Protein AF-A0A0S7ZU04-F1 (afdb_monomer_lite)

pLDDT: mean 87.7, std 10.96, range [42.12, 98.69]

Structure (mmCIF, N/CA/C/O backbone):
data_AF-A0A0S7ZU04-F1
#
_entry.id   AF-A0A0S7ZU04-F1
#
loop_
_atom_site.group_PDB
_atom_site.id
_atom_site.type_symbol
_atom_site.label_atom_id
_atom_site.label_alt_id
_atom_site.label_comp_id
_atom_site.label_asym_id
_atom_site.label_entity_id
_atom_site.label_seq_id
_atom_site.pdbx_PDB_ins_code
_atom_site.Cartn_x
_atom_site.Cartn_y
_atom_site.Cartn_z
_atom_site.occupancy
_atom_site.B_iso_or_equiv
_atom_site.auth_seq_id
_atom_site.auth_comp_id
_atom_site.auth_asym_id
_atom_site.auth_atom_id
_atom_site.pdbx_PDB_model_num
ATOM 1 N N . GLY A 1 1 ? 19.350 8.481 -32.572 1.00 50.78 1 GLY A N 1
ATOM 2 C CA . GLY A 1 1 ? 20.043 9.786 -32.580 1.00 50.78 1 GLY A CA 1
ATOM 3 C C . GLY A 1 1 ? 21.133 9.760 -33.629 1.00 50.78 1 GLY A C 1
ATOM 4 O O . GLY A 1 1 ? 21.588 8.671 -33.953 1.00 50.78 1 GLY A O 1
ATOM 5 N N . SER A 1 2 ? 21.532 10.915 -34.160 1.00 53.00 2 SER A N 1
ATOM 6 C CA . SER A 1 2 ? 22.677 11.017 -35.076 1.00 53.00 2 SER A CA 1
ATOM 7 C C . SER A 1 2 ? 23.932 11.346 -34.273 1.00 53.00 2 SER A C 1
ATOM 9 O O . SER A 1 2 ? 23.904 12.263 -33.452 1.00 53.00 2 SER A O 1
ATOM 11 N N . TYR A 1 3 ? 25.013 10.601 -34.490 1.00 63.94 3 TYR A N 1
ATOM 12 C CA . TYR A 1 3 ? 26.284 10.790 -33.794 1.00 63.94 3 TYR A CA 1
ATOM 13 C C . TYR A 1 3 ? 27.396 10.951 -34.826 1.00 63.94 3 TYR A C 1
ATOM 15 O O . TYR A 1 3 ? 27.575 10.081 -35.674 1.00 63.94 3 TYR A O 1
ATOM 23 N N . GLU A 1 4 ? 28.152 12.044 -34.748 1.00 61.62 4 GLU A N 1
ATOM 24 C CA . GLU A 1 4 ? 29.363 12.208 -35.552 1.00 61.62 4 GLU A CA 1
ATOM 25 C C . GLU A 1 4 ? 30.526 11.498 -34.856 1.00 61.62 4 GLU A C 1
ATOM 27 O O . GLU A 1 4 ? 30.934 11.859 -33.749 1.00 61.62 4 GLU A O 1
ATOM 32 N N . LEU A 1 5 ? 31.065 10.468 -35.506 1.00 62.03 5 LEU A N 1
ATOM 33 C CA . LEU A 1 5 ? 32.240 9.743 -35.037 1.00 62.03 5 LEU A CA 1
ATOM 34 C C . LEU A 1 5 ? 33.428 10.135 -35.915 1.00 62.03 5 LEU A C 1
ATOM 36 O O . LEU A 1 5 ? 33.419 9.916 -37.121 1.00 62.03 5 LEU A O 1
ATOM 40 N N . SER A 1 6 ? 34.471 10.706 -35.311 1.00 59.31 6 SER A N 1
ATOM 41 C CA . SER A 1 6 ? 35.741 10.957 -35.997 1.00 59.31 6 SER A CA 1
ATOM 42 C C . SER A 1 6 ? 36.803 9.990 -35.479 1.00 59.31 6 SER A C 1
ATOM 44 O O . SER A 1 6 ? 37.082 9.917 -34.283 1.00 59.31 6 SER A O 1
ATOM 46 N N . GLY A 1 7 ? 37.395 9.211 -36.382 1.00 60.94 7 GLY A N 1
ATOM 47 C CA . GLY A 1 7 ? 38.415 8.222 -36.050 1.00 60.94 7 GLY A CA 1
ATOM 48 C C . GLY A 1 7 ? 39.259 7.854 -37.265 1.00 60.94 7 GLY A C 1
ATOM 49 O O . GLY A 1 7 ? 38.823 7.990 -38.403 1.00 60.94 7 GLY A O 1
ATOM 50 N N . ARG A 1 8 ? 40.499 7.414 -37.031 1.00 57.34 8 ARG A N 1
ATOM 51 C CA . ARG A 1 8 ? 41.367 6.813 -38.054 1.00 57.34 8 ARG A CA 1
ATOM 52 C C . ARG A 1 8 ? 41.789 5.438 -37.550 1.00 57.34 8 ARG A C 1
ATOM 54 O O . ARG A 1 8 ? 42.462 5.361 -36.525 1.00 57.34 8 ARG A O 1
ATOM 61 N N . GLY A 1 9 ? 41.405 4.372 -38.246 1.00 61.00 9 GLY A N 1
ATOM 62 C CA . GLY A 1 9 ? 41.780 3.008 -37.880 1.00 61.00 9 GLY A CA 1
ATOM 63 C C . GLY A 1 9 ? 41.024 1.946 -38.675 1.00 61.00 9 GLY A C 1
ATOM 64 O O . GLY A 1 9 ? 39.954 2.209 -39.205 1.00 61.00 9 GLY A O 1
ATOM 65 N N . ILE A 1 10 ? 41.604 0.748 -38.737 1.00 60.62 10 ILE A N 1
ATOM 66 C CA . ILE A 1 10 ? 40.933 -0.484 -39.163 1.00 60.62 10 ILE A CA 1
ATOM 67 C C . ILE A 1 10 ? 40.209 -1.058 -37.929 1.00 60.62 10 ILE A C 1
ATOM 69 O O . ILE A 1 10 ? 40.845 -1.181 -36.882 1.00 60.62 10 ILE A O 1
ATOM 73 N N . ASN A 1 11 ? 38.914 -1.388 -38.030 1.00 72.12 11 ASN A N 1
ATOM 74 C CA . ASN A 1 11 ? 38.022 -1.894 -36.958 1.00 72.12 11 ASN A CA 1
ATOM 75 C C . ASN A 1 11 ? 37.317 -0.826 -36.090 1.00 72.12 11 ASN A C 1
ATOM 77 O O . ASN A 1 11 ? 37.442 -0.825 -34.859 1.00 72.12 11 ASN A O 1
ATOM 81 N N . LEU A 1 12 ? 36.555 0.078 -36.713 1.00 79.50 12 LEU A N 1
ATOM 82 C CA . LEU A 1 12 ? 35.595 0.914 -35.986 1.00 79.50 12 LEU A CA 1
ATOM 83 C C . LEU A 1 12 ? 34.395 0.065 -35.548 1.00 79.50 12 LEU A C 1
ATOM 85 O O . LEU A 1 12 ? 33.977 -0.846 -36.252 1.00 79.50 12 LEU A O 1
ATOM 89 N N . TYR A 1 13 ? 33.840 0.351 -34.375 1.00 83.56 13 TYR A N 1
ATOM 90 C CA . TYR A 1 13 ? 32.611 -0.282 -33.906 1.00 83.56 13 TYR A CA 1
ATOM 91 C C . TYR A 1 13 ? 31.819 0.684 -33.033 1.00 83.56 13 TYR A C 1
ATOM 93 O O . TYR A 1 13 ? 32.387 1.536 -32.345 1.00 83.56 13 TYR A O 1
ATOM 101 N N . VAL A 1 14 ? 30.503 0.512 -33.022 1.00 86.06 14 VAL A N 1
ATOM 102 C CA . VAL A 1 14 ? 29.589 1.243 -32.147 1.00 86.06 14 VAL A CA 1
ATOM 103 C C . VAL A 1 14 ? 29.073 0.287 -31.079 1.00 86.06 14 VAL A C 1
ATOM 105 O O . VAL A 1 14 ? 28.771 -0.875 -31.356 1.00 86.06 14 VAL A O 1
ATOM 108 N N . ARG A 1 15 ? 29.006 0.770 -29.834 1.00 88.12 15 ARG A N 1
ATOM 109 C CA . ARG A 1 15 ? 28.371 0.056 -28.723 1.00 88.12 15 ARG A CA 1
ATOM 110 C C . ARG A 1 15 ? 27.160 0.819 -28.235 1.00 88.12 15 ARG A C 1
ATOM 112 O O . ARG A 1 15 ? 27.271 2.008 -27.945 1.00 88.12 15 ARG A O 1
ATOM 119 N N . VAL A 1 16 ? 26.061 0.102 -28.059 1.00 89.19 16 VAL A N 1
ATOM 120 C CA . VAL A 1 16 ? 24.880 0.594 -27.353 1.00 89.19 16 VAL A CA 1
ATOM 121 C C . VAL A 1 16 ? 24.898 -0.032 -25.971 1.00 89.19 16 VAL A C 1
ATOM 123 O O . VAL A 1 16 ? 24.935 -1.255 -25.848 1.00 89.19 16 VAL A O 1
ATOM 126 N N . MET A 1 17 ? 24.950 0.810 -24.944 1.00 93.38 17 MET A N 1
ATOM 127 C CA . MET A 1 17 ? 25.047 0.401 -23.544 1.00 93.38 17 MET A CA 1
ATOM 128 C C . MET A 1 17 ? 23.652 0.384 -22.912 1.00 93.38 17 MET A C 1
ATOM 130 O O . MET A 1 17 ? 22.829 1.237 -23.234 1.00 93.38 17 MET A O 1
ATOM 134 N N . SER A 1 18 ? 23.399 -0.530 -21.976 1.00 95.25 18 SER A N 1
ATOM 135 C CA . SER A 1 18 ? 22.149 -0.599 -21.209 1.00 95.25 18 SER A CA 1
ATOM 136 C C . SER A 1 18 ? 22.127 0.430 -20.063 1.00 95.25 18 SER A C 1
ATOM 138 O O . SER A 1 18 ? 22.084 0.074 -18.880 1.00 95.25 18 SER A O 1
ATOM 140 N N . MET A 1 19 ? 22.247 1.712 -20.408 1.00 95.06 19 MET A N 1
ATOM 141 C CA . MET A 1 19 ? 22.208 2.824 -19.459 1.00 95.06 19 MET A CA 1
ATOM 142 C C . MET A 1 19 ? 21.639 4.094 -20.093 1.00 95.06 19 MET A C 1
ATOM 144 O O . MET A 1 19 ? 21.811 4.325 -21.291 1.00 95.06 19 MET A O 1
ATOM 148 N N . THR A 1 20 ? 21.021 4.947 -19.281 1.00 91.44 20 THR A N 1
ATOM 149 C CA . THR A 1 20 ? 20.625 6.297 -19.696 1.00 91.44 20 THR A CA 1
ATOM 150 C C . THR A 1 20 ? 21.761 7.299 -19.476 1.00 91.44 20 THR A C 1
ATOM 152 O O . THR A 1 20 ? 22.659 7.106 -18.654 1.00 91.44 20 THR A O 1
ATOM 155 N N . ALA A 1 21 ? 21.737 8.397 -20.234 1.00 77.31 21 ALA A N 1
ATOM 156 C CA . ALA A 1 21 ? 22.613 9.537 -19.984 1.00 77.31 21 ALA A CA 1
ATOM 157 C C . ALA A 1 21 ? 21.992 10.463 -18.917 1.00 77.31 21 ALA A C 1
ATOM 159 O O . ALA A 1 21 ? 20.767 10.573 -18.872 1.00 77.31 21 ALA A O 1
ATOM 160 N N . PRO A 1 22 ? 22.793 11.229 -18.151 1.00 66.19 22 PRO A N 1
ATOM 161 C CA . PRO A 1 22 ? 22.280 12.182 -17.155 1.00 66.19 22 PRO A CA 1
ATOM 162 C C . PRO A 1 22 ? 21.255 13.187 -17.711 1.00 66.19 22 PRO A C 1
ATOM 164 O O . PRO A 1 22 ? 20.338 13.614 -17.016 1.00 66.19 22 PRO A O 1
ATOM 167 N N . ALA A 1 23 ? 21.371 13.537 -18.997 1.00 61.72 23 ALA A N 1
ATOM 168 C CA . ALA A 1 23 ? 20.453 14.444 -19.686 1.00 61.72 23 ALA A CA 1
ATOM 169 C C . ALA A 1 23 ? 19.043 13.862 -19.935 1.00 61.72 23 ALA A C 1
ATOM 171 O O . ALA A 1 23 ? 18.155 14.606 -20.336 1.00 61.72 23 ALA A O 1
ATOM 172 N N . ALA A 1 24 ? 18.824 12.562 -19.710 1.00 62.28 24 ALA A N 1
ATOM 173 C CA . ALA A 1 24 ? 17.529 11.899 -19.883 1.00 62.28 24 ALA A CA 1
ATOM 174 C C . ALA A 1 24 ? 16.564 12.102 -18.693 1.00 62.28 24 ALA A C 1
ATOM 176 O O . ALA A 1 24 ? 15.471 11.547 -18.695 1.00 62.28 24 ALA A O 1
ATOM 177 N N . GLY A 1 25 ? 16.959 12.866 -17.666 1.00 65.75 25 GLY A N 1
ATOM 178 C CA . GLY A 1 25 ? 16.133 13.144 -16.482 1.00 65.75 25 GLY A CA 1
ATOM 179 C C . GLY A 1 25 ? 16.207 12.074 -15.385 1.00 65.75 25 GLY A C 1
ATOM 180 O O . GLY A 1 25 ? 15.765 12.310 -14.265 1.00 65.75 25 GLY A O 1
ATOM 181 N N . SER A 1 26 ? 16.804 10.911 -15.656 1.00 80.31 26 SER A N 1
ATOM 182 C CA . SER A 1 26 ? 17.133 9.885 -14.656 1.00 80.31 26 SER A CA 1
ATOM 183 C C . SER A 1 26 ? 18.341 9.071 -15.112 1.00 80.31 26 SER A C 1
ATOM 185 O O . SER A 1 26 ? 18.401 8.669 -16.273 1.00 80.31 26 SER A O 1
ATOM 187 N N . GLU A 1 27 ? 19.295 8.822 -14.213 1.00 91.75 27 GLU A N 1
ATOM 188 C CA . GLU A 1 27 ? 20.459 7.958 -14.459 1.00 91.75 27 GLU A CA 1
ATOM 189 C C . GLU A 1 27 ? 20.122 6.514 -14.065 1.00 91.75 27 GLU A C 1
ATOM 191 O O . GLU A 1 27 ? 19.950 6.221 -12.885 1.00 91.75 27 GLU A O 1
ATOM 196 N N . ILE A 1 28 ? 20.020 5.615 -15.044 1.00 95.88 28 ILE A N 1
ATOM 197 C CA . ILE A 1 28 ? 19.682 4.200 -14.859 1.00 95.88 28 ILE A CA 1
ATOM 198 C C . ILE A 1 28 ? 20.787 3.357 -15.488 1.00 95.88 28 ILE A C 1
ATOM 200 O O . ILE A 1 28 ? 21.198 3.613 -16.620 1.00 95.88 28 ILE A O 1
ATOM 204 N N . GLU A 1 29 ? 21.256 2.333 -14.779 1.00 97.19 29 GLU A N 1
ATOM 205 C CA . GLU A 1 29 ? 22.267 1.400 -15.277 1.00 97.19 29 GLU A CA 1
ATOM 206 C C . GLU A 1 29 ? 21.864 -0.051 -15.015 1.00 97.19 29 GLU A C 1
ATOM 208 O O . GLU A 1 29 ? 21.738 -0.471 -13.860 1.00 97.19 29 GLU A O 1
ATOM 213 N N . ILE A 1 30 ? 21.765 -0.844 -16.084 1.00 98.06 30 ILE A N 1
ATOM 214 C CA . ILE A 1 30 ? 21.533 -2.286 -15.977 1.00 98.06 30 ILE A CA 1
ATOM 215 C C . ILE A 1 30 ? 22.879 -3.003 -15.974 1.00 98.06 30 ILE A C 1
ATOM 217 O O . ILE A 1 30 ? 23.660 -2.926 -16.929 1.00 98.06 30 ILE A O 1
ATOM 221 N N . ARG A 1 31 ? 23.181 -3.671 -14.864 1.00 97.88 31 ARG A N 1
ATOM 222 C CA . ARG A 1 31 ? 24.481 -4.265 -14.566 1.00 97.88 31 ARG A CA 1
ATOM 223 C C . ARG A 1 31 ? 24.350 -5.766 -14.360 1.00 97.88 31 ARG A C 1
ATOM 225 O O . ARG A 1 31 ? 23.451 -6.254 -13.685 1.00 97.88 31 ARG A O 1
ATOM 232 N N . SER A 1 32 ? 25.327 -6.492 -14.880 1.00 96.19 32 SER A N 1
ATOM 233 C CA . SER A 1 32 ? 25.535 -7.895 -14.538 1.00 96.19 32 SER A CA 1
ATOM 234 C C . SER A 1 32 ? 25.903 -8.061 -13.065 1.00 96.19 32 SER A C 1
ATOM 236 O O . SER A 1 32 ? 26.321 -7.126 -12.373 1.00 96.19 32 SER A O 1
ATOM 238 N N . TYR A 1 33 ? 25.891 -9.301 -12.592 1.00 93.00 33 TYR A N 1
ATOM 239 C CA . TYR A 1 33 ? 26.369 -9.639 -11.254 1.00 93.00 33 TYR A CA 1
ATOM 240 C C . TYR A 1 33 ? 27.889 -9.461 -11.059 1.00 93.00 33 TYR A C 1
ATOM 242 O O . TYR A 1 33 ? 28.387 -9.578 -9.939 1.00 93.00 33 TYR A O 1
ATOM 250 N N . SER A 1 34 ? 28.666 -9.164 -12.097 1.00 93.12 34 SER A N 1
ATOM 251 C CA . SER A 1 34 ? 30.057 -8.714 -11.919 1.00 93.12 34 SER A CA 1
ATOM 252 C C . SER A 1 34 ? 30.171 -7.192 -11.768 1.00 93.12 34 SER A C 1
ATOM 254 O O . SER A 1 34 ? 31.249 -6.683 -11.480 1.00 93.12 34 SER A O 1
ATOM 256 N N . GLY A 1 35 ? 29.063 -6.464 -11.939 1.00 93.81 35 GLY A N 1
ATOM 257 C CA . GLY A 1 35 ? 29.006 -5.006 -11.937 1.00 93.81 35 GLY A CA 1
ATOM 258 C C . GLY A 1 35 ? 29.209 -4.373 -13.315 1.00 93.81 35 GLY A C 1
ATOM 259 O O . GLY A 1 35 ? 29.109 -3.154 -13.423 1.00 93.81 35 GLY A O 1
ATOM 260 N N . ALA A 1 36 ? 29.469 -5.150 -14.373 1.00 96.00 36 ALA A N 1
ATOM 261 C CA . ALA A 1 36 ? 29.613 -4.619 -15.730 1.00 96.00 36 ALA A CA 1
ATOM 262 C C . ALA A 1 36 ? 28.253 -4.228 -16.335 1.00 96.00 36 ALA A C 1
ATOM 264 O O . ALA A 1 36 ? 27.307 -5.006 -16.226 1.00 96.00 36 ALA A O 1
ATOM 265 N N . VAL A 1 37 ? 28.179 -3.062 -16.989 1.00 96.94 37 VAL A N 1
ATOM 266 C CA . VAL A 1 37 ? 27.005 -2.613 -17.766 1.00 96.94 37 VAL A CA 1
ATOM 267 C C . VAL A 1 37 ? 26.925 -3.410 -19.069 1.00 96.94 37 VAL A C 1
ATOM 269 O O . VAL A 1 37 ? 27.957 -3.625 -19.716 1.00 96.94 37 VAL A O 1
ATOM 272 N N . TYR A 1 38 ? 25.726 -3.853 -19.450 1.00 95.88 38 TYR A N 1
ATOM 273 C CA . TYR A 1 38 ? 25.534 -4.606 -20.689 1.00 95.88 38 TYR A CA 1
ATOM 274 C C . TYR A 1 38 ? 25.717 -3.719 -21.919 1.00 95.88 38 TYR A C 1
ATOM 276 O O . TYR A 1 38 ? 25.478 -2.511 -21.894 1.00 95.88 38 TYR A O 1
ATOM 284 N N . ALA A 1 39 ? 26.174 -4.329 -23.011 1.00 93.19 39 ALA A N 1
ATOM 285 C CA . ALA A 1 39 ? 26.359 -3.638 -24.273 1.00 93.19 39 ALA A CA 1
ATOM 286 C C . ALA A 1 39 ? 26.139 -4.580 -25.454 1.00 93.19 39 ALA A C 1
ATOM 288 O O . ALA A 1 39 ? 26.602 -5.722 -25.429 1.00 93.19 39 ALA A O 1
ATOM 289 N N . VAL A 1 40 ? 25.514 -4.073 -26.512 1.00 89.88 40 VAL A N 1
ATOM 290 C CA . VAL A 1 40 ? 25.563 -4.687 -27.844 1.00 89.88 40 VAL A CA 1
ATOM 291 C C . VAL A 1 40 ? 26.539 -3.912 -28.714 1.00 89.88 40 VAL A C 1
ATOM 293 O O . VAL A 1 40 ? 26.694 -2.701 -28.563 1.00 89.88 40 VAL A O 1
ATOM 296 N N . ARG A 1 41 ? 27.237 -4.620 -29.600 1.00 88.75 41 ARG A N 1
ATOM 297 C CA . ARG A 1 41 ? 28.253 -4.062 -30.494 1.00 88.75 41 ARG A CA 1
ATOM 298 C C . ARG A 1 41 ? 27.879 -4.368 -31.936 1.00 88.75 41 ARG A C 1
ATOM 300 O O . ARG A 1 41 ? 27.492 -5.495 -32.227 1.00 88.75 41 ARG A O 1
ATOM 307 N N . GLN A 1 42 ? 28.098 -3.397 -32.812 1.00 86.31 42 GLN A N 1
ATOM 308 C CA . GLN A 1 42 ? 28.108 -3.594 -34.254 1.00 86.31 42 GLN A CA 1
ATOM 309 C C . GLN A 1 42 ? 29.380 -2.976 -34.831 1.00 86.31 42 GLN A C 1
ATOM 311 O O . GLN A 1 42 ? 29.767 -1.870 -34.444 1.00 86.31 42 GLN A O 1
ATOM 316 N N . ASP A 1 43 ? 30.047 -3.722 -35.706 1.00 86.06 43 ASP A N 1
ATOM 317 C CA . ASP A 1 43 ? 31.232 -3.250 -36.417 1.00 86.06 43 ASP A CA 1
ATOM 318 C C . ASP A 1 43 ? 30.826 -2.297 -37.548 1.00 86.06 43 ASP A C 1
ATOM 320 O O . ASP A 1 43 ? 29.736 -2.408 -38.112 1.00 86.06 43 ASP A O 1
ATOM 324 N N . VAL A 1 44 ? 31.687 -1.320 -37.823 1.00 83.31 44 VAL A N 1
ATOM 325 C CA . VAL A 1 44 ? 31.505 -0.313 -38.869 1.00 83.31 44 VAL A CA 1
ATOM 326 C C . VAL A 1 44 ? 32.577 -0.550 -39.918 1.00 83.31 44 VAL A C 1
ATOM 328 O O . VAL A 1 44 ? 33.734 -0.169 -39.733 1.00 83.31 44 VAL A O 1
ATOM 331 N N . ASP A 1 45 ? 32.165 -1.198 -41.003 1.00 75.81 45 ASP A N 1
ATOM 332 C CA . ASP A 1 45 ? 33.046 -1.626 -42.094 1.00 75.81 45 ASP A CA 1
ATOM 333 C C . ASP A 1 45 ? 32.940 -0.723 -43.340 1.00 75.81 45 ASP A C 1
ATOM 335 O O . ASP A 1 45 ? 33.566 -0.999 -44.364 1.00 75.81 45 ASP A O 1
ATOM 339 N N . GLU A 1 46 ? 32.156 0.357 -43.266 1.00 72.19 46 GLU A N 1
ATOM 340 C CA . GLU A 1 46 ? 31.871 1.262 -44.383 1.00 72.19 46 GLU A CA 1
ATOM 341 C C . GLU A 1 46 ? 32.424 2.675 -44.131 1.00 72.19 46 GLU A C 1
ATOM 343 O O . GLU A 1 46 ? 32.323 3.213 -43.026 1.00 72.19 46 GLU A O 1
ATOM 348 N N . ASP A 1 47 ? 33.000 3.282 -45.174 1.00 73.38 47 ASP A N 1
ATOM 349 C CA . ASP A 1 47 ? 33.435 4.681 -45.172 1.00 73.38 47 ASP A CA 1
ATOM 350 C C . ASP A 1 47 ? 32.250 5.614 -45.489 1.00 73.38 47 ASP A C 1
ATOM 352 O O . ASP A 1 47 ? 31.532 5.403 -46.469 1.00 73.38 47 ASP A O 1
ATOM 356 N N . GLY A 1 48 ? 32.101 6.705 -44.729 1.00 75.62 48 GLY A N 1
ATOM 357 C CA . GLY A 1 48 ? 31.111 7.761 -44.979 1.00 75.62 48 GLY A CA 1
ATOM 358 C C . GLY A 1 48 ? 29.987 7.820 -43.943 1.00 75.62 48 GLY A C 1
ATOM 359 O O . GLY A 1 48 ? 30.153 7.376 -42.807 1.00 75.62 48 GLY A O 1
ATOM 360 N N . ASP A 1 49 ? 28.853 8.409 -44.329 1.00 74.44 49 ASP A N 1
ATOM 361 C CA . ASP A 1 49 ? 27.663 8.486 -43.478 1.00 74.44 49 ASP A CA 1
ATOM 362 C C . ASP A 1 49 ? 26.958 7.125 -43.461 1.00 74.44 49 ASP A C 1
ATOM 364 O O . ASP A 1 49 ? 26.311 6.730 -44.433 1.00 74.44 49 ASP A O 1
ATOM 368 N N . VAL A 1 50 ? 27.083 6.410 -42.343 1.00 76.69 50 VAL A N 1
ATOM 369 C CA . VAL A 1 50 ? 26.504 5.074 -42.154 1.00 76.69 50 VAL A CA 1
ATOM 370 C C . VAL A 1 50 ? 25.330 5.155 -41.183 1.00 76.69 50 VAL A C 1
ATOM 372 O O . VAL A 1 50 ? 25.446 5.701 -40.085 1.00 76.69 50 VAL A O 1
ATOM 375 N N . THR A 1 51 ? 24.191 4.578 -41.569 1.00 80.94 51 THR A N 1
ATOM 376 C CA . THR A 1 51 ? 23.073 4.323 -40.648 1.00 80.94 51 THR A CA 1
ATOM 377 C C . THR A 1 51 ? 23.205 2.903 -40.109 1.00 80.94 51 THR A C 1
ATOM 379 O O . THR A 1 51 ? 23.245 1.953 -40.885 1.00 80.94 51 THR A O 1
ATOM 382 N N . LEU A 1 52 ? 23.296 2.762 -38.785 1.00 79.44 52 LEU A N 1
ATOM 383 C CA . LEU A 1 52 ? 23.379 1.467 -38.111 1.00 79.44 52 LEU A CA 1
ATOM 384 C C . LEU A 1 52 ? 22.073 1.178 -37.376 1.00 79.44 52 LEU A C 1
ATOM 386 O O . LEU A 1 52 ? 21.728 1.881 -36.423 1.00 79.44 52 LEU A O 1
ATOM 390 N N . ASP A 1 53 ? 21.399 0.107 -37.781 1.00 81.50 53 ASP A N 1
ATOM 391 C CA . ASP A 1 53 ? 20.203 -0.392 -37.112 1.00 81.50 53 ASP A CA 1
ATOM 392 C C . ASP A 1 53 ? 20.569 -1.519 -36.138 1.00 81.50 53 ASP A C 1
ATOM 394 O O . ASP A 1 53 ? 20.876 -2.648 -36.528 1.00 81.50 53 ASP A O 1
ATOM 398 N N . PHE A 1 54 ? 20.508 -1.218 -34.840 1.00 82.19 54 PHE A N 1
ATOM 399 C CA . PHE A 1 54 ? 20.759 -2.193 -33.780 1.00 82.19 54 PHE A CA 1
ATOM 400 C C . PHE A 1 54 ? 19.506 -3.025 -33.505 1.00 82.19 54 PHE A C 1
ATOM 402 O O . PHE A 1 54 ? 18.670 -2.658 -32.682 1.00 82.19 54 PHE A O 1
ATOM 409 N N . ASN A 1 55 ? 19.386 -4.177 -34.163 1.00 80.69 55 ASN A N 1
ATOM 410 C CA . ASN A 1 55 ? 18.322 -5.128 -33.855 1.00 80.69 55 ASN A CA 1
ATOM 411 C C . ASN A 1 55 ? 18.712 -6.027 -32.667 1.00 80.69 55 ASN A C 1
ATOM 413 O O . ASN A 1 55 ? 19.482 -6.980 -32.810 1.00 80.69 55 ASN A O 1
ATOM 417 N N . ILE A 1 56 ? 18.163 -5.733 -31.487 1.00 85.69 56 ILE A N 1
ATOM 418 C CA . ILE A 1 56 ? 18.361 -6.525 -30.269 1.00 85.69 56 ILE A CA 1
ATOM 419 C C . ILE A 1 56 ? 17.195 -7.509 -30.122 1.00 85.69 56 ILE A C 1
ATOM 421 O O . ILE A 1 56 ? 16.264 -7.295 -29.354 1.00 85.69 56 ILE A O 1
ATOM 425 N N . SER A 1 57 ? 17.230 -8.594 -30.898 1.00 83.94 57 SER A N 1
ATOM 426 C CA . SER A 1 57 ? 16.187 -9.629 -30.827 1.00 83.94 57 SER A CA 1
ATOM 427 C C . SER A 1 57 ? 16.252 -10.444 -29.527 1.00 83.94 57 SER A C 1
ATOM 429 O O . SER A 1 57 ? 17.322 -10.591 -28.935 1.00 83.94 57 SER A O 1
ATOM 431 N N . ASN A 1 58 ? 15.136 -11.073 -29.148 1.00 78.62 58 ASN A N 1
ATOM 432 C CA . ASN A 1 58 ? 15.037 -11.982 -27.995 1.00 78.62 58 ASN A CA 1
ATOM 433 C C . ASN A 1 58 ? 15.942 -13.232 -28.078 1.00 78.62 58 ASN A C 1
ATOM 435 O O . ASN A 1 58 ? 16.129 -13.929 -27.086 1.00 78.62 58 ASN A O 1
ATOM 439 N N . GLN A 1 59 ? 16.546 -13.517 -29.238 1.00 79.56 59 GLN A N 1
ATOM 440 C CA . GLN A 1 59 ? 17.574 -14.557 -29.368 1.00 79.56 59 GLN A CA 1
ATOM 441 C C . GLN A 1 59 ? 18.902 -14.140 -28.724 1.00 79.56 59 GLN A C 1
ATOM 443 O O . GLN A 1 59 ? 19.732 -14.985 -28.380 1.00 79.56 59 GLN A O 1
ATOM 448 N N . ASN A 1 60 ? 19.122 -12.835 -28.556 1.00 83.25 60 ASN A N 1
ATOM 449 C CA . ASN A 1 60 ? 20.247 -12.318 -27.806 1.00 83.25 60 ASN A CA 1
ATOM 450 C C . ASN A 1 60 ? 19.903 -12.360 -26.316 1.00 83.25 60 ASN A C 1
ATOM 452 O O . ASN A 1 60 ? 19.060 -11.601 -25.851 1.00 83.25 60 ASN A O 1
ATOM 456 N N . ARG A 1 61 ? 20.620 -13.182 -25.541 1.00 79.88 61 ARG A N 1
ATOM 457 C CA . ARG A 1 61 ? 20.448 -13.261 -24.078 1.00 79.88 61 ARG A CA 1
ATOM 458 C C . ARG A 1 61 ? 20.649 -11.925 -23.354 1.00 79.88 61 ARG A C 1
ATOM 460 O O . ARG A 1 61 ? 20.311 -11.831 -22.188 1.00 79.88 61 ARG A O 1
ATOM 467 N N . MET A 1 62 ? 21.228 -10.913 -24.002 1.00 87.50 62 MET A N 1
ATOM 468 C CA . MET A 1 62 ? 21.391 -9.570 -23.438 1.00 87.50 62 MET A CA 1
ATOM 469 C C . MET A 1 62 ? 20.186 -8.658 -23.701 1.00 87.50 62 MET A C 1
ATOM 471 O O . MET A 1 62 ? 20.156 -7.558 -23.161 1.00 87.50 62 MET A O 1
ATOM 475 N N . ALA A 1 63 ? 19.208 -9.085 -24.507 1.00 91.69 63 ALA A N 1
ATOM 476 C CA . ALA A 1 63 ? 18.019 -8.299 -24.835 1.00 91.69 63 ALA A CA 1
ATOM 477 C C . ALA A 1 63 ? 17.196 -7.931 -23.594 1.00 91.69 63 ALA A C 1
ATOM 479 O O . ALA A 1 63 ? 16.720 -6.802 -23.513 1.00 91.69 63 ALA A O 1
ATOM 480 N N . GLY A 1 64 ? 17.123 -8.824 -22.599 1.00 93.94 64 GLY A N 1
ATOM 481 C CA . GLY A 1 64 ? 16.463 -8.549 -21.320 1.00 93.94 64 GLY A CA 1
ATOM 482 C C . GLY A 1 64 ? 16.995 -7.285 -20.641 1.00 93.94 64 GLY A C 1
ATOM 483 O O . GLY A 1 64 ? 16.219 -6.446 -20.206 1.00 93.94 64 GLY A O 1
ATOM 484 N N . ALA A 1 65 ? 18.313 -7.048 -20.673 1.00 96.81 65 ALA A N 1
ATOM 485 C CA . ALA A 1 65 ? 18.897 -5.832 -20.101 1.00 96.81 65 ALA A CA 1
ATOM 486 C C . ALA A 1 65 ? 18.420 -4.539 -20.788 1.00 96.81 65 ALA A C 1
ATOM 488 O O . ALA A 1 65 ? 18.406 -3.486 -20.158 1.00 96.81 65 ALA A O 1
ATOM 489 N N . PHE A 1 66 ? 18.050 -4.598 -22.069 1.00 94.94 66 PHE A N 1
ATOM 490 C CA . PHE A 1 66 ? 17.509 -3.446 -22.788 1.00 94.94 66 PHE A CA 1
ATOM 491 C C . PHE A 1 66 ? 16.001 -3.291 -22.574 1.00 94.94 66 PHE A C 1
ATOM 493 O O . PHE A 1 66 ? 15.553 -2.153 -22.501 1.00 94.94 66 PHE A O 1
ATOM 500 N N . ASN A 1 67 ? 15.248 -4.386 -22.390 1.00 94.69 67 ASN A N 1
ATOM 501 C CA . ASN A 1 67 ? 13.843 -4.308 -21.967 1.00 94.69 67 ASN A CA 1
ATOM 502 C C . ASN A 1 67 ? 13.723 -3.677 -20.577 1.00 94.69 67 ASN A C 1
ATOM 504 O O . ASN A 1 67 ? 13.027 -2.684 -20.408 1.00 94.69 67 ASN A O 1
ATOM 508 N N . ILE A 1 68 ? 14.510 -4.164 -19.613 1.00 97.38 68 ILE A N 1
ATOM 509 C CA . ILE A 1 68 ? 14.562 -3.605 -18.256 1.00 97.38 68 ILE A CA 1
ATOM 510 C C . ILE A 1 68 ? 14.861 -2.095 -18.296 1.00 97.38 68 ILE A C 1
ATOM 512 O O . ILE A 1 68 ? 14.231 -1.306 -17.592 1.00 97.38 68 ILE A O 1
ATOM 516 N N . LEU A 1 69 ? 15.819 -1.670 -19.132 1.00 96.06 69 LEU A N 1
ATOM 517 C CA . LEU A 1 69 ? 16.130 -0.251 -19.304 1.00 96.06 69 LEU A CA 1
ATOM 518 C C . LEU A 1 69 ? 14.950 0.536 -19.892 1.00 96.06 69 LEU A C 1
ATOM 520 O O . LEU A 1 69 ? 14.704 1.654 -19.442 1.00 96.06 69 LEU A O 1
ATOM 524 N N . ASP A 1 70 ? 14.256 -0.011 -20.890 1.00 93.94 70 ASP A N 1
ATOM 525 C CA . ASP A 1 70 ? 13.101 0.633 -21.524 1.00 93.94 70 ASP A CA 1
ATOM 526 C C . ASP A 1 70 ? 11.960 0.843 -20.521 1.00 93.94 70 ASP A C 1
ATOM 528 O O . ASP A 1 70 ? 11.500 1.971 -20.325 1.00 93.94 70 ASP A O 1
ATOM 532 N N . VAL A 1 71 ? 11.604 -0.209 -19.780 1.00 97.00 71 VAL A N 1
ATOM 533 C CA . VAL A 1 71 ? 10.566 -0.183 -18.743 1.00 97.00 71 VAL A CA 1
ATOM 534 C C . VAL A 1 71 ? 10.881 0.872 -17.682 1.00 97.00 71 VAL A C 1
ATOM 536 O O . VAL A 1 71 ? 10.065 1.760 -17.429 1.00 97.00 71 VAL A O 1
ATOM 539 N N . TYR A 1 72 ? 12.093 0.876 -17.121 1.00 97.19 72 TYR A N 1
ATOM 540 C CA . TYR A 1 72 ? 12.476 1.885 -16.126 1.00 97.19 72 TYR A CA 1
ATOM 541 C C . TYR A 1 72 ? 12.619 3.294 -16.692 1.00 97.19 72 TYR A C 1
ATOM 543 O O . TYR A 1 72 ? 12.379 4.266 -15.975 1.00 97.19 72 TYR A O 1
ATOM 551 N N . THR A 1 73 ? 12.943 3.433 -17.977 1.00 94.19 73 THR A N 1
ATOM 552 C CA . THR A 1 73 ? 12.912 4.737 -18.646 1.00 94.19 73 THR A CA 1
ATOM 553 C C . THR A 1 73 ? 11.477 5.254 -18.740 1.00 94.19 73 THR A C 1
ATOM 555 O O . THR A 1 73 ? 11.236 6.419 -18.430 1.00 94.19 73 THR A O 1
ATOM 558 N N . ASN A 1 74 ? 10.508 4.402 -19.089 1.00 95.38 74 ASN A N 1
ATOM 559 C CA . ASN A 1 74 ? 9.090 4.768 -19.104 1.00 95.38 74 ASN A CA 1
ATOM 560 C C . ASN A 1 74 ? 8.582 5.157 -17.705 1.00 95.38 74 ASN A C 1
ATOM 562 O O . ASN A 1 74 ? 7.885 6.162 -17.575 1.00 95.38 74 ASN A O 1
ATOM 566 N N . ALA A 1 75 ? 8.994 4.435 -16.657 1.00 95.81 75 ALA A N 1
ATOM 567 C CA . ALA A 1 75 ? 8.684 4.796 -15.271 1.00 95.81 75 ALA A CA 1
ATOM 568 C C . ALA A 1 75 ? 9.254 6.173 -14.886 1.00 95.81 75 ALA A C 1
ATOM 570 O O . ALA A 1 75 ? 8.542 7.016 -14.343 1.00 95.81 75 ALA A O 1
ATOM 571 N N . SER A 1 76 ? 10.520 6.437 -15.223 1.00 93.75 76 SER A N 1
ATOM 572 C CA . SER A 1 76 ? 11.164 7.736 -14.994 1.00 93.75 76 SER A CA 1
ATOM 573 C C . SER A 1 76 ? 10.479 8.879 -15.738 1.00 93.75 76 SER A C 1
ATOM 575 O O . SER A 1 76 ? 10.306 9.957 -15.173 1.00 93.75 76 SER A O 1
ATOM 577 N N . LEU A 1 77 ? 10.076 8.666 -16.994 1.00 92.31 77 LEU A N 1
ATOM 578 C CA . LEU A 1 77 ? 9.343 9.674 -17.760 1.00 92.31 77 LEU A CA 1
ATOM 579 C C . LEU A 1 77 ? 7.984 9.974 -17.125 1.00 92.31 77 LEU A C 1
ATOM 581 O O . LEU A 1 77 ? 7.659 11.143 -16.953 1.00 92.31 77 LEU A O 1
ATOM 585 N N . PHE A 1 78 ? 7.250 8.947 -16.692 1.00 94.94 78 PHE A N 1
ATOM 586 C CA . PHE A 1 78 ? 5.999 9.130 -15.960 1.00 94.94 78 PHE A CA 1
ATOM 587 C C . PHE A 1 78 ? 6.193 9.945 -14.672 1.00 94.94 78 PHE A C 1
ATOM 589 O O . PHE A 1 78 ? 5.434 10.877 -14.410 1.00 94.94 78 PHE A O 1
ATOM 596 N N . VAL A 1 79 ? 7.231 9.653 -13.879 1.00 93.38 79 VAL A N 1
ATOM 597 C CA . VAL A 1 79 ? 7.519 10.425 -12.658 1.00 93.38 79 VAL A CA 1
ATOM 598 C C . VAL A 1 79 ? 7.861 11.884 -12.978 1.00 93.38 79 VAL A C 1
ATOM 600 O O . VAL A 1 79 ? 7.453 12.772 -12.231 1.00 93.38 79 VAL A O 1
ATOM 603 N N . ASN A 1 80 ? 8.551 12.162 -14.087 1.00 91.44 80 ASN A N 1
ATOM 604 C CA . ASN A 1 80 ? 8.883 13.532 -14.498 1.00 91.44 80 ASN A CA 1
ATOM 605 C C . ASN A 1 80 ? 7.650 14.382 -14.856 1.00 91.44 80 ASN A C 1
ATOM 607 O O . ASN A 1 80 ? 7.729 15.607 -14.792 1.00 91.44 80 ASN A O 1
ATOM 611 N N . GLU A 1 81 ? 6.512 13.763 -15.186 1.00 91.75 81 GLU A N 1
ATOM 612 C CA . GLU A 1 81 ? 5.256 14.491 -15.421 1.00 91.75 81 GLU A CA 1
ATOM 613 C C . GLU A 1 81 ? 4.657 15.057 -14.129 1.00 91.75 81 GLU A C 1
ATOM 615 O O . GLU A 1 81 ? 3.967 16.073 -14.159 1.00 91.75 81 GLU A O 1
ATOM 620 N N . VAL A 1 82 ? 4.932 14.422 -12.984 1.00 90.19 82 VAL A N 1
ATOM 621 C CA . VAL A 1 82 ? 4.394 14.837 -11.677 1.00 90.19 82 VAL A CA 1
ATOM 622 C C . VAL A 1 82 ? 5.451 15.433 -10.745 1.00 90.19 82 VAL A C 1
ATOM 624 O O . VAL A 1 82 ? 5.117 16.121 -9.778 1.00 90.19 82 VAL A O 1
ATOM 627 N N . SER A 1 83 ? 6.736 15.228 -11.050 1.00 88.38 83 SER A N 1
ATOM 628 C CA . SER A 1 83 ? 7.886 15.651 -10.252 1.00 88.38 83 SER A CA 1
ATOM 629 C C . SER A 1 83 ? 8.875 16.494 -11.047 1.00 88.38 83 SER A C 1
ATOM 631 O O . SER A 1 83 ? 9.354 16.099 -12.101 1.00 88.38 83 SER A O 1
ATOM 633 N N . THR A 1 84 ? 9.308 17.609 -10.460 1.00 82.56 84 THR A N 1
ATOM 634 C CA . THR A 1 84 ? 10.436 18.412 -10.966 1.00 82.56 84 THR A CA 1
ATOM 635 C C . THR A 1 84 ? 11.764 18.087 -10.277 1.00 82.56 84 THR A C 1
ATOM 637 O O . THR A 1 84 ? 12.803 18.652 -10.620 1.00 82.56 84 THR A O 1
ATOM 640 N N . SER A 1 85 ? 11.749 17.206 -9.270 1.00 81.19 85 SER A N 1
ATOM 641 C CA . SER A 1 85 ? 12.951 16.813 -8.532 1.00 81.19 85 SER A CA 1
ATOM 642 C C . SER A 1 85 ? 13.656 15.655 -9.236 1.00 81.19 85 SER A C 1
ATOM 644 O O . SER A 1 85 ? 13.007 14.632 -9.460 1.00 81.19 85 SER A O 1
ATOM 646 N N . PRO A 1 86 ? 14.967 15.758 -9.523 1.00 80.44 86 PRO A N 1
ATOM 647 C CA . PRO A 1 86 ? 15.705 14.639 -10.089 1.00 80.44 86 PRO A CA 1
ATOM 648 C C . PRO A 1 86 ? 15.768 13.486 -9.082 1.00 80.44 86 PRO A C 1
ATOM 650 O O . PRO A 1 86 ? 16.041 13.698 -7.896 1.00 80.44 86 PRO A O 1
ATOM 653 N N . LEU A 1 87 ? 15.537 12.263 -9.558 1.00 86.50 87 LEU A N 1
ATOM 654 C CA . LEU A 1 87 ? 15.714 11.055 -8.756 1.00 86.50 87 LEU A CA 1
ATOM 655 C C . LEU A 1 87 ? 17.202 10.674 -8.673 1.00 86.50 87 LEU A C 1
ATOM 657 O O . LEU A 1 87 ? 17.987 10.964 -9.578 1.00 86.50 87 LEU A O 1
ATOM 661 N N . GLN A 1 88 ? 17.609 10.022 -7.578 1.00 88.31 88 GLN A N 1
ATOM 662 C CA . GLN A 1 88 ? 18.987 9.525 -7.437 1.00 88.31 88 GLN A CA 1
ATOM 663 C C . GLN A 1 88 ? 19.283 8.424 -8.467 1.00 88.31 88 GLN A C 1
ATOM 665 O O . GLN A 1 88 ? 18.374 7.675 -8.795 1.00 88.31 88 GLN A O 1
ATOM 670 N N . PRO A 1 89 ? 20.534 8.225 -8.913 1.00 91.81 89 PRO A N 1
ATOM 671 C CA . PRO A 1 89 ? 20.845 7.180 -9.886 1.00 91.81 89 PRO A CA 1
ATOM 672 C C . PRO A 1 89 ? 20.378 5.779 -9.454 1.00 91.81 89 PRO A C 1
ATOM 674 O O . PRO A 1 89 ? 20.675 5.330 -8.341 1.00 91.81 89 PRO A O 1
ATOM 677 N N . LEU A 1 90 ? 19.682 5.075 -10.348 1.00 95.12 90 LEU A N 1
ATOM 678 C CA . LEU A 1 90 ? 19.192 3.715 -10.152 1.00 95.12 90 LEU A CA 1
ATOM 679 C C . LEU A 1 90 ? 20.170 2.704 -10.759 1.00 95.12 90 LEU A C 1
ATOM 681 O O . LEU A 1 90 ? 20.478 2.727 -11.950 1.00 95.12 90 LEU A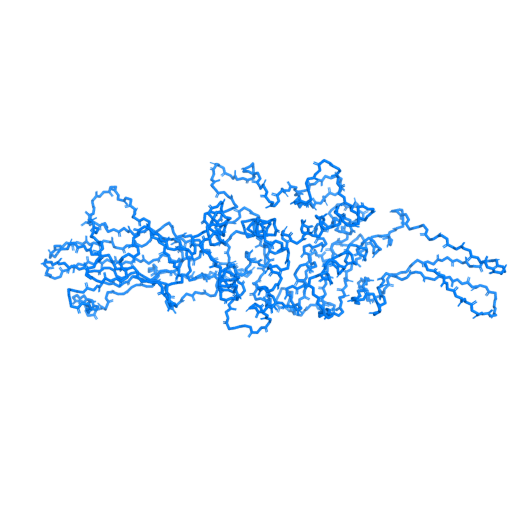 O 1
ATOM 685 N N . LYS A 1 91 ? 20.627 1.762 -9.933 1.00 96.69 91 LYS A N 1
ATOM 686 C CA . LYS A 1 91 ? 21.369 0.582 -10.385 1.00 96.69 91 LYS A CA 1
ATOM 687 C C . LYS A 1 91 ? 20.468 -0.634 -10.330 1.00 96.69 91 LYS A C 1
ATOM 689 O O . LYS A 1 91 ? 19.807 -0.863 -9.318 1.00 96.69 91 LYS A O 1
ATOM 694 N N . VAL A 1 92 ? 20.515 -1.429 -11.387 1.00 98.06 92 VAL A N 1
ATOM 695 C CA . VAL A 1 92 ? 19.768 -2.678 -11.496 1.00 98.06 92 VAL A CA 1
ATOM 696 C C . VAL A 1 92 ? 20.754 -3.813 -11.708 1.00 98.06 92 VAL A C 1
ATOM 698 O O . VAL A 1 92 ? 21.662 -3.705 -12.532 1.00 98.06 92 VAL A O 1
ATOM 701 N N . TYR A 1 93 ? 20.596 -4.896 -10.958 1.00 97.81 93 TYR A N 1
ATOM 702 C CA . TYR A 1 93 ? 21.442 -6.077 -11.015 1.00 97.81 93 TYR A CA 1
ATOM 703 C C . TYR A 1 93 ? 20.638 -7.258 -11.540 1.00 97.81 93 TYR A C 1
ATOM 705 O O . TYR A 1 93 ? 19.826 -7.837 -10.824 1.00 97.81 93 TYR A O 1
ATOM 713 N N . TRP A 1 94 ? 20.933 -7.666 -12.767 1.00 97.44 94 TRP A N 1
ATOM 714 C CA . TRP A 1 94 ? 20.304 -8.808 -13.423 1.00 97.44 94 TRP A CA 1
ATOM 715 C C . TRP A 1 94 ? 21.377 -9.692 -14.053 1.00 97.44 94 TRP A C 1
ATOM 717 O O . TRP A 1 94 ? 22.450 -9.214 -14.421 1.00 97.44 94 TRP A O 1
ATOM 727 N N . GLN A 1 95 ? 21.121 -10.993 -14.141 1.00 95.44 95 GLN A N 1
ATOM 728 C CA . GLN A 1 95 ? 21.993 -11.937 -14.827 1.00 95.44 95 GLN A CA 1
ATOM 729 C C . GLN A 1 95 ? 21.114 -12.977 -15.525 1.00 95.44 95 GLN A C 1
ATOM 731 O O . GLN A 1 95 ? 20.377 -13.672 -14.830 1.00 95.44 95 GLN A O 1
ATOM 736 N N . PRO A 1 96 ? 21.225 -13.147 -16.853 1.00 92.94 96 PRO A N 1
ATOM 737 C CA . PRO A 1 96 ? 20.426 -14.136 -17.565 1.00 92.94 96 PRO A CA 1
ATOM 738 C C . PRO A 1 96 ? 20.722 -15.551 -17.061 1.00 92.94 96 PRO A C 1
ATOM 740 O O . PRO A 1 96 ? 21.887 -15.877 -16.797 1.00 92.94 96 PRO A O 1
ATOM 743 N N . ALA A 1 97 ? 19.677 -16.381 -16.997 1.00 91.06 97 ALA A N 1
ATOM 744 C CA . ALA A 1 97 ? 19.711 -17.770 -16.540 1.00 91.06 97 ALA A CA 1
ATOM 745 C C . ALA A 1 97 ? 20.319 -17.931 -15.136 1.00 91.06 97 ALA A C 1
ATOM 747 O O . ALA A 1 97 ? 21.135 -18.822 -14.886 1.00 91.06 97 ALA A O 1
ATOM 748 N N . SER A 1 98 ? 19.960 -17.037 -14.215 1.00 92.38 98 SER A N 1
ATOM 749 C CA . SER A 1 98 ? 20.447 -17.095 -12.843 1.00 92.38 98 SER A CA 1
ATOM 750 C C . SER A 1 98 ? 19.360 -16.883 -11.791 1.00 92.38 98 SER A C 1
ATOM 752 O O . SER A 1 98 ? 18.831 -15.787 -11.630 1.00 92.38 98 SER A O 1
ATOM 754 N N . ILE A 1 99 ? 19.222 -17.892 -10.929 1.00 91.69 99 ILE A N 1
ATOM 755 C CA . ILE A 1 99 ? 18.370 -17.906 -9.729 1.00 91.69 99 ILE A CA 1
ATOM 756 C C . ILE A 1 99 ? 19.050 -17.359 -8.461 1.00 91.69 99 ILE A C 1
ATOM 758 O O . ILE A 1 99 ? 18.591 -17.585 -7.344 1.00 91.69 99 ILE A O 1
ATOM 762 N N . ARG A 1 100 ? 20.225 -16.724 -8.588 1.00 91.25 100 ARG A N 1
ATOM 763 C CA . ARG A 1 100 ? 21.030 -16.305 -7.424 1.00 91.25 100 ARG A CA 1
ATOM 764 C C . ARG A 1 100 ? 20.308 -15.289 -6.530 1.00 91.25 100 ARG A C 1
ATOM 766 O O . ARG A 1 100 ? 20.545 -15.290 -5.320 1.00 91.25 100 ARG A O 1
ATOM 773 N N . TYR A 1 101 ? 19.502 -14.419 -7.125 1.00 90.69 101 TYR A N 1
ATOM 774 C CA . TYR A 1 101 ? 18.641 -13.460 -6.438 1.00 90.69 101 TYR A CA 1
ATOM 775 C C . TYR A 1 101 ? 17.223 -13.627 -6.969 1.00 90.69 101 TYR A C 1
ATOM 777 O O . TYR A 1 101 ? 17.060 -14.018 -8.122 1.00 90.69 101 TYR A O 1
ATOM 785 N N . GLY A 1 102 ? 16.238 -13.354 -6.115 1.00 91.31 102 GLY A N 1
ATOM 786 C CA . GLY A 1 102 ? 14.882 -13.073 -6.579 1.00 91.31 102 GLY A CA 1
ATOM 787 C C . GLY A 1 102 ? 14.778 -11.635 -7.081 1.00 91.31 102 GLY A C 1
ATOM 788 O O . GLY A 1 102 ? 15.788 -10.920 -7.122 1.00 91.31 102 GLY A O 1
ATOM 789 N N . THR A 1 103 ? 13.554 -11.223 -7.375 1.00 94.75 103 THR A N 1
ATOM 790 C CA . THR A 1 103 ? 13.237 -9.838 -7.707 1.00 94.75 103 THR A CA 1
ATOM 791 C C . THR A 1 103 ? 12.854 -9.059 -6.460 1.00 94.75 103 THR A C 1
ATOM 793 O O . THR A 1 103 ? 12.066 -9.544 -5.654 1.00 94.75 103 THR A O 1
ATOM 796 N N . TYR A 1 104 ? 13.579 -7.965 -6.213 1.00 93.50 104 TYR A N 1
ATOM 797 C CA . TYR A 1 104 ? 13.374 -7.067 -5.074 1.00 93.50 104 TYR A CA 1
ATOM 798 C C . TYR A 1 104 ? 14.235 -5.800 -5.189 1.00 93.50 104 TYR A C 1
ATOM 800 O O . TYR A 1 104 ? 15.390 -5.823 -5.641 1.00 93.50 104 TYR A O 1
ATOM 808 N N . PHE A 1 105 ? 13.740 -4.699 -4.645 1.00 93.94 105 PHE A N 1
ATOM 809 C CA . PHE A 1 105 ? 14.506 -3.502 -4.354 1.00 93.94 105 PHE A CA 1
ATOM 810 C C . PHE A 1 105 ? 15.238 -3.626 -3.012 1.00 93.94 105 PHE A C 1
ATOM 812 O O . PHE A 1 105 ? 14.713 -4.105 -2.009 1.00 93.94 105 PHE A O 1
ATOM 819 N N . CYS A 1 106 ? 16.489 -3.167 -2.967 1.00 90.88 106 CYS A N 1
ATOM 820 C CA . CYS A 1 106 ? 17.290 -3.146 -1.749 1.00 90.88 106 CYS A CA 1
ATOM 821 C C . CYS A 1 106 ? 17.854 -1.749 -1.490 1.00 90.88 106 CYS A C 1
ATOM 823 O O . CYS A 1 106 ? 18.725 -1.282 -2.230 1.00 90.88 106 CYS A O 1
ATOM 825 N N . GLN A 1 107 ? 17.420 -1.105 -0.401 1.00 85.12 107 GLN A N 1
ATOM 826 C CA . GLN A 1 107 ? 17.966 0.179 0.057 1.00 85.12 107 GLN A CA 1
ATOM 827 C C . GLN A 1 107 ? 19.211 0.007 0.932 1.00 85.12 107 GLN A C 1
ATOM 829 O O . GLN A 1 107 ? 20.254 0.604 0.658 1.00 85.12 107 GLN A O 1
ATOM 834 N N . THR A 1 108 ? 19.103 -0.797 1.988 1.00 73.94 108 THR A N 1
ATOM 835 C CA . THR A 1 108 ? 20.173 -1.006 2.979 1.00 73.94 108 THR A CA 1
ATOM 836 C C . THR A 1 108 ? 20.293 -2.458 3.420 1.00 73.94 108 THR A C 1
ATOM 838 O O . THR A 1 108 ? 21.421 -2.903 3.629 1.00 73.94 108 THR A O 1
ATOM 841 N N . ASN A 1 109 ? 19.180 -3.200 3.503 1.00 59.78 109 ASN A N 1
ATOM 842 C CA . ASN A 1 109 ? 19.139 -4.535 4.093 1.00 59.78 109 ASN A CA 1
ATOM 843 C C . ASN A 1 109 ? 18.627 -5.618 3.127 1.00 59.78 109 ASN A C 1
ATOM 845 O O . ASN A 1 109 ? 17.584 -5.462 2.508 1.00 59.78 109 ASN A O 1
ATOM 849 N N . TYR A 1 110 ? 19.314 -6.761 3.076 1.00 53.75 110 TYR A N 1
ATOM 850 C CA . TYR A 1 110 ? 18.786 -8.038 2.584 1.00 53.75 110 TYR A CA 1
ATOM 851 C C . TYR A 1 110 ? 19.058 -9.115 3.641 1.00 53.75 110 TYR A C 1
ATOM 853 O O . TYR A 1 110 ? 20.212 -9.336 4.013 1.00 53.75 110 TYR A O 1
ATOM 861 N N . LYS A 1 111 ? 18.008 -9.775 4.153 1.00 55.09 111 LYS A N 1
ATOM 862 C CA . LYS A 1 111 ? 18.103 -10.834 5.186 1.00 55.09 111 LYS A CA 1
ATOM 863 C C . LYS A 1 111 ? 18.962 -10.447 6.410 1.00 55.09 111 LYS A C 1
ATOM 865 O O . LYS A 1 111 ? 19.756 -11.251 6.893 1.00 55.09 111 LYS A O 1
ATOM 870 N N . GLY A 1 112 ? 18.833 -9.208 6.891 1.00 53.88 112 GLY A N 1
ATOM 871 C CA . GLY A 1 112 ? 19.568 -8.711 8.065 1.00 53.88 112 GLY A CA 1
ATOM 872 C C . GLY A 1 112 ? 21.038 -8.326 7.824 1.00 53.88 112 GLY A C 1
ATOM 873 O O . GLY A 1 112 ? 21.766 -8.112 8.790 1.00 53.88 112 GLY A O 1
ATOM 874 N N . GLY A 1 113 ? 21.487 -8.232 6.565 1.00 62.84 113 GLY A N 1
ATOM 875 C CA . GLY A 1 113 ? 22.817 -7.737 6.175 1.00 62.84 113 GLY A CA 1
ATOM 876 C C . GLY A 1 113 ? 22.754 -6.709 5.039 1.00 62.84 113 GLY A C 1
ATOM 877 O O . GLY A 1 113 ? 21.674 -6.399 4.561 1.00 62.84 113 GLY A O 1
ATOM 878 N N . SER A 1 114 ? 23.895 -6.183 4.583 1.00 79.56 114 SER A N 1
ATOM 879 C CA . SER A 1 114 ? 23.945 -5.171 3.515 1.00 79.56 114 SER A CA 1
ATOM 880 C C . SER A 1 114 ? 23.510 -5.700 2.140 1.00 79.56 114 SER A C 1
ATOM 882 O O . SER A 1 114 ? 23.673 -6.883 1.831 1.00 79.56 114 SER A O 1
ATOM 884 N N . CYS A 1 115 ? 22.996 -4.812 1.278 1.00 88.94 115 CYS A N 1
ATOM 885 C CA . CYS A 1 115 ? 22.649 -5.162 -0.104 1.00 88.94 115 CYS A CA 1
ATOM 886 C C . CYS A 1 115 ? 23.839 -5.830 -0.831 1.00 88.94 115 CYS A C 1
ATOM 888 O O . CYS A 1 115 ? 24.923 -5.236 -0.862 1.00 88.94 115 CYS A O 1
ATOM 890 N N . PRO A 1 116 ? 23.670 -7.013 -1.465 1.00 89.75 116 PRO A N 1
ATOM 891 C CA . PRO A 1 116 ? 24.787 -7.840 -1.947 1.00 89.75 116 PRO A CA 1
ATOM 892 C C . PRO A 1 116 ? 25.783 -7.149 -2.892 1.00 89.75 116 PRO A C 1
ATOM 894 O O . PRO A 1 116 ? 26.945 -7.547 -2.971 1.00 89.75 116 PRO A O 1
ATOM 897 N N . ARG A 1 117 ? 25.325 -6.144 -3.641 1.00 91.06 117 ARG A N 1
ATOM 898 C CA . ARG A 1 117 ? 26.089 -5.325 -4.598 1.00 91.06 117 ARG A CA 1
ATOM 899 C C . ARG A 1 117 ? 25.891 -3.824 -4.382 1.00 91.06 117 ARG A C 1
ATOM 901 O O . ARG A 1 117 ? 26.203 -3.025 -5.259 1.00 91.06 117 ARG A O 1
ATOM 908 N N . GLY A 1 118 ? 25.402 -3.435 -3.207 1.00 90.94 118 GLY A N 1
ATOM 909 C CA . GLY A 1 118 ? 24.958 -2.075 -2.917 1.00 90.94 118 GLY A CA 1
ATOM 910 C C . GLY A 1 118 ? 23.491 -1.839 -3.276 1.00 90.94 118 GLY A C 1
ATOM 911 O O . GLY A 1 118 ? 22.802 -2.734 -3.769 1.00 90.94 118 GLY A O 1
ATOM 912 N N . LYS A 1 119 ? 23.019 -0.629 -2.975 1.00 91.50 119 LYS A N 1
ATOM 913 C CA . LYS A 1 119 ? 21.635 -0.200 -3.198 1.00 91.50 119 LYS A CA 1
ATOM 914 C C . LYS A 1 119 ? 21.237 -0.334 -4.672 1.00 91.50 119 LYS A C 1
ATOM 916 O O . LYS A 1 119 ? 22.038 -0.003 -5.551 1.00 91.50 119 LYS A O 1
ATOM 921 N N . GLY A 1 120 ? 20.025 -0.817 -4.923 1.00 95.00 120 GLY A N 1
ATOM 922 C CA . GLY A 1 120 ? 19.492 -1.024 -6.268 1.00 95.00 120 GLY A CA 1
ATOM 923 C C . GLY A 1 120 ? 18.421 -2.107 -6.330 1.00 95.00 120 GLY A C 1
ATOM 924 O O . GLY A 1 120 ? 18.119 -2.740 -5.318 1.00 95.00 120 GLY A O 1
ATOM 925 N N . ILE A 1 121 ? 17.885 -2.322 -7.528 1.00 97.06 121 ILE A N 1
ATOM 926 C CA . ILE A 1 121 ? 16.946 -3.411 -7.819 1.00 97.06 121 ILE A CA 1
ATOM 927 C C . ILE A 1 121 ? 17.743 -4.655 -8.213 1.00 97.06 121 ILE A C 1
ATOM 929 O O . ILE A 1 121 ? 18.707 -4.568 -8.974 1.00 97.06 121 ILE A O 1
ATOM 933 N N . TYR A 1 122 ? 17.372 -5.807 -7.675 1.00 96.44 122 TYR A N 1
ATOM 934 C CA . TYR A 1 122 ? 17.884 -7.119 -8.054 1.00 96.44 122 TYR A CA 1
ATOM 935 C C . TYR A 1 122 ? 16.764 -7.836 -8.787 1.00 96.44 122 TYR A C 1
ATOM 937 O O . TYR A 1 122 ? 15.627 -7.737 -8.350 1.00 96.44 122 TYR A O 1
ATOM 945 N N . LEU A 1 123 ? 17.087 -8.515 -9.886 1.00 96.94 123 LEU A N 1
ATOM 946 C CA . LEU A 1 123 ? 16.104 -9.218 -10.706 1.00 96.94 123 LEU A CA 1
ATOM 947 C C . LEU A 1 123 ? 16.469 -10.696 -10.850 1.00 96.94 123 LEU A C 1
ATOM 949 O O . LEU A 1 123 ? 17.653 -11.043 -11.022 1.00 96.94 123 LEU A O 1
ATOM 953 N N . LEU A 1 124 ? 15.442 -11.541 -10.816 1.00 94.88 124 LEU A N 1
ATOM 954 C CA . LEU A 1 124 ? 15.514 -12.961 -11.122 1.00 94.88 124 LEU A CA 1
ATOM 955 C C . LEU A 1 124 ? 15.652 -13.152 -12.635 1.00 94.88 124 LEU A C 1
ATOM 957 O O . LEU A 1 124 ? 14.828 -12.696 -13.418 1.00 94.88 124 LEU A O 1
ATOM 961 N N . GLY A 1 125 ? 16.714 -13.840 -13.058 1.00 93.00 125 GLY A N 1
ATOM 962 C CA . GLY A 1 125 ? 16.930 -14.182 -14.469 1.00 93.00 125 GLY A CA 1
ATOM 963 C C . GLY A 1 125 ? 16.576 -15.629 -14.802 1.00 93.00 125 GLY A C 1
ATOM 964 O O . GLY A 1 125 ? 17.117 -16.172 -15.764 1.00 93.00 125 GLY A O 1
ATOM 965 N N . GLY A 1 126 ? 15.780 -16.291 -13.958 1.00 89.12 126 GLY A N 1
ATOM 966 C CA . GLY A 1 126 ? 15.365 -17.686 -14.104 1.00 89.12 126 GLY A CA 1
ATOM 967 C C . GLY A 1 126 ? 16.502 -18.705 -14.139 1.00 89.12 126 GLY A C 1
ATOM 968 O O . GLY A 1 126 ? 17.571 -18.518 -13.557 1.00 89.12 126 GLY A O 1
ATOM 969 N N . SER A 1 127 ? 16.261 -19.837 -14.799 1.00 86.19 127 SER A N 1
ATOM 970 C CA . SER A 1 127 ? 17.234 -20.927 -14.942 1.00 86.19 127 SER A CA 1
ATOM 971 C C . SER A 1 127 ? 17.664 -21.124 -16.397 1.00 86.19 127 SER A C 1
ATOM 973 O O . SER A 1 127 ? 17.035 -20.613 -17.320 1.00 86.19 127 SER A O 1
ATOM 975 N N . ASP A 1 128 ? 18.697 -21.939 -16.631 1.00 79.31 128 ASP A N 1
ATOM 976 C CA . ASP A 1 128 ? 19.094 -22.337 -17.993 1.00 79.31 128 ASP A CA 1
ATOM 977 C C . ASP A 1 128 ? 17.976 -23.059 -18.771 1.00 79.31 128 ASP A C 1
ATOM 979 O O . ASP A 1 128 ? 18.005 -23.091 -20.001 1.00 79.31 128 ASP A O 1
ATOM 983 N N . SER A 1 129 ? 16.986 -23.625 -18.074 1.00 79.19 129 SER A N 1
ATOM 984 C CA . SER A 1 129 ? 15.794 -24.249 -18.664 1.00 79.19 129 SER A CA 1
ATOM 985 C C . SER A 1 129 ? 14.595 -23.300 -18.812 1.00 79.19 129 SER A C 1
ATOM 987 O O . SER A 1 129 ? 13.500 -23.762 -19.124 1.00 79.19 129 SER A O 1
ATOM 989 N N . GLY A 1 130 ? 14.781 -21.994 -18.593 1.00 75.38 130 GLY A N 1
ATOM 990 C CA . GLY A 1 130 ? 13.695 -21.017 -18.487 1.00 75.38 130 GLY A CA 1
ATOM 991 C C . GLY A 1 130 ? 13.076 -21.012 -17.087 1.00 75.38 130 GLY A C 1
ATOM 992 O O . GLY A 1 130 ? 13.764 -21.298 -16.101 1.00 75.38 130 GLY A O 1
ATOM 993 N N . GLY A 1 131 ? 11.785 -20.705 -17.001 1.00 83.38 131 GLY A N 1
ATOM 994 C CA . GLY A 1 131 ? 11.040 -20.611 -15.746 1.00 83.38 131 GLY A CA 1
ATOM 995 C C . GLY A 1 131 ? 10.561 -19.188 -15.498 1.00 83.38 131 GLY A C 1
ATOM 996 O O . GLY A 1 131 ? 10.188 -18.506 -16.444 1.00 83.38 131 GLY A O 1
ATOM 997 N N . ASP A 1 132 ? 10.569 -18.801 -14.232 1.00 85.25 132 ASP A N 1
ATOM 998 C CA . ASP A 1 132 ? 10.278 -17.453 -13.751 1.00 85.25 132 ASP A CA 1
ATOM 999 C C . ASP A 1 132 ? 11.452 -16.514 -14.093 1.00 85.25 132 ASP A C 1
ATOM 1001 O O . ASP A 1 132 ? 12.579 -16.734 -13.628 1.00 85.25 132 ASP A O 1
ATOM 1005 N N . THR A 1 133 ? 11.225 -15.571 -15.007 1.00 90.94 133 THR A N 1
ATOM 1006 C CA . THR A 1 133 ? 12.228 -14.622 -15.513 1.00 90.94 133 THR A CA 1
ATOM 1007 C C . THR A 1 133 ? 11.608 -13.238 -15.590 1.00 90.94 133 THR A C 1
ATOM 1009 O O . THR A 1 133 ? 10.744 -13.010 -16.434 1.00 90.94 133 THR A O 1
ATOM 1012 N N . ASP A 1 134 ? 12.121 -12.294 -14.810 1.00 94.00 134 ASP A N 1
ATOM 1013 C CA . ASP A 1 134 ? 11.455 -10.999 -14.646 1.00 94.00 134 ASP A CA 1
ATOM 1014 C C . ASP A 1 134 ? 11.907 -9.933 -15.650 1.00 94.00 134 ASP A C 1
ATOM 1016 O O . ASP A 1 134 ? 11.367 -8.831 -15.683 1.00 94.00 134 ASP A O 1
ATOM 1020 N N . GLU A 1 135 ? 12.904 -10.209 -16.502 1.00 94.00 135 GLU A N 1
ATOM 1021 C CA . GLU A 1 135 ? 13.389 -9.206 -17.463 1.00 94.00 135 GLU A CA 1
ATOM 1022 C C . GLU A 1 135 ? 12.337 -8.731 -18.481 1.00 94.00 135 GLU A C 1
ATOM 1024 O O . GLU A 1 135 ? 12.570 -7.722 -19.152 1.00 94.00 135 GLU A O 1
ATOM 1029 N N . TYR A 1 136 ? 11.224 -9.458 -18.608 1.00 92.38 136 TYR A N 1
ATOM 1030 C CA . TYR A 1 136 ? 10.094 -9.164 -19.492 1.00 92.38 136 TYR A CA 1
ATOM 1031 C C . TYR A 1 136 ? 8.758 -9.035 -18.746 1.00 92.38 136 TYR A C 1
ATOM 1033 O O . TYR A 1 136 ? 7.730 -8.822 -19.389 1.00 92.38 136 TYR A O 1
ATOM 1041 N N . ASP A 1 137 ? 8.770 -9.127 -17.417 1.00 94.25 137 ASP A N 1
ATOM 1042 C CA . ASP A 1 137 ? 7.580 -8.939 -16.596 1.00 94.25 137 ASP A CA 1
ATOM 1043 C C . ASP A 1 137 ? 7.483 -7.467 -16.198 1.00 94.25 137 ASP A C 1
ATOM 1045 O O . ASP A 1 137 ? 7.856 -7.050 -15.103 1.00 94.25 137 ASP A O 1
ATOM 1049 N N . ASP A 1 138 ? 7.012 -6.646 -17.140 1.00 95.69 138 ASP A N 1
ATOM 1050 C CA . ASP A 1 138 ? 7.009 -5.186 -17.009 1.00 95.69 138 ASP A CA 1
ATOM 1051 C C . ASP A 1 138 ? 6.294 -4.703 -15.733 1.00 95.69 138 ASP A C 1
ATOM 1053 O O . ASP A 1 138 ? 6.717 -3.715 -15.135 1.00 95.69 138 ASP A O 1
ATOM 1057 N N . ASP A 1 139 ? 5.254 -5.410 -15.275 1.00 96.75 139 ASP A N 1
ATOM 1058 C CA . ASP A 1 139 ? 4.543 -5.076 -14.036 1.00 96.75 139 ASP A CA 1
ATOM 1059 C C . ASP A 1 139 ? 5.376 -5.362 -12.782 1.00 96.75 139 ASP A C 1
ATOM 1061 O O . ASP A 1 139 ? 5.405 -4.526 -11.878 1.00 96.75 139 ASP A O 1
ATOM 1065 N N . VAL A 1 140 ? 6.119 -6.474 -12.758 1.00 97.19 140 VAL A N 1
ATOM 1066 C CA . VAL A 1 140 ? 7.084 -6.791 -11.693 1.00 97.19 140 VAL A CA 1
ATOM 1067 C C . VAL A 1 140 ? 8.221 -5.769 -11.693 1.00 97.19 140 VAL A C 1
ATOM 1069 O O . VAL A 1 140 ? 8.625 -5.260 -10.649 1.00 97.19 140 VAL A O 1
ATOM 1072 N N . LEU A 1 141 ? 8.705 -5.376 -12.871 1.00 98.44 141 LEU A N 1
ATOM 1073 C CA . LEU A 1 141 ? 9.700 -4.317 -12.980 1.00 98.44 141 LEU A CA 1
ATOM 1074 C C . LEU A 1 141 ? 9.148 -2.997 -12.416 1.00 98.44 141 LEU A C 1
ATOM 1076 O O . LEU A 1 141 ? 9.760 -2.418 -11.517 1.00 98.44 141 LEU A O 1
ATOM 1080 N N . TYR A 1 142 ? 7.990 -2.523 -12.885 1.00 98.62 142 TYR A N 1
ATOM 1081 C CA . TYR A 1 142 ? 7.368 -1.296 -12.379 1.00 98.62 142 TYR A CA 1
ATOM 1082 C C . TYR A 1 142 ? 7.108 -1.334 -10.869 1.00 98.62 142 TYR A C 1
ATOM 1084 O O . TYR A 1 142 ? 7.298 -0.311 -10.211 1.00 98.62 142 TYR A O 1
ATOM 1092 N N . HIS A 1 143 ? 6.742 -2.490 -10.318 1.00 98.12 143 HIS A N 1
ATOM 1093 C CA . HIS A 1 143 ? 6.590 -2.699 -8.880 1.00 98.12 143 HIS A CA 1
ATOM 1094 C C . HIS A 1 143 ? 7.887 -2.385 -8.126 1.00 98.12 143 HIS A C 1
ATOM 1096 O O . HIS A 1 143 ? 7.909 -1.537 -7.236 1.00 98.12 143 HIS A O 1
ATOM 1102 N N . GLU A 1 144 ? 9.012 -2.964 -8.549 1.00 97.94 144 GLU A N 1
ATOM 1103 C CA . GLU A 1 144 ? 10.305 -2.682 -7.916 1.00 97.94 144 GLU A CA 1
ATOM 1104 C C . GLU A 1 144 ? 10.784 -1.246 -8.133 1.00 97.94 144 GLU A C 1
ATOM 1106 O O . GLU A 1 144 ? 11.494 -0.670 -7.299 1.00 97.94 144 GLU A O 1
ATOM 1111 N N . TYR A 1 145 ? 10.387 -0.630 -9.249 1.00 97.88 145 TYR A N 1
ATOM 1112 C CA . TYR A 1 145 ? 10.617 0.793 -9.455 1.00 97.88 145 TYR A CA 1
ATOM 1113 C C . TYR A 1 145 ? 9.834 1.637 -8.442 1.00 97.88 145 TYR A C 1
ATOM 1115 O O . TYR A 1 145 ? 10.357 2.652 -7.986 1.00 97.88 145 TYR A O 1
ATOM 1123 N N . ALA A 1 146 ? 8.622 1.229 -8.056 1.00 96.88 146 ALA A N 1
ATOM 1124 C CA . ALA A 1 146 ? 7.829 1.911 -7.036 1.00 96.88 146 ALA A CA 1
ATOM 1125 C C . ALA A 1 146 ? 8.511 1.863 -5.660 1.00 96.88 146 ALA A C 1
ATOM 1127 O O . ALA A 1 146 ? 8.600 2.893 -4.994 1.00 96.88 146 ALA A O 1
ATOM 1128 N N . HIS A 1 147 ? 9.101 0.724 -5.287 1.00 95.50 147 HIS A N 1
ATOM 1129 C CA . HIS A 1 147 ? 9.924 0.603 -4.074 1.00 95.50 147 HIS A CA 1
ATOM 1130 C C . HIS A 1 147 ? 11.162 1.506 -4.119 1.00 95.50 147 HIS A C 1
ATOM 1132 O O . HIS A 1 147 ? 11.492 2.200 -3.154 1.00 95.50 147 HIS A O 1
ATOM 1138 N N . TYR A 1 148 ? 11.842 1.565 -5.269 1.00 94.25 148 TYR A N 1
ATOM 1139 C CA . TYR A 1 148 ? 12.921 2.531 -5.485 1.00 94.25 148 TYR A CA 1
ATOM 1140 C C . TYR A 1 148 ? 12.424 3.979 -5.362 1.00 94.25 148 TYR A C 1
ATOM 1142 O O . TYR A 1 148 ? 13.097 4.807 -4.746 1.00 94.25 148 TYR A O 1
ATOM 1150 N N . LEU A 1 149 ? 11.261 4.295 -5.928 1.00 92.38 149 LEU A N 1
ATOM 1151 C CA . LEU A 1 149 ? 10.661 5.618 -5.863 1.00 92.38 149 LEU A CA 1
ATOM 1152 C C . LEU A 1 149 ? 10.379 5.992 -4.405 1.00 92.38 149 LEU A C 1
ATOM 1154 O O . LEU A 1 149 ? 10.872 7.023 -3.948 1.00 92.38 149 LEU A O 1
ATOM 1158 N N . GLU A 1 150 ? 9.697 5.128 -3.653 1.00 91.94 150 GLU A N 1
ATOM 1159 C CA . GLU A 1 150 ? 9.431 5.297 -2.223 1.00 91.94 150 GLU A CA 1
ATOM 1160 C C . GLU A 1 150 ? 10.709 5.583 -1.437 1.00 91.94 150 GLU A C 1
ATOM 1162 O O . GLU A 1 150 ? 10.784 6.577 -0.721 1.00 91.94 150 GLU A O 1
ATOM 1167 N N . ALA A 1 151 ? 11.767 4.809 -1.657 1.00 89.19 151 ALA A N 1
ATOM 1168 C CA . ALA A 1 151 ? 13.049 5.016 -0.996 1.00 89.19 151 ALA A CA 1
ATOM 1169 C C . ALA A 1 151 ? 13.766 6.326 -1.371 1.00 89.19 151 ALA A C 1
ATOM 1171 O O . ALA A 1 151 ? 14.671 6.768 -0.653 1.00 89.19 151 ALA A O 1
ATOM 1172 N N . MET A 1 152 ? 13.463 6.914 -2.534 1.00 86.62 152 MET A N 1
ATOM 1173 C CA . MET A 1 152 ? 14.094 8.158 -2.989 1.00 86.62 152 MET A CA 1
ATOM 1174 C C . MET A 1 152 ? 13.311 9.378 -2.546 1.00 86.62 152 MET A C 1
ATOM 1176 O O . MET A 1 152 ? 13.902 10.441 -2.329 1.00 86.62 152 MET A O 1
ATOM 1180 N N . VAL A 1 153 ? 11.988 9.248 -2.493 1.00 84.69 153 VAL A N 1
ATOM 1181 C CA . VAL A 1 153 ? 11.109 10.399 -2.388 1.00 84.69 153 VAL A CA 1
ATOM 1182 C C . VAL A 1 153 ? 10.173 10.393 -1.194 1.00 84.69 153 VAL A C 1
ATOM 1184 O O . VAL A 1 153 ? 9.787 11.487 -0.780 1.00 84.69 153 VAL A O 1
ATOM 1187 N N . GLY A 1 154 ? 9.851 9.214 -0.673 1.00 82.69 154 GLY A N 1
ATOM 1188 C CA . GLY A 1 154 ? 9.030 8.982 0.505 1.00 82.69 154 GLY A CA 1
ATOM 1189 C C . GLY A 1 154 ? 9.857 8.408 1.656 1.00 82.69 154 GLY A C 1
ATOM 1190 O O . GLY A 1 154 ? 11.082 8.561 1.688 1.00 82.69 154 GLY A O 1
ATOM 1191 N N . ALA A 1 155 ? 9.195 7.758 2.608 1.00 81.12 155 ALA A N 1
ATOM 1192 C CA . ALA A 1 155 ? 9.834 7.039 3.702 1.00 81.12 155 ALA A CA 1
ATOM 1193 C C . ALA A 1 155 ? 9.683 5.521 3.502 1.00 81.12 155 ALA A C 1
ATOM 1195 O O . ALA A 1 155 ? 8.578 4.997 3.558 1.00 81.12 155 ALA A O 1
ATOM 1196 N N . GLN A 1 156 ? 10.800 4.812 3.296 1.00 81.19 156 GLN A N 1
ATOM 1197 C CA . GLN A 1 156 ? 10.820 3.345 3.283 1.00 81.19 156 GLN A CA 1
ATOM 1198 C C . GLN A 1 156 ? 11.022 2.807 4.710 1.00 81.19 156 GLN A C 1
ATOM 1200 O O . GLN A 1 156 ? 12.157 2.631 5.163 1.00 81.19 156 GLN A O 1
ATOM 1205 N N . ASP A 1 157 ? 9.929 2.550 5.423 1.00 85.88 157 ASP A N 1
ATOM 1206 C CA . ASP A 1 157 ? 9.928 1.935 6.759 1.00 85.88 157 ASP A CA 1
ATOM 1207 C C . ASP A 1 157 ? 9.172 0.596 6.821 1.00 85.88 157 ASP A C 1
ATOM 1209 O O . ASP A 1 157 ? 9.065 0.002 7.902 1.00 85.88 157 ASP A O 1
ATOM 1213 N N . SER A 1 158 ? 8.722 0.097 5.661 1.00 88.44 158 SER A N 1
ATOM 1214 C CA . SER A 1 158 ? 8.201 -1.258 5.496 1.00 88.44 158 SER A CA 1
ATOM 1215 C C . SER A 1 158 ? 9.214 -2.291 6.014 1.00 88.44 158 SER A C 1
ATOM 1217 O O . SER A 1 158 ? 10.401 -2.239 5.659 1.00 88.44 158 SER A O 1
ATOM 1219 N N . PRO A 1 159 ? 8.782 -3.259 6.843 1.00 83.19 159 PRO A N 1
ATOM 1220 C CA . PRO A 1 159 ? 9.647 -4.350 7.287 1.00 83.19 159 PRO A CA 1
ATOM 1221 C C . PRO A 1 159 ? 9.989 -5.336 6.155 1.00 83.19 159 PRO A C 1
ATOM 1223 O O . PRO A 1 159 ? 10.919 -6.137 6.309 1.00 83.19 159 PRO A O 1
ATOM 1226 N N . GLY A 1 160 ? 9.260 -5.283 5.032 1.00 83.38 160 GLY A N 1
ATOM 1227 C CA . GLY A 1 160 ? 9.331 -6.261 3.953 1.00 83.38 160 GLY A CA 1
ATOM 1228 C C . GLY A 1 160 ? 9.039 -7.688 4.429 1.00 83.38 160 GLY A C 1
ATOM 1229 O O . GLY A 1 160 ? 8.429 -7.929 5.471 1.00 83.38 160 GLY A O 1
ATOM 1230 N N . GLY A 1 161 ? 9.548 -8.663 3.677 1.00 79.88 161 GLY A N 1
ATOM 1231 C CA . GLY A 1 161 ? 9.374 -10.084 3.974 1.00 79.88 161 GLY A CA 1
ATOM 1232 C C . GLY A 1 161 ? 8.242 -10.706 3.165 1.00 79.88 161 GLY A C 1
ATOM 1233 O O . GLY A 1 161 ? 7.585 -10.043 2.378 1.00 79.88 161 GLY A O 1
ATOM 1234 N N . ARG A 1 162 ? 8.053 -12.021 3.310 1.00 82.81 162 ARG A N 1
ATOM 1235 C CA . ARG A 1 162 ? 7.026 -12.756 2.551 1.00 82.81 162 ARG A CA 1
ATOM 1236 C C . ARG A 1 162 ? 5.630 -12.200 2.867 1.00 82.81 162 ARG A C 1
ATOM 1238 O O . ARG A 1 162 ? 5.369 -11.899 4.019 1.00 82.81 162 ARG A O 1
ATOM 1245 N N . HIS A 1 163 ? 4.731 -12.141 1.913 1.00 87.44 163 HIS A N 1
ATOM 1246 C CA . HIS A 1 163 ? 3.346 -11.707 2.111 1.00 87.44 163 HIS A CA 1
ATOM 1247 C C . HIS A 1 163 ? 2.500 -12.309 0.988 1.00 87.44 163 HIS A C 1
ATOM 1249 O O . HIS A 1 163 ? 3.049 -13.001 0.118 1.00 87.44 163 HIS A O 1
ATOM 1255 N N . TYR A 1 164 ? 1.187 -12.117 1.046 1.00 88.31 164 TYR A N 1
ATOM 1256 C CA . TYR A 1 164 ? 0.277 -12.577 0.009 1.00 88.31 164 TYR A CA 1
ATOM 1257 C C . TYR A 1 164 ? -0.756 -11.504 -0.324 1.00 88.31 164 TYR A C 1
ATOM 1259 O O . TYR A 1 164 ? -1.292 -10.854 0.566 1.00 88.31 164 TYR A O 1
ATOM 1267 N N . LEU A 1 165 ? -1.133 -11.436 -1.603 1.00 90.69 165 LEU A N 1
ATOM 1268 C CA . LEU A 1 165 ? -2.153 -10.509 -2.108 1.00 90.69 165 LEU A CA 1
ATOM 1269 C C . LEU A 1 165 ? -3.479 -10.585 -1.338 1.00 90.69 165 LEU A C 1
ATOM 1271 O O . LEU A 1 165 ? -4.205 -9.601 -1.254 1.00 90.69 165 LEU A O 1
ATOM 1275 N N . THR A 1 166 ? -3.829 -11.764 -0.820 1.00 89.69 166 THR A N 1
ATOM 1276 C CA . THR A 1 166 ? -5.093 -12.013 -0.114 1.00 89.69 166 THR A CA 1
ATOM 1277 C C . THR A 1 166 ? -5.044 -11.698 1.380 1.00 89.69 166 THR A C 1
ATOM 1279 O O . THR A 1 166 ? -6.072 -11.847 2.035 1.00 89.69 166 THR A O 1
ATOM 1282 N N . ASP A 1 167 ? -3.887 -11.311 1.923 1.00 88.88 167 ASP A N 1
ATOM 1283 C CA . ASP A 1 167 ? -3.760 -10.955 3.336 1.00 88.88 167 ASP A CA 1
ATOM 1284 C C . ASP A 1 167 ? -4.494 -9.626 3.593 1.00 88.88 167 ASP A C 1
ATOM 1286 O O . ASP A 1 167 ? -4.334 -8.649 2.853 1.00 88.88 167 ASP A O 1
ATOM 1290 N N . ASN A 1 168 ? -5.311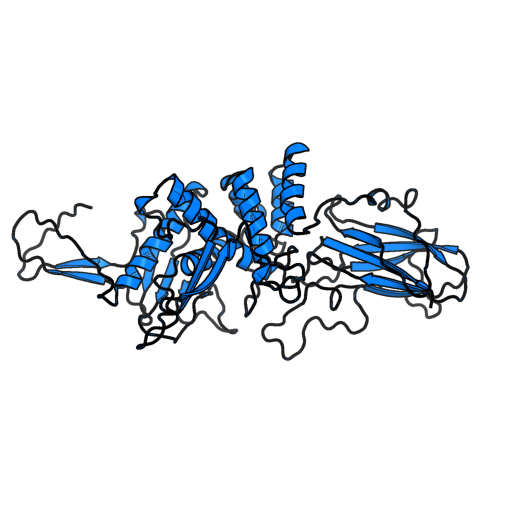 -9.594 4.648 1.00 91.31 168 ASN A N 1
ATOM 1291 C CA . ASN A 1 168 ? -6.048 -8.401 5.085 1.00 91.31 168 ASN A CA 1
ATOM 1292 C C . ASN A 1 168 ? -5.591 -7.906 6.466 1.00 91.31 168 ASN A C 1
ATOM 1294 O O . ASN A 1 168 ? -6.212 -7.021 7.044 1.00 91.31 168 ASN A O 1
ATOM 1298 N N . ASP A 1 169 ? -4.535 -8.489 7.017 1.00 89.75 169 ASP A N 1
ATOM 1299 C CA . ASP A 1 169 ? -4.042 -8.292 8.379 1.00 89.75 169 ASP A CA 1
ATOM 1300 C C . ASP A 1 169 ? -2.528 -8.008 8.392 1.00 89.75 169 ASP A C 1
ATOM 1302 O O . ASP A 1 169 ? -1.870 -8.151 9.420 1.00 89.75 169 ASP A O 1
ATOM 1306 N N . SER A 1 170 ? -1.956 -7.583 7.260 1.00 90.69 170 SER A N 1
ATOM 1307 C CA . SER A 1 170 ? -0.530 -7.246 7.170 1.00 90.69 170 SER A CA 1
ATOM 1308 C C . SER A 1 170 ? -0.188 -5.973 7.945 1.00 90.69 170 SER A C 1
ATOM 1310 O O . SER A 1 170 ? -1.041 -5.111 8.150 1.00 90.69 170 SER A O 1
ATOM 1312 N N . ASP A 1 171 ? 1.087 -5.824 8.328 1.00 91.81 171 ASP A N 1
ATOM 1313 C CA . ASP A 1 171 ? 1.665 -4.565 8.833 1.00 91.81 171 ASP A CA 1
ATOM 1314 C C . ASP A 1 171 ? 1.273 -3.402 7.908 1.00 91.81 171 ASP A C 1
ATOM 1316 O O . ASP A 1 171 ? 1.488 -3.484 6.697 1.00 91.81 171 ASP A O 1
ATOM 1320 N N . LEU A 1 172 ? 0.719 -2.314 8.453 1.00 93.75 172 LEU A N 1
ATOM 1321 C CA . LEU A 1 172 ? 0.211 -1.206 7.636 1.00 93.75 172 LEU A CA 1
ATOM 1322 C C . LEU A 1 172 ? 1.293 -0.546 6.771 1.00 93.75 172 LEU A C 1
ATOM 1324 O O . LEU A 1 172 ? 0.985 -0.003 5.708 1.00 93.75 172 LEU A O 1
ATOM 1328 N N . ARG A 1 173 ? 2.560 -0.592 7.200 1.00 92.81 173 ARG A N 1
ATOM 1329 C CA . ARG A 1 173 ? 3.694 -0.069 6.424 1.00 92.81 173 ARG A CA 1
ATOM 1330 C C . ARG A 1 173 ? 4.043 -0.986 5.263 1.00 92.81 173 ARG A C 1
ATOM 1332 O O . ARG A 1 173 ? 4.418 -0.518 4.192 1.00 92.81 173 ARG A O 1
ATOM 1339 N N . LEU A 1 174 ? 3.904 -2.297 5.474 1.00 93.12 174 LEU A N 1
ATOM 1340 C CA . LEU A 1 174 ? 4.049 -3.284 4.408 1.00 93.12 174 LEU A CA 1
ATOM 1341 C C . LEU A 1 174 ? 2.911 -3.134 3.395 1.00 93.12 174 LEU A C 1
ATOM 1343 O O . LEU A 1 174 ? 3.189 -2.962 2.216 1.00 93.12 174 LEU A O 1
ATOM 1347 N N . ALA A 1 175 ? 1.658 -3.096 3.858 1.00 96.12 175 ALA A N 1
ATOM 1348 C CA . ALA A 1 175 ? 0.488 -2.930 2.998 1.00 96.12 175 ALA A CA 1
ATOM 1349 C C . ALA A 1 175 ? 0.550 -1.635 2.170 1.00 96.12 175 ALA A C 1
ATOM 1351 O O . ALA A 1 175 ? 0.199 -1.638 0.991 1.00 96.12 175 ALA A O 1
ATOM 1352 N N . TRP A 1 176 ? 1.044 -0.539 2.754 1.00 96.50 176 TRP A N 1
ATOM 1353 C CA . TRP A 1 176 ? 1.296 0.702 2.023 1.00 96.50 176 TRP A CA 1
ATOM 1354 C C . TRP A 1 176 ? 2.352 0.539 0.921 1.00 96.50 176 TRP A C 1
ATOM 1356 O O . TRP A 1 176 ? 2.086 0.870 -0.234 1.00 96.50 176 TRP A O 1
ATOM 1366 N N . SER A 1 177 ? 3.531 0.027 1.276 1.00 95.62 177 SER A N 1
ATOM 1367 C CA . SER A 1 177 ? 4.674 -0.106 0.365 1.00 95.62 177 SER A CA 1
ATOM 1368 C C . SER A 1 177 ? 4.359 -1.059 -0.798 1.00 95.62 177 SER A C 1
ATOM 1370 O O . SER A 1 177 ? 4.524 -0.700 -1.965 1.00 95.62 177 SER A O 1
ATOM 1372 N N . GLU A 1 178 ? 3.789 -2.232 -0.508 1.00 97.25 178 GLU A N 1
ATOM 1373 C CA . GLU A 1 178 ? 3.386 -3.203 -1.534 1.00 97.25 178 GLU A CA 1
ATOM 1374 C C . GLU A 1 178 ? 2.156 -2.731 -2.322 1.00 97.25 178 GLU A C 1
ATOM 1376 O O . GLU A 1 178 ? 2.068 -2.939 -3.533 1.00 97.25 178 GLU A O 1
ATOM 1381 N N . GLY A 1 179 ? 1.230 -2.007 -1.685 1.00 98.00 179 GLY A N 1
ATOM 1382 C CA . GLY A 1 179 ? 0.086 -1.400 -2.365 1.00 98.00 179 GLY A CA 1
ATOM 1383 C C . GLY A 1 179 ? 0.491 -0.300 -3.346 1.00 98.00 179 GLY A C 1
ATOM 1384 O O . GLY A 1 179 ? -0.055 -0.217 -4.449 1.00 98.00 179 GLY A O 1
ATOM 1385 N N . LEU A 1 180 ? 1.506 0.501 -3.008 1.00 97.56 180 LEU A N 1
ATOM 1386 C CA . LEU A 1 180 ? 2.138 1.426 -3.947 1.00 97.56 180 LEU A CA 1
ATOM 1387 C C . LEU A 1 180 ? 2.771 0.659 -5.121 1.00 97.56 180 LEU A C 1
ATOM 1389 O O . LEU A 1 180 ? 2.581 1.056 -6.274 1.00 97.56 180 LEU A O 1
ATOM 1393 N N . GLY A 1 181 ? 3.454 -0.456 -4.839 1.00 97.56 181 GLY A N 1
ATOM 1394 C CA . GLY A 1 181 ? 3.997 -1.380 -5.840 1.00 97.56 181 GLY A CA 1
ATOM 1395 C C . GLY A 1 181 ? 2.937 -2.022 -6.741 1.00 97.56 181 GLY A C 1
ATOM 1396 O O . GLY A 1 181 ? 3.179 -2.210 -7.931 1.00 97.56 181 GLY A O 1
ATOM 1397 N N . GLY A 1 182 ? 1.741 -2.311 -6.224 1.00 97.88 182 GLY A N 1
ATOM 1398 C CA . GLY A 1 182 ? 0.607 -2.821 -7.001 1.00 97.88 182 GLY A CA 1
ATOM 1399 C C . GLY A 1 182 ? -0.081 -1.748 -7.851 1.00 97.88 182 GLY A C 1
ATOM 1400 O O . GLY A 1 182 ? -0.508 -2.017 -8.974 1.00 97.88 182 GLY A O 1
ATOM 1401 N N . PHE A 1 183 ? -0.149 -0.512 -7.354 1.00 98.62 183 PHE A N 1
ATOM 1402 C CA . PHE A 1 183 ? -0.767 0.625 -8.042 1.00 98.62 183 PHE A CA 1
ATOM 1403 C C . PHE A 1 183 ? 0.092 1.184 -9.186 1.00 98.62 183 PHE A C 1
ATOM 1405 O O . PHE A 1 183 ? -0.407 1.512 -10.271 1.00 98.62 183 PHE A O 1
ATOM 1412 N N . PHE A 1 184 ? 1.394 1.343 -8.938 1.00 98.44 184 PHE A N 1
ATOM 1413 C CA . PHE A 1 184 ? 2.290 2.089 -9.817 1.00 98.44 184 PHE A CA 1
ATOM 1414 C C . PHE A 1 184 ? 2.369 1.538 -11.256 1.00 98.44 184 PHE A C 1
ATOM 1416 O O . PHE A 1 184 ? 2.268 2.350 -12.184 1.00 98.44 184 PHE A O 1
ATOM 1423 N N . PRO A 1 185 ? 2.445 0.210 -11.498 1.00 98.12 185 PRO A N 1
ATOM 1424 C CA . PRO A 1 185 ? 2.404 -0.349 -12.850 1.00 98.12 185 PRO A CA 1
ATOM 1425 C C . PRO A 1 185 ? 1.162 0.093 -13.626 1.00 98.12 185 PRO A C 1
ATOM 1427 O O . PRO A 1 185 ? 1.251 0.536 -14.775 1.00 98.12 185 PRO A O 1
ATOM 1430 N N . GLY A 1 186 ? -0.008 0.056 -12.982 1.00 97.69 186 GLY A N 1
ATOM 1431 C CA . GLY A 1 186 ? -1.253 0.473 -13.612 1.00 97.69 186 GLY A CA 1
ATOM 1432 C C . GLY A 1 186 ? -1.308 1.973 -13.897 1.00 97.69 186 GLY A C 1
ATOM 1433 O O . GLY A 1 186 ? -1.849 2.388 -14.929 1.00 97.69 186 GLY A O 1
ATOM 1434 N N . ALA A 1 187 ? -0.702 2.796 -13.038 1.00 98.25 187 ALA A N 1
ATOM 1435 C CA . ALA A 1 187 ? -0.577 4.233 -13.259 1.00 98.25 187 ALA A CA 1
ATOM 1436 C C . ALA A 1 187 ? 0.313 4.554 -14.475 1.00 98.25 187 ALA A C 1
ATOM 1438 O O . ALA A 1 187 ? -0.119 5.312 -15.352 1.00 98.25 187 ALA A O 1
ATOM 1439 N N . VAL A 1 188 ? 1.493 3.924 -14.574 1.00 98.12 188 VAL A N 1
ATOM 1440 C CA . VAL A 1 188 ? 2.421 4.089 -15.708 1.00 98.12 188 VAL A CA 1
ATOM 1441 C C . VAL A 1 188 ? 1.775 3.612 -17.005 1.00 98.12 188 VAL A C 1
ATOM 1443 O O . VAL A 1 188 ? 1.732 4.359 -17.980 1.00 98.12 188 VAL A O 1
ATOM 1446 N N . LYS A 1 189 ? 1.201 2.403 -17.030 1.00 97.62 189 LYS A N 1
ATOM 1447 C CA . LYS A 1 189 ? 0.563 1.851 -18.237 1.00 97.62 189 LYS A CA 1
ATOM 1448 C C . LYS A 1 189 ? -0.642 2.661 -18.694 1.00 97.62 189 LYS A C 1
ATOM 1450 O O . LYS A 1 189 ? -0.888 2.765 -19.893 1.00 97.62 189 LYS A O 1
ATOM 1455 N N . SER A 1 190 ? -1.402 3.242 -17.769 1.00 96.44 19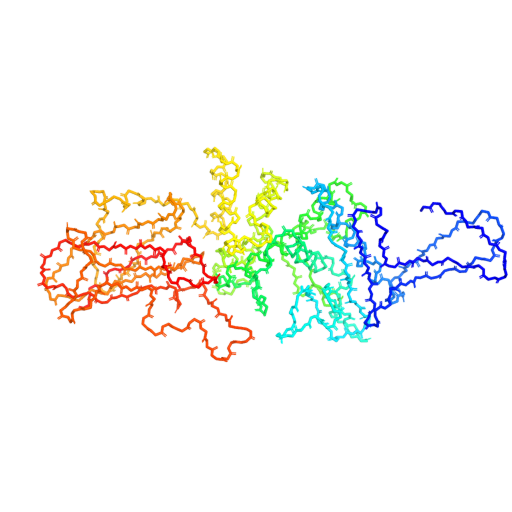0 SER A N 1
ATOM 1456 C CA . SER A 1 190 ? -2.509 4.134 -18.125 1.00 96.44 190 SER A CA 1
ATOM 1457 C C . SER A 1 190 ? -2.003 5.425 -18.774 1.00 96.44 190 SER A C 1
ATOM 1459 O O . SER A 1 190 ? -2.567 5.860 -19.773 1.00 96.44 190 SER A O 1
ATOM 1461 N N . TRP A 1 191 ? -0.914 6.000 -18.256 1.00 96.94 191 TRP A N 1
ATOM 1462 C CA . TRP A 1 191 ? -0.258 7.160 -18.864 1.00 96.94 191 TRP A CA 1
ATOM 1463 C C . TRP A 1 191 ? 0.349 6.833 -20.238 1.00 96.94 191 TRP A C 1
ATOM 1465 O O . TRP A 1 191 ? 0.105 7.555 -21.202 1.00 96.94 19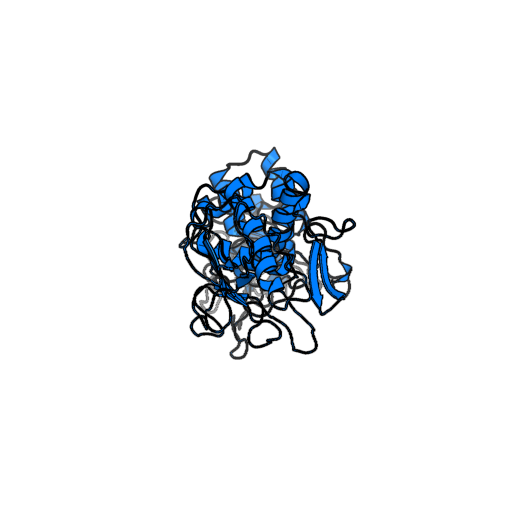1 TRP A O 1
ATOM 1475 N N . LEU A 1 192 ? 1.054 5.704 -20.376 1.00 96.81 192 LEU A N 1
ATOM 1476 C CA . LEU A 1 192 ? 1.574 5.240 -21.667 1.00 96.81 192 LEU A CA 1
ATOM 1477 C C . LEU A 1 192 ? 0.447 5.046 -22.683 1.00 96.81 192 LEU A C 1
ATOM 1479 O O . LEU A 1 192 ? 0.554 5.511 -23.809 1.00 96.81 192 LEU A O 1
ATOM 1483 N N . LYS A 1 193 ? -0.666 4.419 -22.291 1.00 95.19 193 LYS A N 1
ATOM 1484 C CA . LYS A 1 193 ? -1.822 4.226 -23.177 1.00 95.19 193 LYS A CA 1
ATOM 1485 C C . LYS A 1 193 ? -2.365 5.541 -23.743 1.00 95.19 193 LYS A C 1
ATOM 1487 O O . LYS A 1 193 ? -2.812 5.564 -24.886 1.00 95.19 193 LYS A O 1
ATOM 1492 N N . GLU A 1 194 ? -2.349 6.603 -22.944 1.00 94.56 194 GLU A N 1
ATOM 1493 C CA . GLU A 1 194 ? -2.869 7.916 -23.325 1.00 94.56 194 GLU A CA 1
ATOM 1494 C C . GLU A 1 194 ? -1.871 8.724 -24.168 1.00 94.56 194 GLU A C 1
ATOM 1496 O O . GLU A 1 194 ? -2.252 9.283 -25.197 1.00 94.56 194 GLU A O 1
ATOM 1501 N N . PHE A 1 195 ? -0.595 8.758 -23.769 1.00 95.69 195 PHE A N 1
ATOM 1502 C CA . PHE A 1 195 ? 0.392 9.689 -24.333 1.00 95.69 195 PHE A CA 1
ATOM 1503 C C . PHE A 1 195 ? 1.486 9.027 -25.182 1.00 95.69 195 PHE A C 1
ATOM 1505 O O . PHE A 1 195 ? 2.041 9.672 -26.073 1.00 95.69 195 PHE A O 1
ATOM 1512 N N . HIS A 1 196 ? 1.786 7.748 -24.944 1.00 94.94 196 HIS A N 1
ATOM 1513 C CA . HIS A 1 196 ? 2.865 6.991 -25.596 1.00 94.94 196 HIS A CA 1
ATOM 1514 C C . HIS A 1 196 ? 2.451 5.542 -25.932 1.00 94.94 196 HIS A C 1
ATOM 1516 O O . HIS A 1 196 ? 3.102 4.589 -25.487 1.00 94.94 196 HIS A O 1
ATOM 1522 N N . PRO A 1 197 ? 1.351 5.330 -26.685 1.00 93.56 197 PRO A N 1
ATOM 1523 C CA . PRO A 1 197 ? 0.796 3.994 -26.912 1.00 93.56 197 PRO A CA 1
ATOM 1524 C C . PRO A 1 197 ? 1.740 3.068 -27.690 1.00 93.56 197 PRO A C 1
ATOM 1526 O O . PRO A 1 197 ? 1.588 1.853 -27.632 1.00 93.56 197 PRO A O 1
ATOM 1529 N N . ASP A 1 198 ? 2.726 3.624 -28.397 1.00 92.12 198 ASP A N 1
ATOM 1530 C CA . ASP A 1 198 ? 3.798 2.898 -29.081 1.00 92.12 198 ASP A CA 1
ATOM 1531 C C . ASP A 1 198 ? 4.771 2.190 -28.125 1.00 92.12 198 ASP A C 1
ATOM 1533 O O . ASP A 1 198 ? 5.449 1.252 -28.539 1.00 92.12 198 ASP A O 1
ATOM 1537 N N . ARG A 1 199 ? 4.820 2.617 -26.858 1.00 91.31 199 ARG A N 1
ATOM 1538 C CA . ARG A 1 199 ? 5.676 2.049 -25.804 1.00 91.31 199 ARG A CA 1
ATOM 1539 C C . ARG A 1 199 ? 4.920 1.166 -24.818 1.00 91.31 199 ARG A C 1
ATOM 1541 O O . ARG A 1 199 ? 5.516 0.611 -23.901 1.00 91.31 199 ARG A O 1
ATOM 1548 N N . LEU A 1 200 ? 3.599 1.066 -24.961 1.00 92.12 200 LEU A N 1
ATOM 1549 C CA . LEU A 1 200 ? 2.782 0.257 -24.071 1.00 92.12 200 LEU A CA 1
ATOM 1550 C C . LEU A 1 200 ? 2.934 -1.226 -24.421 1.00 92.12 200 LEU A C 1
ATOM 1552 O O . LEU A 1 200 ? 2.408 -1.706 -25.424 1.00 92.12 200 LEU A O 1
ATOM 1556 N N . SER A 1 201 ? 3.591 -1.959 -23.533 1.00 87.19 201 SER A N 1
ATOM 1557 C CA . SER A 1 201 ? 3.707 -3.413 -23.581 1.00 87.19 201 SER A CA 1
ATOM 1558 C C . SER A 1 201 ? 2.611 -4.036 -22.708 1.00 87.19 201 SER A C 1
ATOM 1560 O O . SER A 1 201 ? 2.770 -4.313 -21.524 1.00 87.19 201 SER A O 1
ATOM 1562 N N . THR A 1 202 ? 1.409 -4.167 -23.272 1.00 84.19 202 THR A N 1
ATOM 1563 C CA . THR A 1 202 ? 0.303 -4.874 -22.612 1.00 84.19 202 THR A CA 1
ATOM 1564 C C . THR A 1 202 ? -0.581 -5.573 -23.633 1.00 84.19 202 THR A C 1
ATOM 1566 O O . THR A 1 202 ? -0.735 -5.107 -24.766 1.00 84.19 202 THR A O 1
ATOM 1569 N N . HIS A 1 203 ? -1.180 -6.701 -23.251 1.00 81.00 203 HIS A N 1
ATOM 1570 C CA . HIS A 1 203 ? -2.104 -7.395 -24.140 1.00 81.00 203 HIS A CA 1
ATOM 1571 C C . HIS A 1 203 ? -3.349 -6.516 -24.382 1.00 81.00 203 HIS A C 1
ATOM 1573 O O . HIS A 1 203 ? -3.936 -6.041 -23.410 1.00 81.00 203 HIS A O 1
ATOM 1579 N N . PRO A 1 204 ? -3.824 -6.322 -25.631 1.00 79.75 204 PRO A N 1
ATOM 1580 C CA . PRO A 1 204 ? -4.908 -5.376 -25.930 1.00 79.75 204 PRO A CA 1
ATOM 1581 C C . PRO A 1 204 ? -6.233 -5.620 -25.192 1.00 79.75 204 PRO A C 1
ATOM 1583 O O . PRO A 1 204 ? -7.052 -4.709 -25.088 1.00 79.75 204 PRO A O 1
ATOM 1586 N N . SER A 1 205 ? -6.474 -6.848 -24.719 1.00 81.56 205 SER A N 1
ATOM 1587 C CA . SER A 1 205 ? -7.669 -7.197 -23.937 1.00 81.56 205 SER A CA 1
ATOM 1588 C C . SER A 1 205 ? -7.557 -6.883 -22.446 1.00 81.56 205 SER A C 1
ATOM 1590 O O . SER A 1 205 ? -8.570 -6.949 -21.754 1.00 81.56 205 SER A O 1
ATOM 1592 N N . ASN A 1 206 ? -6.356 -6.608 -21.940 1.00 84.12 206 ASN A N 1
ATOM 1593 C CA . ASN A 1 206 ? -6.138 -6.359 -20.523 1.00 84.12 206 ASN A CA 1
ATOM 1594 C C . ASN A 1 206 ? -6.330 -4.872 -20.237 1.00 84.12 206 ASN A C 1
ATOM 1596 O O . ASN A 1 206 ? -5.893 -4.006 -21.001 1.00 84.12 206 ASN A O 1
ATOM 1600 N N . ASN A 1 207 ? -6.995 -4.569 -19.123 1.00 90.94 207 ASN A N 1
ATOM 1601 C CA . ASN A 1 207 ? -7.003 -3.204 -18.621 1.00 90.94 207 ASN A CA 1
ATOM 1602 C C . ASN A 1 207 ? -5.582 -2.822 -18.179 1.00 90.94 207 ASN A C 1
ATOM 1604 O O . ASN A 1 207 ? -4.809 -3.678 -17.748 1.00 90.94 207 ASN A O 1
ATOM 1608 N N . SER A 1 208 ? -5.241 -1.535 -18.253 1.00 94.62 208 SER A N 1
ATOM 1609 C CA . SER A 1 208 ? -3.929 -1.042 -17.827 1.00 94.62 208 SER A CA 1
ATOM 1610 C C . SER A 1 208 ? -3.660 -1.337 -16.349 1.00 94.62 208 SER A C 1
ATOM 1612 O O . SER A 1 208 ? -2.508 -1.407 -15.964 1.00 94.62 208 SER A O 1
ATOM 1614 N N . THR A 1 209 ? -4.688 -1.553 -15.534 1.00 95.62 209 THR A N 1
ATOM 1615 C CA . THR A 1 209 ? -4.604 -1.843 -14.094 1.00 95.62 209 THR A CA 1
ATOM 1616 C C . THR A 1 209 ? -4.347 -3.314 -13.762 1.00 95.62 209 THR A C 1
ATOM 1618 O O . THR A 1 209 ? -4.240 -3.659 -12.588 1.00 95.62 209 THR A O 1
ATOM 1621 N N . TYR A 1 210 ? -4.241 -4.196 -14.763 1.00 95.25 210 TYR A N 1
ATOM 1622 C CA . TYR A 1 210 ? -3.789 -5.565 -14.517 1.00 95.25 210 TYR A CA 1
ATOM 1623 C C . TYR A 1 210 ? -2.344 -5.573 -14.033 1.00 95.25 210 TYR A C 1
ATOM 1625 O O . TYR A 1 210 ? -1.521 -4.864 -14.593 1.00 95.25 210 TYR A O 1
ATOM 1633 N N . PHE A 1 211 ? -2.042 -6.401 -13.048 1.00 94.81 211 PHE A N 1
ATOM 1634 C CA . PHE A 1 211 ? -0.697 -6.779 -12.652 1.00 94.81 211 PHE A CA 1
ATOM 1635 C C . PHE A 1 211 ? -0.437 -8.201 -13.139 1.00 94.81 211 PHE A C 1
ATOM 1637 O O . PHE A 1 211 ? -1.225 -9.099 -12.818 1.00 94.81 211 PHE A O 1
ATOM 1644 N N . VAL A 1 212 ? 0.626 -8.402 -13.917 1.00 93.25 212 VAL A N 1
ATOM 1645 C CA . VAL A 1 212 ? 0.974 -9.698 -14.506 1.00 93.25 212 VAL A CA 1
ATOM 1646 C C . VAL A 1 212 ? 2.420 -10.077 -14.191 1.00 93.25 212 VAL A C 1
ATOM 1648 O O . VAL A 1 212 ? 3.343 -9.337 -14.508 1.00 93.25 212 VAL A O 1
ATOM 1651 N N . ASP A 1 213 ? 2.584 -11.270 -13.629 1.00 92.81 213 ASP A N 1
ATOM 1652 C CA . ASP A 1 213 ? 3.860 -11.961 -13.402 1.00 92.81 213 ASP A CA 1
ATOM 1653 C C . ASP A 1 213 ? 3.776 -13.305 -14.136 1.00 92.81 213 ASP A C 1
ATOM 1655 O O . ASP A 1 213 ? 2.764 -14.024 -14.024 1.00 92.81 213 ASP A O 1
ATOM 1659 N N . THR A 1 214 ? 4.790 -13.620 -14.943 1.00 89.94 214 THR A N 1
ATOM 1660 C CA . THR A 1 214 ? 4.799 -14.805 -15.791 1.00 89.94 214 THR A CA 1
ATOM 1661 C C . THR A 1 214 ? 5.873 -15.813 -15.402 1.00 89.94 214 THR A C 1
ATOM 1663 O O . THR A 1 214 ? 7.061 -15.548 -15.297 1.00 89.94 214 THR A O 1
ATOM 1666 N N . VAL A 1 215 ? 5.458 -17.078 -15.341 1.00 86.69 215 VAL A N 1
ATOM 1667 C CA . VAL A 1 215 ? 6.381 -18.208 -15.250 1.00 86.69 215 VAL A CA 1
ATOM 1668 C C . VAL A 1 215 ? 6.382 -18.916 -16.599 1.00 86.69 215 VAL A C 1
ATOM 1670 O O . VAL A 1 215 ? 5.460 -19.655 -16.963 1.00 86.69 215 VAL A O 1
ATOM 1673 N N . GLY A 1 216 ? 7.429 -18.671 -17.382 1.00 83.06 216 GLY A N 1
ATOM 1674 C CA . GLY A 1 216 ? 7.580 -19.183 -18.738 1.00 83.06 216 GLY A CA 1
ATOM 1675 C C . GLY A 1 216 ? 6.626 -18.522 -19.736 1.00 83.06 216 GLY A C 1
ATOM 1676 O O . GLY A 1 216 ? 6.920 -17.469 -20.276 1.00 83.06 216 GLY A O 1
ATOM 1677 N N . SER A 1 217 ? 5.516 -19.187 -20.064 1.00 77.69 217 SER A N 1
ATOM 1678 C CA . SER A 1 217 ? 4.513 -18.661 -21.023 1.00 77.69 217 SER A CA 1
ATOM 1679 C C . SER A 1 217 ? 3.119 -18.532 -20.413 1.00 77.69 217 SER A C 1
ATOM 1681 O O . SER A 1 217 ? 2.133 -18.323 -21.120 1.00 77.69 217 SER A O 1
ATOM 1683 N N . THR A 1 218 ? 3.033 -18.696 -19.096 1.00 80.44 218 THR A N 1
ATOM 1684 C CA . THR A 1 218 ? 1.793 -18.658 -18.328 1.00 80.44 218 THR A CA 1
ATOM 1685 C C . THR A 1 218 ? 1.909 -17.597 -17.254 1.00 80.44 218 THR A C 1
ATOM 1687 O O . THR A 1 218 ? 2.921 -17.554 -16.563 1.00 80.44 218 THR A O 1
ATOM 1690 N N . ALA A 1 219 ? 0.865 -16.791 -17.081 1.00 80.44 219 ALA A N 1
ATOM 1691 C CA . ALA A 1 219 ? 0.769 -15.901 -15.934 1.00 80.44 219 ALA A CA 1
ATOM 1692 C C . ALA A 1 219 ? 0.662 -16.740 -14.652 1.00 80.44 219 ALA A C 1
ATOM 1694 O O . ALA A 1 219 ? -0.271 -17.540 -14.520 1.00 80.44 219 ALA A O 1
ATOM 1695 N N . ALA A 1 220 ? 1.619 -16.582 -13.739 1.00 84.50 220 ALA A N 1
ATOM 1696 C CA . ALA A 1 220 ? 1.516 -17.111 -12.385 1.00 84.50 220 ALA A CA 1
ATOM 1697 C C . ALA A 1 220 ? 0.580 -16.236 -11.546 1.00 84.50 220 ALA A C 1
ATOM 1699 O O . ALA A 1 220 ? -0.241 -16.762 -10.793 1.00 84.50 220 ALA A O 1
ATOM 1700 N N . ILE A 1 221 ? 0.640 -14.917 -11.756 1.00 87.94 221 ILE A N 1
ATOM 1701 C CA . ILE A 1 221 ? -0.291 -13.937 -11.195 1.00 87.94 221 ILE A CA 1
ATOM 1702 C C . ILE A 1 221 ? -0.861 -13.093 -12.338 1.00 87.94 221 ILE A C 1
ATOM 1704 O O . ILE A 1 221 ? -0.152 -12.672 -13.247 1.00 87.94 221 ILE A O 1
ATOM 1708 N N . SER A 1 222 ? -2.174 -12.866 -12.301 1.00 91.12 222 SER A N 1
ATOM 1709 C CA . SER A 1 222 ? -2.874 -11.939 -13.191 1.00 91.12 222 SER A CA 1
ATOM 1710 C C . SER A 1 222 ? -4.104 -11.399 -12.471 1.00 91.12 222 SER A C 1
ATOM 1712 O O . SER A 1 222 ? -5.132 -12.079 -12.402 1.00 91.12 222 SER A O 1
ATOM 1714 N N . ILE A 1 223 ? -4.013 -10.180 -11.946 1.00 92.44 223 ILE A N 1
ATOM 1715 C CA . ILE A 1 223 ? -5.074 -9.542 -11.156 1.00 92.44 223 ILE A CA 1
ATOM 1716 C C . ILE A 1 223 ? -5.288 -8.098 -11.611 1.00 92.44 223 ILE A C 1
ATOM 1718 O O . ILE A 1 223 ? -4.328 -7.371 -11.819 1.00 92.44 223 ILE A O 1
ATOM 1722 N N . ASP A 1 224 ? -6.540 -7.671 -11.777 1.00 94.44 224 ASP A N 1
ATOM 1723 C CA . ASP A 1 224 ? -6.865 -6.255 -11.988 1.00 94.44 224 ASP A CA 1
ATOM 1724 C C . ASP A 1 224 ? -6.824 -5.532 -10.637 1.00 94.44 224 ASP A C 1
ATOM 1726 O O . ASP A 1 224 ? -7.732 -5.704 -9.830 1.00 94.44 224 ASP A O 1
ATOM 1730 N N . MET A 1 225 ? -5.789 -4.733 -10.378 1.00 95.50 225 MET A N 1
ATOM 1731 C CA . MET A 1 225 ? -5.615 -4.052 -9.089 1.00 95.50 225 MET A CA 1
ATOM 1732 C C . MET A 1 225 ? -6.689 -2.986 -8.827 1.00 95.50 225 MET A C 1
ATOM 1734 O O . MET A 1 225 ? -6.989 -2.690 -7.676 1.00 95.50 225 MET A O 1
ATOM 1738 N N . ALA A 1 226 ? -7.328 -2.435 -9.866 1.00 95.56 226 ALA A N 1
ATOM 1739 C CA . ALA A 1 226 ? -8.445 -1.501 -9.695 1.00 95.56 226 ALA A CA 1
ATOM 1740 C C . ALA A 1 226 ? -9.789 -2.225 -9.491 1.00 95.56 226 ALA A C 1
ATOM 1742 O O . ALA A 1 226 ? -10.706 -1.692 -8.859 1.00 95.56 226 ALA A O 1
ATOM 1743 N N . ASN A 1 227 ? -9.909 -3.456 -9.999 1.00 93.62 227 ASN A N 1
ATOM 1744 C CA . ASN A 1 227 ? -11.121 -4.276 -9.923 1.00 93.62 227 ASN A CA 1
ATOM 1745 C C . ASN A 1 227 ? -10.800 -5.739 -9.563 1.00 93.62 227 ASN A C 1
ATOM 1747 O O . ASN A 1 227 ? -11.082 -6.648 -10.354 1.00 93.62 227 ASN A O 1
ATOM 1751 N N . PRO A 1 228 ? -10.219 -6.000 -8.377 1.00 90.19 228 PRO A N 1
ATOM 1752 C CA . PRO A 1 228 ? -9.704 -7.318 -8.044 1.00 90.19 228 PRO A CA 1
ATOM 1753 C C . PRO A 1 228 ? -10.856 -8.311 -7.882 1.00 90.19 228 PRO A C 1
ATOM 1755 O O . PRO A 1 228 ? -11.818 -8.085 -7.143 1.00 90.19 228 PRO A O 1
ATOM 1758 N N . SER A 1 229 ? -10.766 -9.420 -8.614 1.00 84.62 229 SER A N 1
ATOM 1759 C CA . SER A 1 229 ? -11.789 -10.463 -8.607 1.00 84.62 229 SER A CA 1
ATOM 1760 C C . SER A 1 229 ? -11.736 -11.267 -7.314 1.00 84.62 229 SER A C 1
ATOM 1762 O O . SER A 1 229 ? -10.687 -11.788 -6.944 1.00 84.62 229 SER A O 1
ATOM 1764 N N . ARG A 1 230 ? -12.898 -11.494 -6.692 1.00 78.94 230 ARG A N 1
ATOM 1765 C CA . ARG A 1 230 ? -13.023 -12.343 -5.496 1.00 78.94 230 ARG A CA 1
ATOM 1766 C C . ARG A 1 230 ? -12.727 -13.830 -5.745 1.00 78.94 230 ARG A C 1
ATOM 1768 O O . ARG A 1 230 ? -12.781 -14.620 -4.814 1.00 78.94 230 ARG A O 1
ATOM 1775 N N . VAL A 1 231 ? -12.401 -14.234 -6.979 1.00 78.44 231 VAL A N 1
ATOM 1776 C CA . VAL A 1 231 ? -12.012 -15.621 -7.307 1.00 78.44 231 VAL A CA 1
ATOM 1777 C C . VAL A 1 231 ? -10.777 -16.094 -6.531 1.00 78.44 231 VAL A C 1
ATOM 1779 O O . VAL A 1 231 ? -10.603 -17.293 -6.332 1.00 78.44 231 VAL A O 1
ATOM 1782 N N . PHE A 1 232 ? -9.940 -15.158 -6.085 1.00 76.12 232 PHE A N 1
ATOM 1783 C CA . PHE A 1 232 ? -8.767 -15.437 -5.262 1.00 76.12 232 PHE A CA 1
ATOM 1784 C C . PHE A 1 232 ? -9.097 -15.550 -3.764 1.00 76.12 232 PHE A C 1
ATOM 1786 O O . PHE A 1 232 ? -8.274 -16.060 -3.009 1.00 76.12 232 PHE A O 1
ATOM 1793 N N . CYS A 1 233 ? -10.292 -15.129 -3.330 1.00 79.94 233 CYS A N 1
ATOM 1794 C CA . CYS A 1 233 ? -10.709 -15.224 -1.935 1.00 79.94 233 CYS A CA 1
ATOM 1795 C C . CYS A 1 233 ? -11.121 -16.663 -1.606 1.00 79.94 233 CYS A C 1
ATOM 1797 O O . CYS A 1 233 ? -12.011 -17.243 -2.240 1.00 79.94 233 CYS A O 1
ATOM 1799 N N . LEU A 1 234 ? -10.498 -17.249 -0.586 1.00 73.62 234 LEU A N 1
ATOM 1800 C CA . LEU A 1 234 ? -10.890 -18.562 -0.089 1.00 73.62 234 LEU A CA 1
ATOM 1801 C C . LEU A 1 234 ? -12.260 -18.474 0.606 1.00 73.62 234 LEU A C 1
ATOM 1803 O O . LEU A 1 234 ? -12.570 -17.500 1.282 1.00 73.62 234 LEU A O 1
ATOM 1807 N N . TRP A 1 235 ? -13.095 -19.500 0.425 1.00 69.62 235 TRP A N 1
ATOM 1808 C CA . TRP A 1 235 ? -14.357 -19.701 1.164 1.00 69.62 235 TRP A CA 1
ATOM 1809 C C . TRP A 1 235 ? -15.407 -18.576 1.077 1.00 69.62 235 TRP A C 1
ATOM 1811 O O . TRP A 1 235 ? -16.406 -18.630 1.790 1.00 69.62 235 TRP A O 1
ATOM 1821 N N . GLY A 1 236 ? -15.247 -17.619 0.158 1.00 62.81 236 GLY A N 1
ATOM 1822 C CA . GLY A 1 236 ? -16.176 -16.498 -0.004 1.00 62.81 236 GLY A CA 1
ATOM 1823 C C . GLY A 1 236 ? -16.003 -15.381 1.027 1.00 62.81 236 GLY A C 1
ATOM 1824 O O . GLY A 1 236 ? -16.905 -14.555 1.148 1.00 62.81 236 GLY A O 1
ATOM 1825 N N . GLU A 1 237 ? -14.878 -15.357 1.746 1.00 72.94 237 GLU A N 1
ATOM 1826 C CA . GLU A 1 237 ? -14.513 -14.254 2.638 1.00 72.94 237 GLU A CA 1
ATOM 1827 C C . GLU A 1 237 ? -14.268 -12.958 1.852 1.00 72.94 237 GLU A C 1
ATOM 1829 O O . GLU A 1 237 ? -13.953 -12.975 0.654 1.00 72.94 237 GLU A O 1
ATOM 1834 N N . ASP A 1 238 ? -14.423 -11.821 2.528 1.00 76.19 238 ASP A N 1
ATOM 1835 C CA . ASP A 1 238 ? -13.994 -10.540 1.984 1.00 76.19 238 ASP A CA 1
ATOM 1836 C C . ASP A 1 238 ? -12.458 -10.521 1.965 1.00 76.19 238 ASP A C 1
ATOM 1838 O O . ASP A 1 238 ? -11.812 -10.474 3.005 1.00 76.19 238 ASP A O 1
ATOM 1842 N N . CYS A 1 239 ? -11.861 -10.596 0.776 1.00 84.19 239 CYS A N 1
ATOM 1843 C CA . CYS A 1 239 ? -10.429 -10.383 0.576 1.00 84.19 239 CYS A CA 1
ATOM 1844 C C . CYS A 1 239 ? -10.179 -9.115 -0.239 1.00 84.19 239 CYS A C 1
ATOM 1846 O O . CYS A 1 239 ? -11.072 -8.645 -0.957 1.00 84.19 239 CYS A O 1
ATOM 1848 N N . PHE A 1 240 ? -8.967 -8.569 -0.122 1.00 93.06 240 PHE A N 1
ATOM 1849 C CA . PHE A 1 240 ? -8.604 -7.266 -0.683 1.00 93.06 240 PHE A CA 1
ATOM 1850 C C . PHE A 1 240 ? -9.389 -6.126 -0.029 1.00 93.06 240 PHE A C 1
ATOM 1852 O O . PHE A 1 240 ? -9.910 -5.250 -0.728 1.00 93.06 240 PHE A O 1
ATOM 1859 N N . VAL A 1 241 ? -9.517 -6.182 1.296 1.00 93.88 241 VAL A N 1
ATOM 1860 C CA . VAL A 1 241 ? -10.208 -5.193 2.131 1.00 93.88 241 VAL A CA 1
ATOM 1861 C C . VAL A 1 241 ? -9.297 -4.747 3.268 1.00 93.88 241 VAL A C 1
ATOM 1863 O O . VAL A 1 241 ? -8.347 -5.442 3.617 1.00 93.88 241 VAL A O 1
ATOM 1866 N N . TYR A 1 242 ? -9.631 -3.598 3.846 1.00 95.94 242 TYR A N 1
ATOM 1867 C CA . TYR A 1 242 ? -8.892 -2.921 4.904 1.00 95.94 242 TYR A CA 1
ATOM 1868 C C . TYR A 1 242 ? -7.555 -2.316 4.470 1.00 95.94 242 TYR A C 1
ATOM 1870 O O . TYR A 1 242 ? -6.927 -2.723 3.495 1.00 95.94 242 TYR A O 1
ATOM 1878 N N . SER A 1 243 ? -7.096 -1.321 5.225 1.00 96.69 243 SER A N 1
ATOM 1879 C CA . SER A 1 243 ? -5.820 -0.633 4.988 1.00 96.69 243 SER A CA 1
ATOM 1880 C C . SER A 1 243 ? -4.585 -1.519 5.200 1.00 96.69 243 SER A C 1
ATOM 1882 O O . SER A 1 243 ? -3.493 -1.172 4.756 1.00 96.69 243 SER A O 1
ATOM 1884 N N . SER A 1 244 ? -4.769 -2.673 5.837 1.00 94.69 244 SER A N 1
ATOM 1885 C CA . SER A 1 244 ? -3.799 -3.752 6.035 1.00 94.69 244 SER A CA 1
ATOM 1886 C C . SER A 1 244 ? -3.711 -4.731 4.855 1.00 94.69 244 SER A C 1
ATOM 1888 O O . SER A 1 244 ? -2.996 -5.727 4.951 1.00 94.69 244 SER A O 1
ATOM 1890 N N . SER A 1 245 ? -4.400 -4.465 3.738 1.00 95.75 245 SER A N 1
ATOM 1891 C CA . SER A 1 245 ? -4.278 -5.227 2.489 1.00 95.75 245 SER A CA 1
ATOM 1892 C C . SER A 1 245 ? -3.596 -4.410 1.391 1.00 95.75 245 SER A C 1
ATOM 1894 O O . SER A 1 245 ? -4.068 -3.336 1.011 1.00 95.75 245 SER A O 1
ATOM 1896 N N . GLU A 1 246 ? -2.525 -4.950 0.805 1.00 96.38 246 GLU A N 1
ATOM 1897 C CA . GLU A 1 246 ? -1.793 -4.296 -0.291 1.00 96.38 246 GLU A CA 1
ATOM 1898 C C . GLU A 1 246 ? -2.672 -4.051 -1.526 1.00 96.38 246 GLU A C 1
ATOM 1900 O O . GLU A 1 246 ? -2.619 -2.988 -2.144 1.00 96.38 246 GLU A O 1
ATOM 1905 N N . VAL A 1 247 ? -3.567 -4.989 -1.849 1.00 96.94 247 VAL A N 1
ATOM 1906 C CA . VAL A 1 247 ? -4.475 -4.852 -2.995 1.00 96.94 247 VAL A CA 1
ATOM 1907 C C . VAL A 1 247 ? -5.558 -3.808 -2.714 1.00 96.94 247 VAL A C 1
ATOM 1909 O O . VAL A 1 247 ? -5.945 -3.066 -3.620 1.00 96.94 247 VAL A O 1
ATOM 1912 N N . ALA A 1 248 ? -6.037 -3.702 -1.469 1.00 97.56 248 ALA A N 1
ATOM 1913 C CA . ALA A 1 248 ? -6.976 -2.650 -1.088 1.00 97.56 248 ALA A CA 1
ATOM 1914 C C . ALA A 1 248 ? -6.336 -1.262 -1.208 1.00 97.56 248 ALA A C 1
ATOM 1916 O O . ALA A 1 248 ? -6.929 -0.369 -1.816 1.00 97.56 248 ALA A O 1
ATOM 1917 N N . VAL A 1 249 ? -5.104 -1.103 -0.712 1.00 98.50 249 VAL A N 1
ATOM 1918 C CA . VAL A 1 249 ? -4.324 0.135 -0.853 1.00 98.50 249 VAL A CA 1
ATOM 1919 C C . VAL A 1 249 ? -4.110 0.478 -2.330 1.00 98.50 249 VAL A C 1
ATOM 1921 O O . VAL A 1 249 ? -4.401 1.603 -2.745 1.00 98.50 249 VAL A O 1
ATOM 1924 N N . ALA A 1 250 ? -3.663 -0.482 -3.147 1.00 98.50 250 ALA A N 1
ATOM 1925 C CA . ALA A 1 250 ? -3.443 -0.270 -4.578 1.00 98.50 250 ALA A CA 1
ATOM 1926 C C . ALA A 1 250 ? -4.716 0.218 -5.283 1.00 98.50 250 ALA A C 1
ATOM 1928 O O . ALA A 1 250 ? -4.692 1.159 -6.083 1.00 98.50 250 ALA A O 1
ATOM 1929 N N . LYS A 1 251 ? -5.857 -0.388 -4.945 1.00 97.88 251 LYS A N 1
ATOM 1930 C CA . LYS A 1 251 ? -7.149 0.006 -5.491 1.00 97.88 251 LYS A CA 1
ATOM 1931 C C . LYS A 1 251 ? -7.577 1.405 -5.057 1.00 97.88 251 LYS A C 1
ATOM 1933 O O . LYS A 1 251 ? -8.060 2.162 -5.900 1.00 97.88 251 LYS A O 1
ATOM 1938 N N . VAL A 1 252 ? -7.402 1.761 -3.784 1.00 98.62 252 VAL A N 1
ATOM 1939 C CA . VAL A 1 252 ? -7.678 3.121 -3.296 1.00 98.62 252 VAL A CA 1
ATOM 1940 C C . VAL A 1 252 ? -6.865 4.133 -4.100 1.00 98.62 252 VAL A C 1
ATOM 1942 O O . VAL A 1 252 ? -7.427 5.089 -4.632 1.00 98.62 252 VAL A O 1
ATOM 1945 N N . LEU A 1 253 ? -5.566 3.888 -4.293 1.00 98.69 253 LEU A N 1
ATOM 1946 C CA . LEU A 1 253 ? -4.705 4.760 -5.098 1.00 98.69 253 LEU A CA 1
ATOM 1947 C C . LEU A 1 253 ? -5.168 4.849 -6.564 1.00 98.69 253 LEU A C 1
ATOM 1949 O O . LEU A 1 253 ? -5.135 5.934 -7.152 1.00 98.69 253 LEU A O 1
ATOM 1953 N N . HIS A 1 254 ? -5.664 3.756 -7.155 1.00 98.62 254 HIS A N 1
ATOM 1954 C CA . HIS A 1 254 ? -6.291 3.795 -8.480 1.00 98.62 254 HIS A CA 1
ATOM 1955 C C . HIS A 1 254 ? -7.544 4.677 -8.509 1.00 98.62 254 HIS A C 1
ATOM 1957 O O . HIS A 1 254 ? -7.623 5.559 -9.366 1.00 98.62 254 HIS A O 1
ATOM 1963 N N . GLY A 1 255 ? -8.470 4.507 -7.561 1.00 98.31 255 GLY A N 1
ATOM 1964 C CA . GLY A 1 255 ? -9.685 5.324 -7.466 1.00 98.31 255 GLY A CA 1
ATOM 1965 C C . GLY A 1 255 ? -9.378 6.810 -7.271 1.00 98.31 255 GLY A C 1
ATOM 1966 O O . GLY A 1 255 ? -9.962 7.668 -7.938 1.00 98.31 255 GLY A O 1
ATOM 1967 N N . LEU A 1 256 ? -8.382 7.125 -6.437 1.00 98.38 256 LEU A N 1
ATOM 1968 C CA . LEU A 1 256 ? -7.893 8.491 -6.245 1.00 98.38 256 LEU A CA 1
ATOM 1969 C C . LEU A 1 256 ? -7.290 9.070 -7.527 1.00 98.38 256 LEU A C 1
ATOM 1971 O O . LEU A 1 256 ? -7.556 10.223 -7.864 1.00 98.38 256 LEU A O 1
ATOM 1975 N N . ARG A 1 257 ? -6.499 8.288 -8.272 1.00 97.94 257 ARG A N 1
ATOM 1976 C CA . ARG A 1 257 ? -5.894 8.731 -9.539 1.00 97.94 257 ARG A CA 1
ATOM 1977 C C . ARG A 1 257 ? -6.971 9.020 -10.576 1.00 97.94 257 ARG A C 1
ATOM 1979 O O . ARG A 1 257 ? -6.868 10.017 -11.283 1.00 97.94 257 ARG A O 1
ATOM 1986 N N . GLU A 1 258 ? -7.955 8.138 -10.697 1.00 97.44 258 GLU A N 1
ATOM 1987 C CA . GLU A 1 258 ? -9.051 8.280 -11.657 1.00 97.44 258 GLU A CA 1
ATOM 1988 C C . GLU A 1 258 ? -9.935 9.489 -11.336 1.00 97.44 258 GLU A C 1
ATOM 1990 O O . GLU A 1 258 ? -10.343 10.205 -12.248 1.00 97.44 258 GLU A O 1
ATOM 1995 N N . THR A 1 259 ? -10.168 9.755 -10.050 1.00 97.81 259 THR A N 1
ATOM 1996 C CA . THR A 1 259 ? -11.059 10.832 -9.596 1.00 97.81 259 THR A CA 1
ATOM 1997 C C . THR A 1 259 ? -10.364 12.194 -9.547 1.00 97.81 259 THR A C 1
ATOM 1999 O O . THR A 1 259 ? -10.924 13.195 -9.992 1.00 97.81 259 THR A O 1
ATOM 2002 N N . PHE A 1 260 ? -9.133 12.252 -9.032 1.00 97.19 260 PHE A N 1
ATOM 2003 C CA . PHE A 1 260 ? -8.436 13.505 -8.704 1.00 97.19 260 PHE A CA 1
ATOM 2004 C C . PHE A 1 260 ? -7.150 13.740 -9.507 1.00 97.19 260 PHE A C 1
ATOM 2006 O O . PHE A 1 260 ? -6.552 14.817 -9.429 1.00 97.19 260 PHE A O 1
ATOM 2013 N N . GLY A 1 261 ? -6.716 12.755 -10.295 1.00 96.62 261 GLY A N 1
ATOM 2014 C CA . GLY A 1 261 ? -5.491 12.815 -11.083 1.00 96.62 261 GLY A CA 1
ATOM 2015 C C . GLY A 1 261 ? -4.229 12.469 -10.289 1.00 96.62 261 GLY A C 1
ATOM 2016 O O . GLY A 1 261 ? -4.147 12.605 -9.068 1.00 96.62 261 GLY A O 1
ATOM 2017 N N . MET A 1 262 ? -3.187 12.051 -11.012 1.00 96.19 262 MET A N 1
ATOM 2018 C CA . MET A 1 262 ? -1.924 11.607 -10.408 1.00 96.19 262 MET A CA 1
ATOM 2019 C C . MET A 1 262 ? -1.205 12.717 -9.621 1.00 96.19 262 MET A C 1
ATOM 2021 O O . MET A 1 262 ? -0.571 12.440 -8.604 1.00 96.19 262 MET A O 1
ATOM 2025 N N . GLN A 1 263 ? -1.324 13.981 -10.047 1.00 95.56 263 GLN A N 1
ATOM 2026 C CA . GLN A 1 263 ? -0.684 15.102 -9.351 1.00 95.56 263 GLN A CA 1
ATOM 2027 C C . GLN A 1 263 ? -1.199 15.261 -7.913 1.00 95.56 263 GLN A C 1
ATOM 2029 O O . GLN A 1 263 ? -0.428 15.635 -7.031 1.00 95.56 263 GLN A O 1
ATOM 2034 N N . ALA A 1 264 ? -2.479 14.964 -7.657 1.00 95.50 264 ALA A N 1
ATOM 2035 C CA . ALA A 1 264 ? -3.053 15.048 -6.316 1.00 95.50 264 ALA A CA 1
ATOM 2036 C C . ALA A 1 264 ? -2.399 14.033 -5.365 1.00 95.50 264 ALA A C 1
ATOM 2038 O O . ALA A 1 264 ? -1.955 14.417 -4.285 1.00 95.50 264 ALA A O 1
ATOM 2039 N N . ILE A 1 265 ? -2.243 12.783 -5.816 1.00 95.94 265 ILE A N 1
ATOM 2040 C CA . ILE A 1 265 ? -1.535 11.726 -5.076 1.00 95.94 265 ILE A CA 1
ATOM 2041 C C . ILE A 1 265 ? -0.076 12.121 -4.842 1.00 95.94 265 ILE A C 1
ATOM 2043 O O . ILE A 1 265 ? 0.425 12.044 -3.721 1.00 95.94 265 ILE A O 1
ATOM 2047 N N . TRP A 1 266 ? 0.605 12.580 -5.894 1.00 94.12 266 TRP A N 1
ATOM 2048 C CA . TRP A 1 266 ? 2.021 12.928 -5.818 1.00 94.12 266 TRP A CA 1
ATOM 2049 C C . TRP A 1 266 ? 2.306 14.065 -4.828 1.00 94.12 266 TRP A C 1
ATOM 2051 O O . TRP A 1 266 ? 3.294 14.007 -4.093 1.00 94.12 266 TRP A O 1
ATOM 2061 N N . ASN A 1 267 ? 1.435 15.078 -4.777 1.00 92.50 267 ASN A N 1
ATOM 2062 C CA . ASN A 1 267 ? 1.567 16.195 -3.843 1.00 92.50 267 ASN A CA 1
ATOM 2063 C C . ASN A 1 267 ? 1.565 15.717 -2.385 1.00 92.50 267 ASN A C 1
ATOM 2065 O O . ASN A 1 267 ? 2.435 16.133 -1.622 1.00 92.50 267 ASN A O 1
ATOM 2069 N N . VAL A 1 268 ? 0.653 14.808 -2.029 1.00 92.88 268 VAL A N 1
ATOM 2070 C CA . VAL A 1 268 ? 0.572 14.229 -0.679 1.00 92.88 268 VAL A CA 1
ATOM 2071 C C . VAL A 1 268 ? 1.794 13.364 -0.391 1.00 92.88 268 VAL A C 1
ATOM 2073 O O . VAL A 1 268 ? 2.491 13.581 0.602 1.00 92.88 268 VAL A O 1
ATOM 2076 N N . PHE A 1 269 ? 2.116 12.444 -1.303 1.00 90.69 269 PHE A N 1
ATOM 2077 C CA . PHE A 1 269 ? 3.232 11.517 -1.135 1.00 90.69 269 PHE A CA 1
ATOM 2078 C C . PHE A 1 269 ? 4.569 12.242 -0.909 1.00 90.69 269 PHE A C 1
ATOM 2080 O O . PHE A 1 269 ? 5.320 11.912 0.004 1.00 90.69 269 PHE A O 1
ATOM 2087 N N . ARG A 1 270 ? 4.854 13.293 -1.686 1.00 88.56 270 ARG A N 1
ATOM 2088 C CA . ARG A 1 270 ? 6.092 14.081 -1.547 1.00 88.56 270 ARG A CA 1
ATOM 2089 C C . ARG A 1 270 ? 6.048 15.115 -0.438 1.00 88.56 270 ARG A C 1
ATOM 2091 O O . ARG A 1 270 ? 7.077 15.394 0.172 1.00 88.56 270 ARG A O 1
ATOM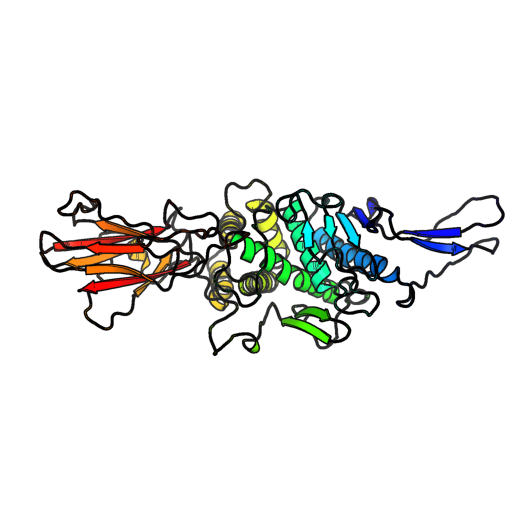 2098 N N . GLY A 1 271 ? 4.907 15.771 -0.272 1.00 88.12 271 GLY A N 1
ATOM 2099 C CA . GLY A 1 271 ? 4.779 16.920 0.611 1.00 88.12 271 GLY A CA 1
ATOM 2100 C C . GLY A 1 271 ? 4.592 16.520 2.068 1.00 88.12 271 GLY A C 1
ATOM 2101 O O . GLY A 1 271 ? 5.027 17.257 2.948 1.00 88.12 271 GLY A O 1
ATOM 2102 N N . TYR A 1 272 ? 3.912 15.397 2.317 1.00 88.06 272 TYR A N 1
ATOM 2103 C CA . TYR A 1 272 ? 3.525 14.962 3.660 1.00 88.06 272 TYR A CA 1
ATOM 2104 C C . TYR A 1 272 ? 4.245 13.699 4.128 1.00 88.06 272 TYR A C 1
ATOM 2106 O O . TYR A 1 272 ? 4.539 13.576 5.314 1.00 88.06 272 TYR A O 1
ATOM 2114 N N . MET A 1 273 ? 4.588 12.801 3.201 1.00 89.12 273 MET A N 1
ATOM 2115 C CA . MET A 1 273 ? 5.249 11.528 3.507 1.00 89.12 273 MET A CA 1
ATOM 2116 C C . MET A 1 273 ? 6.734 11.436 3.070 1.00 89.12 273 MET A C 1
ATOM 2118 O O . MET A 1 273 ? 7.165 10.351 2.676 1.00 89.12 273 MET A O 1
ATOM 2122 N N . PRO A 1 274 ? 7.564 12.509 3.089 1.00 84.44 274 PRO A N 1
ATOM 2123 C CA . PRO A 1 274 ? 8.967 12.391 2.692 1.00 84.44 274 PRO A CA 1
ATOM 2124 C C . PRO A 1 274 ? 9.796 11.577 3.699 1.00 84.44 274 PRO A C 1
ATOM 2126 O O . PRO A 1 274 ? 9.453 11.453 4.871 1.00 84.44 274 PRO A O 1
ATOM 2129 N N . SER A 1 275 ? 10.964 11.090 3.271 1.00 73.25 275 SER A N 1
ATOM 2130 C CA . SER A 1 275 ? 11.915 10.397 4.153 1.00 73.25 275 SER A CA 1
ATOM 2131 C C . SER A 1 275 ? 12.188 11.183 5.442 1.00 73.25 275 SER A C 1
ATOM 2133 O O . SER A 1 275 ? 12.587 12.348 5.395 1.00 73.25 275 SER A O 1
ATOM 2135 N N . GLY A 1 276 ? 12.095 10.508 6.591 1.00 67.12 276 GLY A N 1
ATOM 2136 C CA . GLY A 1 276 ? 12.368 11.102 7.905 1.00 67.12 276 GLY A CA 1
ATOM 2137 C C . GLY A 1 276 ? 11.168 11.799 8.550 1.00 67.12 276 GLY A C 1
ATOM 2138 O O . GLY A 1 276 ? 11.357 12.552 9.506 1.00 67.12 276 GLY A O 1
ATOM 2139 N N . THR A 1 277 ? 9.953 11.557 8.051 1.00 71.50 277 THR A N 1
ATOM 2140 C CA . THR A 1 277 ? 8.711 11.880 8.760 1.00 71.50 277 THR A CA 1
ATOM 2141 C C . THR A 1 277 ? 8.663 11.227 10.137 1.00 71.50 277 THR A C 1
ATOM 2143 O O . THR A 1 277 ? 9.249 10.175 10.381 1.00 71.50 277 THR A O 1
ATOM 2146 N N . VAL A 1 278 ? 7.954 11.881 11.060 1.00 73.75 278 VAL A N 1
ATOM 2147 C CA . VAL A 1 278 ? 7.743 11.370 12.426 1.00 73.75 278 VAL A CA 1
ATOM 2148 C C . VAL A 1 278 ? 6.734 10.215 12.433 1.00 73.75 278 VAL A C 1
ATOM 2150 O O . VAL A 1 278 ? 6.752 9.388 13.342 1.00 73.75 278 VAL A O 1
ATOM 2153 N N . HIS A 1 279 ? 5.866 10.159 11.422 1.00 75.19 279 HIS A N 1
ATOM 2154 C CA . HIS A 1 279 ? 4.819 9.153 11.284 1.00 75.19 279 HIS A CA 1
ATOM 2155 C C . HIS A 1 279 ? 5.266 8.006 10.364 1.00 75.19 279 HIS A C 1
ATOM 2157 O O . HIS A 1 279 ? 5.967 8.283 9.382 1.00 75.19 279 HIS A O 1
ATOM 2163 N N . PRO A 1 280 ? 4.853 6.755 10.656 1.00 85.12 280 PRO A N 1
ATOM 2164 C CA . PRO A 1 280 ? 5.068 5.615 9.769 1.00 85.12 280 PRO A CA 1
ATOM 2165 C C . PRO A 1 280 ? 4.440 5.810 8.383 1.00 85.12 280 PRO A C 1
ATOM 2167 O O . PRO A 1 280 ? 3.385 6.442 8.276 1.00 85.12 280 PRO A O 1
ATOM 2170 N N . SER A 1 281 ? 5.044 5.265 7.325 1.00 89.69 281 SER A N 1
ATOM 2171 C CA . SER A 1 281 ? 4.462 5.335 5.975 1.00 89.69 281 SER A CA 1
ATOM 2172 C C . SER A 1 281 ? 3.314 4.345 5.841 1.00 89.69 281 SER A C 1
ATOM 2174 O O . SER A 1 281 ? 3.523 3.167 5.585 1.00 89.69 281 SER A O 1
ATOM 2176 N N . THR A 1 282 ? 2.089 4.824 6.027 1.00 94.25 282 THR A N 1
ATOM 2177 C CA . THR A 1 282 ? 0.866 4.018 5.949 1.00 94.25 282 THR A CA 1
ATOM 2178 C C . THR A 1 282 ? -0.195 4.747 5.132 1.00 94.25 282 THR A C 1
ATOM 2180 O O . THR A 1 282 ? -0.087 5.953 4.880 1.00 94.25 282 THR A O 1
ATOM 2183 N N . LEU A 1 283 ? -1.274 4.045 4.771 1.00 96.44 283 LEU A N 1
ATOM 2184 C CA . LEU A 1 283 ? -2.431 4.691 4.150 1.00 96.44 283 LEU A CA 1
ATOM 2185 C C . LEU A 1 283 ? -3.072 5.754 5.069 1.00 96.44 283 LEU A C 1
ATOM 2187 O O . LEU A 1 283 ? -3.606 6.736 4.563 1.00 96.44 283 LEU A O 1
ATOM 2191 N N . GLU A 1 284 ? -2.983 5.614 6.398 1.00 93.81 284 GLU A N 1
ATOM 2192 C CA . GLU A 1 284 ? -3.419 6.661 7.344 1.00 93.81 284 GLU A CA 1
ATOM 2193 C C . GLU A 1 284 ? -2.606 7.946 7.201 1.00 93.81 284 GLU A C 1
ATOM 2195 O O . GLU A 1 284 ? -3.163 9.038 7.164 1.00 93.81 284 GLU A O 1
ATOM 2200 N N . SER A 1 285 ? -1.279 7.829 7.108 1.00 92.50 285 SER A N 1
ATOM 2201 C CA . SER A 1 285 ? -0.412 8.993 6.928 1.00 92.50 285 SER A CA 1
ATOM 2202 C C . SER A 1 285 ? -0.685 9.664 5.581 1.00 92.50 285 SER A C 1
ATOM 2204 O O . SER A 1 285 ? -0.668 10.889 5.483 1.00 92.50 285 SER A O 1
ATOM 2206 N N . PHE A 1 286 ? -0.997 8.882 4.544 1.00 95.19 286 PHE A N 1
ATOM 2207 C CA . PHE A 1 286 ? -1.449 9.430 3.269 1.00 95.19 286 PHE A CA 1
ATOM 2208 C C . PHE A 1 286 ? -2.790 10.167 3.406 1.00 95.19 286 PHE A C 1
ATOM 2210 O O . PHE A 1 286 ? -2.920 11.287 2.915 1.00 95.19 286 PHE A O 1
ATOM 2217 N N . TRP A 1 287 ? -3.765 9.577 4.102 1.00 95.31 287 TRP A N 1
ATOM 2218 C CA . TRP A 1 287 ? -5.053 10.207 4.401 1.00 95.31 287 TRP A CA 1
ATOM 2219 C C . TRP A 1 287 ? -4.880 11.543 5.133 1.00 95.31 287 TRP A C 1
ATOM 2221 O O . TRP A 1 287 ? -5.343 12.573 4.645 1.00 95.31 287 TRP A O 1
ATOM 2231 N N . ASP A 1 288 ? -4.128 11.564 6.234 1.00 93.00 288 ASP A N 1
ATOM 2232 C CA . ASP A 1 288 ? -3.850 12.781 7.003 1.00 93.00 288 ASP A CA 1
ATOM 2233 C C . ASP A 1 288 ? -3.191 13.864 6.147 1.00 93.00 288 ASP A C 1
ATOM 2235 O O . ASP A 1 288 ? -3.568 15.038 6.209 1.00 93.00 288 ASP A O 1
ATOM 2239 N N . GLY A 1 289 ? -2.230 13.473 5.309 1.00 92.69 289 GLY A N 1
ATOM 2240 C CA . GLY A 1 289 ? -1.591 14.380 4.368 1.00 92.69 289 GLY A CA 1
ATOM 2241 C C . GLY A 1 289 ? -2.565 14.940 3.340 1.00 92.69 289 GLY A C 1
ATOM 2242 O O . GLY A 1 289 ? -2.508 16.132 3.034 1.00 92.69 289 GLY A O 1
ATOM 2243 N N . TRP A 1 290 ? -3.487 14.115 2.839 1.00 94.75 290 TRP A N 1
ATOM 2244 C CA . TRP A 1 290 ? -4.537 14.554 1.926 1.00 94.75 290 TRP A CA 1
ATOM 2245 C C . TRP A 1 290 ? -5.436 15.598 2.586 1.00 94.75 290 TRP A C 1
ATOM 2247 O O . TRP A 1 290 ? -5.585 16.698 2.048 1.00 94.75 290 TRP A O 1
ATOM 2257 N N . ILE A 1 291 ? -5.968 15.299 3.775 1.00 93.50 291 ILE A N 1
ATOM 2258 C CA . ILE A 1 291 ? -6.842 16.210 4.522 1.00 93.50 291 ILE A CA 1
ATOM 2259 C C . ILE A 1 291 ? -6.108 17.514 4.848 1.00 93.50 291 ILE A C 1
ATOM 2261 O O . ILE A 1 291 ? -6.603 18.600 4.532 1.00 93.50 291 ILE A O 1
ATOM 2265 N N . GLN A 1 292 ? -4.898 17.431 5.409 1.00 91.25 292 GLN A N 1
ATOM 2266 C CA . GLN A 1 292 ? -4.152 18.607 5.850 1.00 91.25 292 GLN A CA 1
ATOM 2267 C C . GLN A 1 292 ? -3.719 19.501 4.685 1.00 91.25 292 GLN A C 1
ATOM 2269 O O . GLN A 1 292 ? -3.817 20.726 4.776 1.00 91.25 292 GLN A O 1
ATOM 2274 N N . GLN A 1 293 ? -3.198 18.923 3.602 1.00 90.44 293 GLN A N 1
ATOM 2275 C CA . GLN A 1 293 ? -2.626 19.719 2.516 1.00 90.44 293 GLN A CA 1
ATOM 2276 C C . GLN A 1 293 ? -3.677 20.257 1.556 1.00 90.44 293 GLN A C 1
ATOM 2278 O O . GLN A 1 293 ? -3.452 21.303 0.944 1.00 90.44 293 GLN A O 1
ATOM 2283 N N . ARG A 1 294 ? -4.802 19.550 1.397 1.00 91.75 294 ARG A N 1
ATOM 2284 C CA . ARG A 1 294 ? -5.824 19.914 0.411 1.00 91.75 294 ARG A CA 1
ATOM 2285 C C . ARG A 1 294 ? -7.020 20.626 1.018 1.00 91.75 294 ARG A C 1
ATOM 2287 O O . ARG A 1 294 ? -7.634 21.408 0.303 1.00 91.75 294 ARG A O 1
ATOM 2294 N N . SER A 1 295 ? -7.312 20.418 2.307 1.00 91.69 295 SER A N 1
ATOM 2295 C CA . SER A 1 295 ? -8.521 20.949 2.960 1.00 91.69 295 SER A CA 1
ATOM 2296 C C . SER A 1 295 ? -9.779 20.691 2.110 1.00 91.69 295 SER A C 1
ATOM 2298 O O . SER A 1 295 ? -10.413 21.654 1.669 1.00 91.69 295 SER A O 1
ATOM 2300 N N . PRO A 1 296 ? -10.087 19.416 1.795 1.00 93.56 296 PRO A N 1
ATOM 2301 C CA . PRO A 1 296 ? -11.151 19.072 0.857 1.00 93.56 296 PRO A CA 1
ATOM 2302 C C . PRO A 1 296 ? -12.499 19.647 1.304 1.00 93.56 296 PRO A C 1
ATOM 2304 O O . PRO A 1 296 ? -12.813 19.693 2.495 1.00 93.56 296 PRO A O 1
ATOM 2307 N N . ASP A 1 297 ? -13.302 20.096 0.340 1.00 95.00 297 ASP A N 1
ATOM 2308 C CA . ASP A 1 297 ? -14.680 20.493 0.615 1.00 95.00 297 ASP A CA 1
ATOM 2309 C C . ASP A 1 297 ? -15.585 19.264 0.825 1.00 95.00 297 ASP A C 1
ATOM 2311 O O . ASP A 1 297 ? -15.162 18.118 0.676 1.00 95.00 297 ASP A O 1
ATOM 2315 N N . ALA A 1 298 ? -16.852 19.492 1.181 1.00 95.19 298 ALA A N 1
ATOM 2316 C CA . ALA A 1 298 ? -17.794 18.409 1.467 1.00 95.19 298 ALA A CA 1
ATOM 2317 C C . ALA A 1 298 ? -18.021 17.459 0.276 1.00 95.19 298 ALA A C 1
ATOM 2319 O O . ALA A 1 298 ? -18.310 16.281 0.478 1.00 95.19 298 ALA A O 1
ATOM 2320 N N . GLN A 1 299 ? -17.902 17.953 -0.961 1.00 95.88 299 GLN A N 1
ATOM 2321 C CA . GLN A 1 299 ? -18.069 17.120 -2.146 1.00 95.88 299 GLN A CA 1
ATOM 2322 C C . GLN A 1 299 ? -16.828 16.254 -2.378 1.00 95.88 299 GLN A C 1
ATOM 2324 O O . GLN A 1 299 ? -16.966 15.061 -2.643 1.00 95.88 299 GLN A O 1
ATOM 2329 N N . GLU A 1 300 ? -15.629 16.830 -2.260 1.00 95.06 300 GLU A N 1
ATOM 2330 C CA . GLU A 1 300 ? -14.375 16.074 -2.344 1.00 95.06 300 GLU A CA 1
ATOM 2331 C C . GLU A 1 300 ? -14.286 15.025 -1.226 1.00 95.06 300 GLU A C 1
ATOM 2333 O O . GLU A 1 300 ? -13.959 13.876 -1.512 1.00 95.06 300 GLU A O 1
ATOM 2338 N N . LEU A 1 301 ? -14.657 15.376 0.010 1.00 94.19 301 LEU A N 1
ATOM 2339 C CA . LEU A 1 301 ? -14.723 14.438 1.137 1.00 94.19 301 LEU A CA 1
ATOM 2340 C C . LEU A 1 301 ? -15.669 13.266 0.869 1.00 94.19 301 LEU A C 1
ATOM 2342 O O . LEU A 1 301 ? -15.292 12.125 1.103 1.00 94.19 301 LEU A O 1
ATOM 2346 N N . SER A 1 302 ? -16.861 13.522 0.322 1.00 95.50 302 SER A N 1
ATOM 2347 C CA . SER A 1 302 ? -17.800 12.447 -0.026 1.00 95.50 302 SER A CA 1
ATOM 2348 C C . SER A 1 302 ? -17.201 11.466 -1.037 1.00 95.50 302 SER A C 1
ATOM 2350 O O . SER A 1 302 ? -17.335 10.261 -0.867 1.00 95.50 302 SER A O 1
ATOM 2352 N N . LEU A 1 303 ? -16.509 11.967 -2.066 1.00 96.94 303 LEU A N 1
ATOM 2353 C CA . LEU A 1 303 ? -15.852 11.114 -3.061 1.00 96.94 303 LEU A CA 1
ATOM 2354 C C . LEU A 1 303 ? -14.676 10.331 -2.464 1.00 96.94 303 LEU A C 1
ATOM 2356 O O . LEU A 1 303 ? -14.441 9.188 -2.847 1.00 96.94 303 LEU A O 1
ATOM 2360 N N . LEU A 1 304 ? -13.929 10.936 -1.536 1.00 96.12 304 LEU A N 1
ATOM 2361 C CA . LEU A 1 304 ? -12.870 10.246 -0.800 1.00 96.12 304 LEU A CA 1
ATOM 2362 C C . LEU A 1 304 ? -13.439 9.099 0.040 1.00 96.12 304 LEU A C 1
ATOM 2364 O O . LEU A 1 304 ? -12.898 7.997 -0.021 1.00 96.12 304 LEU A O 1
ATOM 2368 N N . HIS A 1 305 ? -14.535 9.336 0.765 1.00 95.00 305 HIS A N 1
ATOM 2369 C CA . HIS A 1 305 ? -15.205 8.297 1.547 1.00 95.00 305 HIS A CA 1
ATOM 2370 C C . HIS A 1 305 ? -15.671 7.148 0.652 1.00 95.00 305 HIS A C 1
ATOM 2372 O O . HIS A 1 305 ? -15.324 6.009 0.937 1.00 95.00 305 HIS A O 1
ATOM 2378 N N . ASP A 1 306 ? -16.326 7.430 -0.481 1.00 96.44 306 ASP A N 1
ATOM 2379 C CA . ASP A 1 306 ? -16.772 6.390 -1.422 1.00 96.44 306 ASP A CA 1
ATOM 2380 C C . ASP A 1 306 ? -15.608 5.490 -1.896 1.00 96.44 306 ASP A C 1
ATOM 2382 O O . ASP A 1 306 ? -15.749 4.269 -1.996 1.00 96.44 306 ASP A O 1
ATOM 2386 N N . ILE A 1 307 ? -14.434 6.078 -2.170 1.00 97.56 307 ILE A N 1
ATOM 2387 C CA . ILE A 1 307 ? -13.240 5.334 -2.612 1.00 97.56 307 ILE A CA 1
ATOM 2388 C C . ILE A 1 307 ? -12.707 4.414 -1.504 1.00 97.56 307 ILE A C 1
ATOM 2390 O O . ILE A 1 307 ? -12.299 3.286 -1.788 1.00 97.56 307 ILE A O 1
ATOM 2394 N N . PHE A 1 308 ? -12.675 4.891 -0.259 1.00 97.31 308 PHE A N 1
ATOM 2395 C CA . PHE A 1 308 ? -12.151 4.141 0.886 1.00 97.31 308 PHE A CA 1
ATOM 2396 C C . PHE A 1 308 ? -13.152 3.073 1.368 1.00 97.31 308 PHE A C 1
ATOM 2398 O O . PHE A 1 308 ? -12.768 1.928 1.629 1.00 97.31 308 PHE A O 1
ATOM 2405 N N . GLU A 1 309 ? -14.447 3.393 1.398 1.00 94.50 309 GLU A N 1
ATOM 2406 C CA . GLU A 1 309 ? -15.522 2.486 1.815 1.00 94.50 309 GLU A CA 1
ATOM 2407 C C . GLU A 1 309 ? -15.720 1.303 0.858 1.00 94.50 309 GLU A C 1
ATOM 2409 O O . GLU A 1 309 ? -16.039 0.206 1.320 1.00 94.50 309 GLU A O 1
ATOM 2414 N N . ASP A 1 310 ? -15.426 1.449 -0.443 1.00 94.19 310 ASP A N 1
ATOM 2415 C CA . ASP A 1 310 ? -15.413 0.320 -1.399 1.00 94.19 310 ASP A CA 1
ATOM 2416 C C . ASP A 1 310 ? -14.390 -0.773 -1.021 1.00 94.19 310 ASP A C 1
ATOM 2418 O O . ASP A 1 310 ? -14.375 -1.875 -1.585 1.00 94.19 310 ASP A O 1
ATOM 2422 N N . ARG A 1 311 ? -13.508 -0.475 -0.062 1.00 95.06 311 ARG A N 1
ATOM 2423 C CA . ARG A 1 311 ? -12.536 -1.400 0.522 1.00 95.06 311 ARG A CA 1
ATOM 2424 C C . ARG A 1 311 ? -12.684 -1.576 2.030 1.00 95.06 311 ARG A C 1
ATOM 2426 O O . ARG A 1 311 ? -11.796 -2.161 2.645 1.00 95.06 311 ARG A O 1
ATOM 2433 N N . LEU A 1 312 ? -13.812 -1.154 2.603 1.00 95.06 312 LEU A N 1
ATOM 2434 C CA . LEU A 1 312 ? -14.099 -1.212 4.041 1.00 95.06 312 LEU A CA 1
ATOM 2435 C C . LEU A 1 312 ? -13.054 -0.463 4.887 1.00 95.06 312 LEU A C 1
ATOM 2437 O O . LEU A 1 312 ? -12.717 -0.901 5.985 1.00 95.06 312 LEU A O 1
ATOM 2441 N N . ILE A 1 313 ? -12.511 0.639 4.362 1.00 96.38 313 ILE A N 1
ATOM 2442 C CA . ILE A 1 313 ? -11.544 1.476 5.073 1.00 96.38 313 ILE A CA 1
ATOM 2443 C C . ILE A 1 313 ? -12.286 2.650 5.705 1.00 96.38 313 ILE A C 1
ATOM 2445 O O . ILE A 1 313 ? -12.891 3.451 4.996 1.00 96.38 313 ILE A O 1
ATOM 2449 N N . TYR A 1 314 ? -12.241 2.725 7.035 1.00 91.56 314 TYR A N 1
ATOM 2450 C CA . TYR A 1 314 ? -13.028 3.661 7.840 1.00 91.56 314 TYR A CA 1
ATOM 2451 C C . TYR A 1 314 ? -12.101 4.629 8.581 1.00 91.56 314 TYR A C 1
ATOM 2453 O O . TYR A 1 314 ? -11.596 4.300 9.650 1.00 91.56 314 TYR A O 1
ATOM 2461 N N . TYR A 1 315 ? -11.834 5.793 7.983 1.00 92.19 315 TYR A N 1
ATOM 2462 C CA . TYR A 1 315 ? -11.005 6.883 8.539 1.00 92.19 315 TYR A CA 1
ATOM 2463 C C . TYR A 1 315 ? -11.813 8.173 8.752 1.00 92.19 315 TYR A C 1
ATOM 2465 O O . TYR A 1 315 ? -11.259 9.273 8.857 1.00 92.19 315 TYR A O 1
ATOM 2473 N N . GLN A 1 316 ? -13.130 8.028 8.781 1.00 87.19 316 GLN A N 1
ATOM 2474 C CA . GLN A 1 316 ? -14.121 9.075 8.933 1.00 87.19 316 GLN A CA 1
ATOM 2475 C C . GLN A 1 316 ? -15.007 8.770 10.136 1.00 87.19 316 GLN A C 1
ATOM 2477 O O . GLN A 1 316 ? -15.035 7.635 10.606 1.00 87.19 316 GLN A O 1
ATOM 2482 N N . SER A 1 317 ? -15.753 9.786 10.559 1.00 87.56 317 SER A N 1
ATOM 2483 C CA . SER A 1 317 ? -16.796 9.685 11.575 1.00 87.56 317 SER A CA 1
ATOM 2484 C C . SER A 1 317 ? -17.818 8.589 11.273 1.00 87.56 317 SER A C 1
ATOM 2486 O O . SER A 1 317 ? -18.228 8.452 10.112 1.00 87.56 317 SER A O 1
ATOM 2488 N N . ASP A 1 318 ? -18.301 7.905 12.305 1.00 82.56 318 ASP A N 1
ATOM 2489 C CA . ASP A 1 318 ? -19.486 7.050 12.236 1.00 82.56 318 ASP A CA 1
ATOM 2490 C C . ASP A 1 318 ? -20.792 7.779 12.634 1.00 82.56 318 ASP A C 1
ATOM 2492 O O . ASP A 1 318 ? -20.889 9.008 12.597 1.00 82.56 318 ASP A O 1
ATOM 2496 N N . ASP A 1 319 ? -21.852 7.012 12.918 1.00 82.62 319 ASP A N 1
ATOM 2497 C CA . ASP A 1 319 ? -23.167 7.530 13.321 1.00 82.62 319 ASP A CA 1
ATOM 2498 C C . ASP A 1 319 ? -23.257 7.864 14.833 1.00 82.62 319 ASP A C 1
ATOM 2500 O O . ASP A 1 319 ? -24.308 8.329 15.294 1.00 82.62 319 ASP A O 1
ATOM 2504 N N . PHE A 1 320 ? -22.210 7.595 15.619 1.00 80.19 320 PHE A N 1
ATOM 2505 C CA . PHE A 1 320 ? -22.197 7.625 17.087 1.00 80.19 320 PHE A CA 1
ATOM 2506 C C . PHE A 1 320 ? -21.375 8.756 17.716 1.00 80.19 320 PHE A C 1
ATOM 2508 O O . PHE A 1 320 ? -21.625 9.053 18.880 1.00 80.19 320 PHE A O 1
ATOM 2515 N N . GLU A 1 321 ? -20.602 9.490 16.919 1.00 79.25 321 GLU A N 1
ATOM 2516 C CA . GLU A 1 321 ? -19.697 10.622 17.233 1.00 79.25 321 GLU A CA 1
ATOM 2517 C C . GLU A 1 321 ? -20.164 11.746 18.175 1.00 79.25 321 GLU A C 1
ATOM 2519 O O . GLU A 1 321 ? -19.412 12.658 18.519 1.00 79.25 321 GLU A O 1
ATOM 2524 N N . SER A 1 322 ? -21.432 11.768 18.581 1.00 72.31 322 SER A N 1
ATOM 2525 C CA . SER A 1 322 ? -21.839 12.577 19.738 1.00 72.31 322 SER A CA 1
ATOM 2526 C C . SER A 1 322 ? -21.252 12.055 21.060 1.00 72.31 322 SER A C 1
ATOM 2528 O O . SER A 1 322 ? -21.408 12.699 22.094 1.00 72.31 322 SER A O 1
ATOM 2530 N N . ASP A 1 323 ? -20.628 10.880 21.039 1.00 66.44 323 ASP A N 1
ATOM 2531 C CA . ASP A 1 323 ? -20.082 10.160 22.183 1.00 66.44 323 ASP A CA 1
ATOM 2532 C C . ASP A 1 323 ? -18.690 10.622 22.636 1.00 66.44 323 ASP A C 1
ATOM 2534 O O . ASP A 1 323 ? -18.246 10.194 23.697 1.00 66.44 323 ASP A O 1
ATOM 2538 N N . ASP A 1 324 ? -18.068 11.584 21.956 1.00 66.00 324 ASP A N 1
ATOM 2539 C CA . ASP A 1 324 ? -16.935 12.346 22.504 1.00 66.00 324 ASP A CA 1
ATOM 2540 C C . ASP A 1 324 ? -17.342 13.191 23.741 1.00 66.00 324 ASP A C 1
ATOM 2542 O O . ASP A 1 324 ? -16.500 13.576 24.565 1.00 66.00 324 ASP A O 1
ATOM 2546 N N . ASP A 1 325 ? -18.640 13.506 23.889 1.00 68.12 325 ASP A N 1
ATOM 2547 C CA . ASP A 1 325 ? -19.201 14.235 25.031 1.00 68.12 325 ASP A CA 1
ATOM 2548 C C . ASP A 1 325 ? -19.938 13.293 25.994 1.00 68.12 325 ASP A C 1
ATOM 2550 O O . ASP A 1 325 ? -20.858 12.549 25.656 1.00 68.12 325 ASP A O 1
ATOM 2554 N N . HIS A 1 326 ? -19.586 13.385 27.270 1.00 66.50 326 HIS A N 1
ATOM 2555 C CA . HIS A 1 326 ? -20.209 12.621 28.339 1.00 66.50 326 HIS A CA 1
ATOM 2556 C C . HIS A 1 326 ? -21.705 12.942 28.529 1.00 66.50 326 HIS A C 1
ATOM 2558 O O . HIS A 1 326 ? -22.448 12.082 29.009 1.00 66.50 326 HIS A O 1
ATOM 2564 N N . GLU A 1 327 ? -22.165 14.157 28.202 1.00 68.19 327 GLU A N 1
ATOM 2565 C CA . GLU A 1 327 ? -23.591 14.517 28.301 1.00 68.19 327 GLU A CA 1
ATOM 2566 C C . GLU A 1 327 ? -24.450 13.840 27.223 1.00 68.19 327 GLU A C 1
ATOM 2568 O O . GLU A 1 327 ? -25.602 13.492 27.503 1.00 68.19 327 GLU A O 1
ATOM 2573 N N . ASP A 1 328 ? -23.870 13.590 26.049 1.00 73.75 328 ASP A N 1
ATOM 2574 C CA . ASP A 1 328 ? -24.539 12.982 24.895 1.00 73.75 328 ASP A CA 1
ATOM 2575 C C . ASP A 1 328 ? -24.155 11.503 24.684 1.00 73.75 328 ASP A C 1
ATOM 2577 O O . ASP A 1 328 ? -24.708 10.834 23.807 1.00 73.75 328 ASP A O 1
ATOM 2581 N N . SER A 1 329 ? -23.282 10.965 25.547 1.00 78.50 329 SER A N 1
ATOM 2582 C CA . SER A 1 329 ? -22.830 9.573 25.507 1.00 78.50 329 SER A CA 1
ATOM 2583 C C . SER A 1 329 ? -23.981 8.570 25.407 1.00 78.50 329 SER A C 1
ATOM 2585 O O . SER A 1 329 ? -24.952 8.539 26.181 1.00 78.50 329 SER A O 1
ATOM 2587 N N . ARG A 1 330 ? -23.853 7.691 24.418 1.00 85.06 330 ARG A N 1
ATOM 2588 C CA . ARG A 1 330 ? -24.832 6.651 24.135 1.00 85.06 330 ARG A CA 1
ATOM 2589 C C . ARG A 1 330 ? -24.801 5.588 25.224 1.00 85.06 330 ARG A C 1
ATOM 2591 O O . ARG A 1 330 ? -23.752 5.214 25.738 1.00 85.06 330 ARG A O 1
ATOM 2598 N N . LYS A 1 331 ? -25.972 5.028 25.535 1.00 89.38 331 LYS A N 1
ATOM 2599 C CA . LYS A 1 331 ? -26.094 3.913 26.475 1.00 89.38 331 LYS A CA 1
ATOM 2600 C C . LYS A 1 331 ? -26.179 2.563 25.769 1.00 89.38 331 LYS A C 1
ATOM 2602 O O . LYS A 1 331 ? -27.173 2.290 25.094 1.00 89.38 331 LYS A O 1
ATOM 2607 N N . LEU A 1 332 ? -25.207 1.692 26.026 1.00 92.25 332 LEU A N 1
ATOM 2608 C CA . LEU A 1 332 ? -25.184 0.306 25.566 1.00 92.25 332 LEU A CA 1
ATOM 2609 C C . LEU A 1 332 ? -25.634 -0.643 26.687 1.00 92.25 332 LEU A C 1
ATOM 2611 O O . LEU A 1 332 ? -25.250 -0.515 27.851 1.00 92.25 332 LEU A O 1
ATOM 2615 N N . ALA A 1 333 ? -26.500 -1.599 26.352 1.00 92.19 333 ALA A N 1
ATOM 2616 C CA . ALA A 1 333 ? -27.009 -2.568 27.317 1.00 92.19 333 ALA A CA 1
ATOM 2617 C C . ALA A 1 333 ? -26.069 -3.773 27.441 1.00 92.19 333 ALA A C 1
ATOM 2619 O O . ALA A 1 333 ? -25.668 -4.355 26.435 1.00 92.19 333 ALA A O 1
ATOM 2620 N N . ALA A 1 334 ? -25.807 -4.203 28.679 1.00 93.62 334 ALA A N 1
ATOM 2621 C CA . ALA A 1 334 ? -25.187 -5.498 28.917 1.00 93.62 334 ALA A CA 1
ATOM 2622 C C . ALA A 1 334 ? -26.116 -6.633 28.454 1.00 93.62 334 ALA A C 1
ATOM 2624 O O . ALA A 1 334 ? -27.343 -6.571 28.579 1.00 93.62 334 ALA A O 1
ATOM 2625 N N . CYS A 1 335 ? -25.514 -7.685 27.925 1.00 92.81 335 CYS A N 1
ATOM 2626 C CA . CYS A 1 335 ? -26.186 -8.820 27.300 1.00 92.81 335 CYS A CA 1
ATOM 2627 C C . CYS A 1 335 ? -25.784 -10.130 27.994 1.00 92.81 335 CYS A C 1
ATOM 2629 O O . CYS A 1 335 ? -24.728 -10.224 28.612 1.00 92.81 335 CYS A O 1
ATOM 2631 N N . THR A 1 336 ? -26.596 -11.177 27.839 1.00 92.25 336 THR A N 1
ATOM 2632 C CA . THR A 1 336 ? -26.276 -12.539 28.303 1.00 92.25 336 THR A CA 1
ATOM 2633 C C . THR A 1 336 ? -26.374 -13.520 27.139 1.00 92.25 336 THR A C 1
ATOM 2635 O O . THR A 1 336 ? -27.345 -13.474 26.381 1.00 92.25 336 THR A O 1
ATOM 2638 N N . GLY A 1 337 ? -25.440 -14.465 27.025 1.00 88.94 337 GLY A N 1
ATOM 2639 C CA . GLY A 1 337 ? -25.465 -15.479 25.966 1.00 88.94 337 GLY A CA 1
ATOM 2640 C C . GLY A 1 337 ? -24.963 -14.942 24.624 1.00 88.94 337 GLY A C 1
ATOM 2641 O O . GLY A 1 337 ? -23.802 -14.559 24.523 1.00 88.94 337 GLY A O 1
ATOM 2642 N N . ASN A 1 338 ? -25.806 -14.953 23.581 1.00 87.38 338 ASN A N 1
ATOM 2643 C CA . ASN A 1 338 ? -25.412 -14.412 22.278 1.00 87.38 338 ASN A CA 1
ATOM 2644 C C . ASN A 1 338 ? -25.379 -12.884 22.339 1.00 87.38 338 ASN A C 1
ATOM 2646 O O . ASN A 1 338 ? -26.426 -12.251 22.477 1.00 87.38 338 ASN A O 1
ATOM 2650 N N . CYS A 1 339 ? -24.184 -12.323 22.217 1.00 86.94 339 CYS A N 1
ATOM 2651 C CA . CYS A 1 339 ? -23.966 -10.898 22.325 1.00 86.94 339 CYS A CA 1
ATOM 2652 C C . CYS A 1 339 ? -23.090 -10.390 21.179 1.00 86.94 339 CYS A C 1
ATOM 2654 O O . CYS A 1 339 ? -21.863 -10.530 21.248 1.00 86.94 339 CYS A O 1
ATOM 2656 N N . PRO A 1 340 ? -23.707 -9.862 20.108 1.00 89.19 340 PRO A N 1
ATOM 2657 C CA . PRO A 1 340 ? -22.959 -9.172 19.070 1.00 89.19 340 PRO A CA 1
ATOM 2658 C C . PRO A 1 340 ? -22.409 -7.852 19.623 1.00 89.19 340 PRO A C 1
ATOM 2660 O O . PRO A 1 340 ? -23.036 -7.241 20.489 1.00 89.19 340 PRO A O 1
ATOM 2663 N N . GLY A 1 341 ? -21.240 -7.437 19.138 1.00 91.44 341 GLY A N 1
ATOM 2664 C CA . GLY A 1 341 ? -20.715 -6.109 19.438 1.00 91.44 341 GLY A CA 1
ATOM 2665 C C . GLY A 1 341 ? -21.444 -5.013 18.652 1.00 91.44 341 GLY A C 1
ATOM 2666 O O . GLY A 1 341 ? -22.041 -5.284 17.608 1.00 91.44 341 GLY A O 1
ATOM 2667 N N . GLU A 1 342 ? -21.399 -3.786 19.162 1.00 93.19 342 GLU A N 1
ATOM 2668 C CA . GLU A 1 342 ? -21.791 -2.567 18.446 1.00 93.19 342 GLU A CA 1
ATOM 2669 C C . GLU A 1 342 ? -20.558 -1.998 17.746 1.00 93.19 342 GLU A C 1
ATOM 2671 O O . GLU A 1 342 ? -19.522 -1.874 18.387 1.00 93.19 342 GLU A O 1
ATOM 2676 N N . ARG A 1 343 ? -20.630 -1.730 16.438 1.00 93.69 343 ARG A N 1
ATOM 2677 C CA . ARG A 1 343 ? -19.475 -1.264 15.660 1.00 93.69 343 ARG A CA 1
ATOM 2678 C C . ARG A 1 343 ? -19.287 0.244 15.826 1.00 93.69 343 ARG A C 1
ATOM 2680 O O . ARG A 1 343 ? -20.254 0.970 15.630 1.00 93.69 343 ARG A O 1
ATOM 2687 N N . HIS A 1 344 ? -18.050 0.646 16.084 1.00 93.56 344 HIS A N 1
ATOM 2688 C CA . HIS A 1 344 ? -17.574 2.022 16.202 1.00 93.56 344 HIS A CA 1
ATOM 2689 C C . HIS A 1 344 ? -16.335 2.228 15.328 1.00 93.56 344 HIS A C 1
ATOM 2691 O O . HIS A 1 344 ? -15.647 1.247 14.987 1.00 93.56 344 HIS A O 1
ATOM 2697 N N . TYR A 1 345 ? -16.039 3.474 14.972 1.00 93.38 345 TYR A N 1
ATOM 2698 C CA . TYR A 1 345 ? -14.818 3.858 14.269 1.00 93.38 345 TYR A CA 1
ATOM 2699 C C . TYR A 1 345 ? -13.834 4.565 15.199 1.00 93.38 345 TYR A C 1
ATOM 2701 O O . TYR A 1 345 ? -14.203 5.115 16.216 1.00 93.38 345 TYR A O 1
ATOM 2709 N N . LEU A 1 346 ? -12.549 4.471 14.862 1.00 93.12 346 LEU A N 1
ATOM 2710 C CA . LEU A 1 346 ? -11.516 5.354 15.383 1.00 93.12 346 LEU A CA 1
ATOM 2711 C C . LEU A 1 346 ? -11.003 6.180 14.208 1.00 93.12 346 LEU A C 1
ATOM 2713 O O . LEU A 1 346 ? -10.594 5.610 13.192 1.00 93.12 346 LEU A O 1
ATOM 2717 N N . TYR A 1 347 ? -10.977 7.503 14.322 1.00 91.25 347 TYR A N 1
ATOM 2718 C CA . TYR A 1 347 ? -10.472 8.377 13.255 1.00 91.25 347 TYR A CA 1
ATOM 2719 C C . TYR A 1 347 ? -9.726 9.611 13.792 1.00 91.25 347 TYR A C 1
ATOM 2721 O O . TYR A 1 347 ? -9.222 9.651 14.916 1.00 91.25 347 TYR A O 1
ATOM 2729 N N . ASN A 1 348 ? -9.517 10.613 12.935 1.00 86.62 348 ASN A N 1
ATOM 2730 C CA . ASN A 1 348 ? -8.879 11.866 13.322 1.00 86.62 348 ASN A CA 1
ATOM 2731 C C . ASN A 1 348 ? -9.909 12.926 13.729 1.00 86.62 348 ASN A C 1
ATOM 2733 O O . ASN A 1 348 ? -10.226 13.815 12.935 1.00 86.62 348 ASN A O 1
ATOM 2737 N N . HIS A 1 349 ? -10.362 12.891 14.980 1.00 78.69 349 HIS A N 1
ATOM 2738 C CA . HIS A 1 349 ? -11.124 13.989 15.568 1.00 78.69 349 HIS A CA 1
ATOM 2739 C C . HIS A 1 349 ? -10.194 14.937 16.341 1.00 78.69 349 HIS A C 1
ATOM 2741 O O . HIS A 1 349 ? -9.764 14.655 17.452 1.00 78.69 349 HIS A O 1
ATOM 2747 N N . ASN A 1 350 ? -9.793 16.072 15.755 1.00 74.56 350 ASN A N 1
ATOM 2748 C CA . ASN A 1 350 ? -8.938 17.066 16.435 1.00 74.56 350 ASN A CA 1
ATOM 2749 C C . ASN A 1 350 ? -7.644 16.494 17.080 1.00 74.56 350 ASN A C 1
ATOM 2751 O O . ASN A 1 350 ? -7.134 17.032 18.066 1.00 74.56 350 ASN A O 1
ATOM 2755 N N . GLY A 1 351 ? -7.073 15.433 16.495 1.00 74.56 351 GLY A N 1
ATOM 2756 C CA . GLY A 1 351 ? -5.831 14.789 16.930 1.00 74.56 351 GLY A CA 1
ATOM 2757 C C . GLY A 1 351 ? -5.993 13.430 17.621 1.00 74.56 351 GLY A C 1
ATOM 2758 O O . GLY A 1 351 ? -5.013 12.683 17.658 1.00 74.56 351 GLY A O 1
ATOM 2759 N N . SER A 1 352 ? -7.177 13.090 18.137 1.00 76.56 352 SER A N 1
ATOM 2760 C CA . SER A 1 352 ? -7.510 11.762 18.672 1.00 76.56 352 SER A CA 1
ATOM 2761 C C . SER A 1 352 ? -9.015 11.624 18.812 1.00 76.56 352 SER A C 1
ATOM 2763 O O . SER A 1 352 ? -9.648 12.533 19.330 1.00 76.56 352 SER A O 1
ATOM 2765 N N . ASP A 1 353 ? -9.524 10.459 18.453 1.00 86.75 353 ASP A N 1
ATOM 2766 C CA . ASP A 1 353 ? -10.910 10.064 18.674 1.00 86.75 353 ASP A CA 1
ATOM 2767 C C . ASP A 1 353 ? -11.096 9.383 20.040 1.00 86.75 353 ASP A C 1
ATOM 2769 O O . ASP A 1 353 ? -10.140 8.768 20.552 1.00 86.75 353 ASP A O 1
ATOM 2773 N N . LEU A 1 354 ? -12.264 9.562 20.658 1.00 88.75 354 LEU A N 1
ATOM 2774 C CA . LEU A 1 354 ? -12.585 9.079 21.998 1.00 88.75 354 LEU A CA 1
ATOM 2775 C C . LEU A 1 354 ? -14.061 8.676 22.113 1.00 88.75 354 LEU A C 1
ATOM 2777 O O . LEU A 1 354 ? -14.920 9.466 22.478 1.00 88.75 354 LEU A O 1
ATOM 2781 N N . ASP A 1 355 ? -14.332 7.383 22.013 1.00 90.75 355 ASP A N 1
ATOM 2782 C CA . ASP A 1 355 ? -15.691 6.891 22.207 1.00 90.75 355 ASP A CA 1
ATOM 2783 C C . ASP A 1 355 ? -16.012 6.750 23.708 1.00 90.75 355 ASP A C 1
ATOM 2785 O O . ASP A 1 355 ? -15.374 5.959 24.423 1.00 90.75 355 ASP A O 1
ATOM 2789 N N . LEU A 1 356 ? -17.024 7.472 24.215 1.00 92.56 356 LEU A N 1
ATOM 2790 C CA . LEU A 1 356 ? -17.601 7.245 25.551 1.00 92.56 356 LEU A CA 1
ATOM 2791 C C . LEU A 1 356 ? -18.960 6.550 25.477 1.00 92.56 356 LEU A C 1
ATOM 2793 O O . LEU A 1 356 ? -19.989 7.139 25.147 1.00 92.56 356 LEU A O 1
ATOM 2797 N N . ILE A 1 357 ? -18.995 5.306 25.951 1.00 93.81 357 ILE A N 1
ATOM 2798 C CA . ILE A 1 357 ? -20.207 4.490 25.983 1.00 93.81 357 ILE A CA 1
ATOM 2799 C C . ILE A 1 357 ? -20.668 4.290 27.427 1.00 93.81 357 ILE A C 1
ATOM 2801 O O . ILE A 1 357 ? -19.976 3.690 28.251 1.00 93.81 357 ILE A O 1
ATOM 2805 N N . ALA A 1 358 ? -21.875 4.745 27.750 1.00 93.38 358 ALA A N 1
ATOM 2806 C CA . ALA A 1 358 ? -22.496 4.528 29.050 1.00 93.38 358 ALA A CA 1
ATOM 2807 C C . ALA A 1 358 ? -23.091 3.113 29.168 1.00 93.38 358 ALA A C 1
ATOM 2809 O O . ALA A 1 358 ? -23.668 2.578 28.222 1.00 93.38 358 ALA A O 1
ATOM 2810 N N . PHE A 1 359 ? -23.059 2.520 30.362 1.00 95.25 359 PHE A N 1
ATOM 2811 C CA . PHE A 1 359 ? -23.794 1.289 30.666 1.00 95.25 359 PHE A CA 1
ATOM 2812 C C . PHE A 1 359 ? -24.217 1.213 32.139 1.00 95.25 359 PHE A C 1
ATOM 2814 O O . PHE A 1 359 ? -23.630 1.839 33.025 1.00 95.25 359 PHE A O 1
ATOM 2821 N N . ASP A 1 360 ? -25.265 0.431 32.411 1.00 95.19 360 ASP A N 1
ATOM 2822 C CA . ASP A 1 360 ? -25.706 0.151 33.780 1.00 95.19 360 ASP A CA 1
ATOM 2823 C C . ASP A 1 360 ? -25.033 -1.114 34.290 1.00 95.19 360 ASP A C 1
ATOM 2825 O O . ASP A 1 360 ? -25.223 -2.188 33.717 1.00 95.19 360 ASP A O 1
ATOM 2829 N N . ALA A 1 361 ? -24.327 -1.008 35.413 1.00 95.44 361 ALA A N 1
ATOM 2830 C CA . ALA A 1 361 ? -23.730 -2.158 36.070 1.00 95.44 361 ALA A CA 1
ATOM 2831 C C . ALA A 1 361 ? -24.367 -2.376 37.447 1.00 95.44 361 ALA A C 1
ATOM 2833 O O . ALA A 1 361 ? -24.597 -1.442 38.214 1.00 95.44 361 ALA A O 1
ATOM 2834 N N . GLN A 1 362 ? -24.659 -3.632 37.771 1.00 96.31 362 GLN A N 1
ATOM 2835 C CA . GLN A 1 362 ? -25.163 -4.050 39.080 1.00 96.31 362 GLN A CA 1
ATOM 2836 C C . GLN A 1 362 ? -24.035 -4.563 39.972 1.00 96.31 362 GLN A C 1
ATOM 2838 O O . GLN A 1 362 ? -23.255 -5.413 39.539 1.00 96.31 362 GLN A O 1
ATOM 2843 N N . SER A 1 363 ? -24.013 -4.103 41.227 1.00 95.31 363 SER A N 1
ATOM 2844 C CA . SER A 1 363 ? -23.052 -4.519 42.254 1.00 95.31 363 SER A CA 1
ATOM 2845 C C . SER A 1 363 ? -22.911 -6.043 42.319 1.00 95.31 363 SER A C 1
ATOM 2847 O O . SER A 1 363 ? -23.905 -6.773 42.386 1.00 95.31 363 SER A O 1
ATOM 2849 N N . GLY A 1 364 ? -21.666 -6.520 42.295 1.00 93.75 364 GLY A N 1
ATOM 2850 C CA . GLY A 1 364 ? -21.318 -7.935 42.430 1.00 93.75 364 GLY A CA 1
ATOM 2851 C C . GLY A 1 364 ? -21.554 -8.810 41.193 1.00 93.75 364 GLY A C 1
ATOM 2852 O O . GLY A 1 364 ? -21.219 -9.992 41.247 1.00 93.75 364 GLY A O 1
ATOM 2853 N N . ARG A 1 365 ? -22.095 -8.275 40.089 1.00 95.69 365 ARG A N 1
ATOM 2854 C CA . ARG A 1 365 ? -22.152 -8.989 38.799 1.00 95.69 365 ARG A CA 1
ATOM 2855 C C . ARG A 1 365 ? -20.839 -8.857 38.035 1.00 95.69 365 ARG A C 1
ATOM 2857 O O . ARG A 1 365 ? -20.102 -7.906 38.260 1.00 95.69 365 ARG A O 1
ATOM 2864 N N . SER A 1 366 ? -20.548 -9.796 37.140 1.00 95.81 366 SER A N 1
ATOM 2865 C CA . SER A 1 366 ? -19.335 -9.770 36.321 1.00 95.81 366 SER A CA 1
ATOM 2866 C C . SER A 1 366 ? -19.660 -9.372 34.887 1.00 95.81 366 SER A C 1
ATOM 2868 O O . SER A 1 366 ? -20.577 -9.925 34.290 1.00 95.81 366 SER A O 1
ATOM 2870 N N . TYR A 1 367 ? -18.907 -8.414 34.350 1.00 96.38 367 TYR A N 1
ATOM 2871 C CA . TYR A 1 367 ? -19.035 -7.933 32.978 1.00 96.38 367 TYR A CA 1
ATOM 2872 C C . TYR A 1 367 ? -17.697 -8.113 32.261 1.00 96.38 367 TYR A C 1
ATOM 2874 O O . TYR A 1 367 ? -16.695 -7.527 32.670 1.00 96.38 367 TYR A O 1
ATOM 2882 N N . LEU A 1 368 ? -17.673 -8.917 31.202 1.00 95.12 368 LEU A N 1
ATOM 2883 C CA . LEU A 1 368 ? -16.580 -8.952 30.239 1.00 95.12 368 LEU A CA 1
ATOM 2884 C C . LEU A 1 368 ? -16.812 -7.837 29.222 1.00 95.12 368 LEU A C 1
ATOM 2886 O O . LEU A 1 368 ? -17.788 -7.870 28.472 1.00 95.12 368 LEU A O 1
ATOM 2890 N N . ILE A 1 369 ? -15.918 -6.856 29.229 1.00 95.81 369 ILE A N 1
ATOM 2891 C CA . ILE A 1 369 ? -15.942 -5.716 28.318 1.00 95.81 369 ILE A CA 1
ATOM 2892 C C . ILE A 1 369 ? -14.765 -5.881 27.372 1.00 95.81 369 ILE A C 1
ATOM 2894 O O . ILE A 1 369 ? -13.629 -6.048 27.822 1.00 95.81 369 ILE A O 1
ATOM 2898 N N . GLU A 1 370 ? -15.033 -5.890 26.074 1.00 94.56 370 GLU A N 1
ATOM 2899 C CA . GLU A 1 370 ? -14.013 -6.150 25.065 1.00 94.56 370 GLU A CA 1
ATOM 2900 C C . GLU A 1 370 ? -14.314 -5.450 23.745 1.00 94.56 370 GLU A C 1
ATOM 2902 O O . GLU A 1 370 ? -15.476 -5.251 23.382 1.00 94.56 370 GLU A O 1
ATOM 2907 N N . THR A 1 371 ? -13.247 -5.125 23.027 1.00 95.19 371 THR A N 1
ATOM 2908 C CA . THR A 1 371 ? -13.294 -4.794 21.607 1.00 95.19 371 THR A CA 1
ATOM 2909 C C . THR A 1 371 ? -13.023 -6.058 20.786 1.00 95.19 371 THR A C 1
ATOM 2911 O O . THR A 1 371 ? -12.285 -6.953 21.208 1.00 95.19 371 THR A O 1
ATOM 2914 N N . LEU A 1 372 ? -13.681 -6.179 19.639 1.00 93.25 372 LEU A N 1
ATOM 2915 C CA . LEU A 1 372 ? -13.557 -7.290 18.689 1.00 93.25 372 LEU A CA 1
ATOM 2916 C C . LEU A 1 372 ? -13.857 -6.801 17.264 1.00 93.25 372 LEU A C 1
ATOM 2918 O O . LEU A 1 372 ? -14.237 -5.650 17.086 1.00 93.25 372 LEU A O 1
ATOM 2922 N N . ASP A 1 373 ? -13.702 -7.650 16.258 1.00 91.94 373 ASP A N 1
ATOM 2923 C CA . ASP A 1 373 ? -13.839 -7.328 14.835 1.00 91.94 373 ASP A CA 1
ATOM 2924 C C . ASP A 1 373 ? -13.044 -6.066 14.417 1.00 91.94 373 ASP A C 1
ATOM 2926 O O . ASP A 1 373 ? -13.537 -5.222 13.658 1.00 91.94 373 ASP A O 1
ATOM 2930 N N . LEU A 1 374 ? -11.830 -5.914 14.954 1.00 92.81 374 LEU A N 1
ATOM 2931 C CA . LEU A 1 374 ? -10.912 -4.823 14.665 1.00 92.81 374 LEU A CA 1
ATOM 2932 C C . LEU A 1 374 ? -10.435 -4.913 13.216 1.00 92.81 374 LEU A C 1
ATOM 2934 O O . LEU A 1 374 ? -10.075 -5.980 12.715 1.00 92.81 374 LEU A O 1
ATOM 2938 N N . SER A 1 375 ? -10.429 -3.769 12.539 1.00 92.88 375 SER A N 1
ATOM 2939 C CA . SER A 1 375 ? -10.015 -3.662 11.142 1.00 92.88 375 SER A CA 1
ATOM 2940 C C . SER A 1 375 ? -9.232 -2.379 10.883 1.00 92.88 375 SER A C 1
ATOM 2942 O O . SER A 1 375 ? -9.212 -1.475 11.718 1.00 92.88 375 SER A O 1
ATOM 2944 N N . ASN A 1 376 ? -8.597 -2.288 9.709 1.00 93.75 376 ASN A N 1
ATOM 2945 C CA . ASN A 1 376 ? -7.816 -1.123 9.263 1.00 93.75 376 ASN A CA 1
ATOM 2946 C C . ASN A 1 376 ? -6.639 -0.739 10.181 1.00 93.75 376 ASN A C 1
ATOM 2948 O O . ASN A 1 376 ? -6.132 0.379 10.114 1.00 93.75 376 ASN A O 1
ATOM 2952 N N . GLY A 1 377 ? -6.195 -1.687 11.011 1.00 90.75 377 GLY A N 1
ATOM 2953 C CA . GLY A 1 377 ? -5.134 -1.489 11.992 1.00 90.75 377 GLY A CA 1
ATOM 2954 C C . GLY A 1 377 ? -5.579 -0.809 13.283 1.00 90.75 377 GLY A C 1
ATOM 2955 O O . GLY A 1 377 ? -4.706 -0.400 14.046 1.00 90.75 377 GLY A O 1
ATOM 2956 N N . ALA A 1 378 ? -6.886 -0.705 13.552 1.00 93.06 378 ALA A N 1
ATOM 2957 C CA . ALA A 1 378 ? -7.372 -0.228 14.840 1.00 93.06 378 ALA A CA 1
ATOM 2958 C C . ALA A 1 378 ? -6.710 -1.021 15.977 1.00 93.06 378 ALA A C 1
ATOM 2960 O O . ALA A 1 378 ? -6.690 -2.250 15.965 1.00 93.06 378 ALA A O 1
ATOM 2961 N N . ASP A 1 379 ? -6.175 -0.297 16.954 1.00 91.69 379 ASP A N 1
ATOM 2962 C CA . ASP A 1 379 ? -5.606 -0.831 18.186 1.00 91.69 379 ASP A CA 1
ATOM 2963 C C . ASP A 1 379 ? -6.206 -0.041 19.337 1.00 91.69 379 ASP A C 1
ATOM 2965 O O . ASP A 1 379 ? -6.120 1.187 19.362 1.00 91.69 379 ASP A O 1
ATOM 2969 N N . THR A 1 380 ? -6.865 -0.731 20.258 1.00 93.75 380 THR A N 1
ATOM 2970 C CA . THR A 1 380 ? -7.812 -0.118 21.196 1.00 93.75 380 THR A CA 1
ATOM 2971 C C . THR A 1 380 ? -7.291 -0.176 22.623 1.00 93.75 380 THR A C 1
ATOM 2973 O O . THR A 1 380 ? -6.711 -1.169 23.031 1.00 93.75 380 THR A O 1
ATOM 2976 N N . GLN A 1 381 ? -7.552 0.858 23.420 1.00 94.19 381 GLN A N 1
ATOM 2977 C CA . GLN A 1 381 ? -7.467 0.832 24.881 1.00 94.19 381 GLN A CA 1
ATOM 2978 C C . GLN A 1 381 ? -8.873 1.010 25.454 1.00 94.19 381 GLN A C 1
ATOM 2980 O O . GLN A 1 381 ? -9.584 1.920 25.042 1.00 94.19 381 GLN A O 1
ATOM 2985 N N . ILE A 1 382 ? -9.228 0.208 26.460 1.00 95.62 382 ILE A N 1
ATOM 2986 C CA . ILE A 1 382 ? -10.467 0.342 27.236 1.00 95.62 382 ILE A CA 1
ATOM 2987 C C . ILE A 1 382 ? -10.154 0.913 28.620 1.00 95.62 382 ILE A C 1
ATOM 2989 O O . ILE A 1 382 ? -9.243 0.434 29.307 1.00 95.62 382 ILE A O 1
ATOM 2993 N N . ARG A 1 383 ? -10.952 1.882 29.083 1.00 95.69 383 ARG A N 1
ATOM 2994 C CA . ARG A 1 383 ? -10.977 2.336 30.484 1.00 95.69 383 ARG A CA 1
ATOM 2995 C C . ARG A 1 383 ? -12.405 2.357 31.011 1.00 95.69 383 ARG A C 1
ATOM 2997 O O . ARG A 1 383 ? -13.305 2.835 30.334 1.00 95.69 383 ARG A O 1
ATOM 3004 N N . ILE A 1 384 ? -12.604 1.895 32.244 1.00 96.44 384 ILE A N 1
ATOM 3005 C CA . ILE A 1 384 ? -13.896 2.037 32.930 1.00 96.44 384 ILE A CA 1
ATOM 3006 C C . ILE A 1 384 ? -13.863 3.289 33.791 1.00 96.44 384 ILE A C 1
ATOM 3008 O O . ILE A 1 384 ? -12.978 3.427 34.639 1.00 96.44 384 ILE A O 1
ATOM 3012 N N . LEU A 1 385 ? -14.827 4.181 33.588 1.00 95.31 385 LEU A N 1
ATOM 3013 C CA . LEU A 1 385 ? -14.974 5.428 34.328 1.00 95.31 385 LEU A CA 1
ATOM 3014 C C . LEU A 1 385 ? -16.226 5.394 35.212 1.00 95.31 385 LEU A C 1
ATOM 3016 O O . LEU A 1 385 ? -17.245 4.789 34.865 1.00 95.31 385 LEU A O 1
ATOM 3020 N N . ASP A 1 386 ? -16.143 6.045 36.368 1.00 93.25 386 ASP A N 1
ATOM 3021 C CA . ASP A 1 386 ? -17.302 6.328 37.212 1.00 93.25 386 ASP A CA 1
ATOM 3022 C C . ASP A 1 386 ? -18.105 7.539 36.696 1.00 93.25 386 ASP A C 1
ATOM 3024 O O . ASP A 1 386 ? -17.710 8.223 35.754 1.00 93.25 386 ASP A O 1
ATOM 3028 N N . ALA A 1 387 ? -19.233 7.843 37.346 1.00 88.69 387 ALA A N 1
ATOM 3029 C CA . ALA A 1 387 ? -20.081 8.988 36.998 1.00 88.69 387 ALA A CA 1
ATOM 3030 C C . ALA A 1 387 ? -19.416 10.367 37.188 1.00 88.69 387 ALA A C 1
ATOM 3032 O O . ALA A 1 387 ? -19.990 11.386 36.809 1.00 88.69 387 ALA A O 1
ATOM 3033 N N . MET A 1 388 ? -18.236 10.414 37.809 1.00 89.06 388 MET A N 1
ATOM 3034 C CA . MET A 1 388 ? -17.412 11.610 37.978 1.00 89.06 388 MET A CA 1
ATOM 3035 C C . MET A 1 388 ? -16.217 11.612 37.008 1.00 89.06 388 MET A C 1
ATOM 3037 O O . MET A 1 388 ? -15.308 12.423 37.185 1.00 89.06 388 MET A O 1
ATOM 3041 N N . GLN A 1 389 ? -16.215 10.717 36.010 1.00 86.69 389 GLN A N 1
ATOM 3042 C CA . GLN A 1 389 ? -15.177 10.541 34.990 1.00 86.69 389 GLN A CA 1
ATOM 3043 C C . GLN A 1 389 ? -13.805 10.130 35.542 1.00 86.69 389 GLN A C 1
ATOM 3045 O O . GLN A 1 389 ? -12.776 10.279 34.878 1.00 86.69 389 GLN A O 1
ATOM 3050 N N . ASN A 1 390 ? -13.757 9.582 36.756 1.00 92.38 390 ASN A N 1
ATOM 3051 C CA . ASN A 1 390 ? -12.526 9.010 37.281 1.00 92.38 390 ASN A CA 1
ATOM 3052 C C . ASN A 1 390 ? -12.411 7.562 36.834 1.00 92.38 390 ASN A C 1
ATOM 3054 O O . ASN A 1 390 ? -13.392 6.819 36.839 1.00 92.38 390 ASN A O 1
ATOM 3058 N N . VAL A 1 391 ? -11.191 7.135 36.504 1.00 94.75 391 VAL A N 1
ATOM 3059 C CA . VAL A 1 391 ? -10.954 5.722 36.205 1.00 94.75 391 VAL A CA 1
ATOM 3060 C C . VAL A 1 391 ? -11.239 4.896 37.445 1.00 94.75 391 VAL A C 1
ATOM 3062 O O . VAL A 1 391 ? -10.683 5.153 38.516 1.00 94.75 391 VAL A O 1
ATOM 3065 N N . VAL A 1 392 ? -12.080 3.885 37.279 1.00 95.00 392 VAL A N 1
ATOM 3066 C CA . VAL A 1 392 ? -12.444 2.971 38.348 1.00 95.00 392 VAL A CA 1
ATOM 3067 C C . VAL A 1 392 ? -11.211 2.193 38.797 1.00 95.00 392 VAL A C 1
ATOM 3069 O O . VAL A 1 392 ? -10.387 1.755 37.992 1.00 95.00 392 VAL A O 1
ATOM 3072 N N . ILE A 1 393 ? -11.100 2.012 40.108 1.00 91.25 393 ILE A N 1
ATOM 3073 C CA . ILE A 1 393 ? -10.119 1.139 40.741 1.00 91.25 393 ILE A CA 1
ATOM 3074 C C . ILE A 1 393 ? -10.890 -0.049 41.309 1.00 91.25 393 ILE A C 1
ATOM 3076 O O . ILE A 1 393 ? -11.877 0.135 42.025 1.00 91.25 393 ILE A O 1
ATOM 3080 N N . ASP A 1 394 ? -10.470 -1.261 40.961 1.00 86.44 394 ASP A N 1
ATOM 3081 C CA . ASP A 1 394 ? -11.112 -2.484 41.423 1.00 86.44 394 ASP A CA 1
ATOM 3082 C C . ASP A 1 394 ? -10.849 -2.756 42.916 1.00 86.44 394 ASP A C 1
ATOM 3084 O O . ASP A 1 394 ? -10.095 -2.062 43.605 1.00 86.44 394 ASP A O 1
ATOM 3088 N N . GLN A 1 395 ? -11.464 -3.819 43.433 1.00 82.62 395 GLN A N 1
ATOM 3089 C CA . GLN A 1 395 ? -11.337 -4.213 44.840 1.00 82.62 395 GLN A CA 1
ATOM 3090 C C . GLN A 1 395 ? -9.909 -4.639 45.235 1.00 82.62 395 GLN A C 1
ATOM 3092 O O . GLN A 1 395 ? -9.597 -4.695 46.425 1.00 82.62 395 GLN A O 1
ATOM 3097 N N . ASN A 1 396 ? -9.041 -4.925 44.260 1.00 84.38 396 ASN A N 1
ATOM 3098 C CA . ASN A 1 396 ? -7.641 -5.295 44.457 1.00 84.38 396 ASN A CA 1
ATOM 3099 C C . ASN A 1 396 ? -6.691 -4.091 44.342 1.00 84.38 396 ASN A C 1
ATOM 3101 O O . ASN A 1 396 ? -5.480 -4.252 44.506 1.00 84.38 396 ASN A O 1
ATOM 3105 N N . GLY A 1 397 ? -7.214 -2.888 44.083 1.00 84.94 397 GLY A N 1
ATOM 3106 C CA . GLY A 1 397 ? -6.415 -1.684 43.874 1.00 84.94 397 GLY A CA 1
ATOM 3107 C C . GLY A 1 397 ? -5.860 -1.544 42.453 1.00 84.94 397 GLY A C 1
ATOM 3108 O O . GLY A 1 397 ? -4.971 -0.720 42.237 1.00 84.94 397 GLY A O 1
ATOM 3109 N N . GLN A 1 398 ? -6.345 -2.335 41.494 1.00 87.00 398 GLN A N 1
ATOM 3110 C CA . GLN A 1 398 ? -5.963 -2.255 40.091 1.00 87.00 398 GLN A CA 1
ATOM 3111 C C . GLN A 1 398 ? -6.856 -1.257 39.352 1.00 87.00 398 GLN A C 1
ATOM 3113 O O . GLN A 1 398 ? -8.082 -1.305 39.430 1.00 87.00 398 GLN A O 1
ATOM 3118 N N . THR A 1 399 ? -6.238 -0.352 38.600 1.00 91.94 399 THR A N 1
ATOM 3119 C CA . THR A 1 399 ? -6.964 0.558 37.717 1.00 91.94 399 THR A CA 1
ATOM 3120 C C . THR A 1 399 ? -7.613 -0.227 36.575 1.00 91.94 399 THR A C 1
ATOM 3122 O O . THR A 1 399 ? -6.945 -1.032 35.925 1.00 91.94 399 THR A O 1
ATOM 3125 N N . MET A 1 400 ? -8.891 0.034 36.299 1.00 92.06 400 MET A N 1
ATOM 3126 C CA . MET A 1 400 ? -9.669 -0.606 35.236 1.00 92.06 400 MET A CA 1
ATOM 3127 C C . MET A 1 400 ? -9.297 -0.050 33.858 1.00 92.06 400 MET A C 1
ATOM 3129 O O . MET A 1 400 ? -10.076 0.664 33.229 1.00 92.06 400 MET A O 1
ATOM 3133 N N . VAL A 1 401 ? -8.077 -0.360 33.421 1.00 91.38 401 VAL A N 1
ATOM 3134 C CA . VAL A 1 401 ? -7.523 -0.032 32.104 1.00 91.38 401 VAL A CA 1
ATOM 3135 C C . VAL A 1 401 ? -6.960 -1.296 31.475 1.00 91.38 401 VAL A C 1
ATOM 3137 O O . VAL A 1 401 ? -6.253 -2.057 32.140 1.00 91.38 401 VAL A O 1
ATOM 3140 N N . ASN A 1 402 ? -7.228 -1.498 30.193 1.00 89.38 402 ASN A N 1
ATOM 3141 C CA . ASN A 1 402 ? -6.595 -2.534 29.394 1.00 89.38 402 ASN A CA 1
ATOM 3142 C C . ASN A 1 402 ? -6.220 -1.969 28.020 1.00 89.38 402 ASN A C 1
ATOM 3144 O O . ASN A 1 402 ? -7.000 -1.213 27.455 1.00 89.38 402 ASN A O 1
ATOM 3148 N N . ASN A 1 403 ? -5.019 -2.299 27.541 1.00 82.25 403 ASN A N 1
ATOM 3149 C CA . ASN A 1 403 ? -4.523 -1.878 26.222 1.00 82.25 403 ASN A CA 1
ATOM 3150 C C . ASN A 1 403 ? -4.498 -3.028 25.224 1.00 82.25 403 ASN A C 1
ATOM 3152 O O . ASN A 1 403 ? -4.544 -2.785 24.036 1.00 82.25 403 ASN A O 1
ATOM 3156 N N . ASP A 1 404 ? -4.366 -4.254 25.717 1.00 77.75 404 ASP A N 1
ATOM 3157 C CA . ASP A 1 404 ? -4.230 -5.445 24.899 1.00 77.75 404 ASP A CA 1
ATOM 3158 C C . ASP A 1 404 ? -4.782 -6.624 25.694 1.00 77.75 404 ASP A C 1
ATOM 3160 O O . ASP A 1 404 ? -4.666 -6.675 26.934 1.00 77.75 404 ASP A O 1
ATOM 3164 N N . ARG A 1 405 ? -5.310 -7.627 24.991 1.00 66.19 405 ARG A N 1
ATOM 3165 C CA . ARG A 1 405 ? -5.694 -8.892 25.617 1.00 66.19 405 ARG A CA 1
ATOM 3166 C C . ARG A 1 405 ? -4.558 -9.449 26.498 1.00 66.19 405 ARG A C 1
ATOM 3168 O O . ARG A 1 405 ? -3.385 -9.450 26.117 1.00 66.19 405 ARG A O 1
ATOM 3175 N N . PRO A 1 406 ? -4.871 -9.962 27.703 1.00 57.06 406 PRO A N 1
ATOM 3176 C CA . PRO A 1 406 ? -3.859 -10.554 28.568 1.00 57.06 406 PRO A CA 1
ATOM 3177 C C . PRO A 1 406 ? -3.088 -11.683 27.867 1.00 57.06 406 PRO A C 1
ATOM 3179 O O . PRO A 1 406 ? -3.670 -12.692 27.474 1.00 57.06 406 PRO A O 1
ATOM 3182 N N . GLY A 1 407 ? -1.764 -11.537 27.765 1.00 55.53 407 GLY A N 1
ATOM 3183 C CA . GLY A 1 407 ? -0.887 -12.536 27.144 1.00 55.53 407 GLY A CA 1
ATOM 3184 C C . GLY A 1 407 ? -0.542 -12.277 25.677 1.00 55.53 407 GLY A C 1
ATOM 3185 O O . GLY A 1 407 ? 0.167 -13.104 25.101 1.00 55.53 407 GLY A O 1
ATOM 3186 N N . THR A 1 408 ? -0.974 -11.152 25.094 1.00 60.38 408 THR A N 1
ATOM 3187 C CA . THR A 1 408 ? -0.529 -10.724 23.763 1.00 60.38 408 THR A CA 1
ATOM 3188 C C . THR A 1 408 ? 0.992 -10.601 23.726 1.00 60.38 408 THR A C 1
ATOM 3190 O O . THR A 1 408 ? 1.615 -9.890 24.518 1.00 60.38 408 THR A O 1
ATOM 3193 N N . VAL A 1 409 ? 1.603 -11.320 22.790 1.00 57.28 409 VAL A N 1
ATOM 3194 C CA . VAL A 1 409 ? 3.009 -11.173 22.430 1.00 57.28 409 VAL A CA 1
ATOM 3195 C C . VAL A 1 409 ? 3.024 -10.806 20.956 1.00 57.28 409 VAL A C 1
ATOM 3197 O O . VAL A 1 409 ? 2.794 -11.668 20.116 1.00 57.28 409 VAL A O 1
ATOM 3200 N N . TYR A 1 410 ? 3.321 -9.543 20.645 1.00 60.28 410 TYR A N 1
ATOM 3201 C CA . TYR A 1 410 ? 3.341 -9.041 19.264 1.00 60.28 410 TYR A CA 1
ATOM 3202 C C . TYR A 1 410 ? 4.295 -9.815 18.334 1.00 60.28 410 TYR A C 1
ATOM 3204 O O . TYR A 1 410 ? 4.144 -9.764 17.122 1.00 60.28 410 TYR A O 1
ATOM 3212 N N . CYS A 1 411 ? 5.290 -10.525 18.881 1.00 59.84 411 CYS A N 1
ATOM 3213 C CA . CYS A 1 411 ? 6.271 -11.281 18.104 1.00 59.84 411 CYS A CA 1
ATOM 3214 C C . CYS A 1 411 ? 6.608 -12.631 18.749 1.00 59.84 411 CYS A C 1
ATOM 3216 O O . CYS A 1 411 ? 7.233 -12.673 19.815 1.00 59.84 411 CYS A O 1
ATOM 3218 N N . TYR A 1 412 ? 6.312 -13.743 18.073 1.00 51.12 412 TYR A N 1
ATOM 3219 C CA . TYR A 1 412 ? 6.872 -15.041 18.450 1.00 51.12 412 TYR A CA 1
ATOM 3220 C C . TYR A 1 412 ? 8.315 -15.191 17.944 1.00 51.12 412 TYR A C 1
ATOM 3222 O O . TYR A 1 412 ? 8.688 -14.716 16.877 1.00 51.12 412 TYR A O 1
ATOM 3230 N N . GLN A 1 413 ? 9.146 -15.915 18.703 1.00 42.12 413 GLN A N 1
ATOM 3231 C CA . GLN A 1 413 ? 10.582 -16.113 18.430 1.00 42.12 413 GLN A CA 1
ATOM 3232 C C . GLN A 1 413 ? 10.892 -16.781 17.067 1.00 42.12 413 GLN A C 1
ATOM 3234 O O . GLN A 1 413 ? 12.047 -16.785 16.639 1.00 42.12 413 GLN A O 1
ATOM 3239 N N . TYR A 1 414 ? 9.891 -17.357 16.392 1.00 44.91 414 TYR A N 1
ATOM 3240 C CA . TYR A 1 414 ? 10.050 -18.076 15.123 1.00 44.91 414 TYR A CA 1
ATOM 3241 C C . TYR A 1 414 ? 9.589 -17.287 13.889 1.00 44.91 414 TYR A C 1
ATOM 3243 O O . TYR A 1 414 ? 9.897 -17.711 12.773 1.00 44.91 414 TYR A O 1
ATOM 3251 N N . ASP A 1 415 ? 8.935 -16.136 14.068 1.00 52.59 415 ASP A N 1
ATOM 3252 C CA . ASP A 1 415 ? 8.578 -15.251 12.961 1.00 52.59 415 ASP A CA 1
ATOM 3253 C C . ASP A 1 415 ? 9.808 -14.426 12.584 1.00 52.59 415 ASP A C 1
ATOM 3255 O O . ASP A 1 415 ? 10.258 -13.548 13.322 1.00 52.59 415 ASP A O 1
ATOM 3259 N N . ASN A 1 416 ? 10.417 -14.764 11.446 1.00 50.66 416 ASN A N 1
ATOM 3260 C CA . ASN A 1 416 ? 11.555 -14.028 10.912 1.00 50.66 416 ASN A CA 1
ATOM 3261 C C . ASN A 1 416 ? 11.289 -13.588 9.461 1.00 50.66 416 ASN A C 1
ATOM 3263 O O . ASN A 1 416 ? 11.379 -14.425 8.552 1.00 50.66 416 ASN A O 1
ATOM 3267 N N . PRO A 1 417 ? 11.013 -12.289 9.230 1.00 56.25 417 PRO A N 1
ATOM 3268 C CA . PRO A 1 417 ? 10.837 -11.238 10.247 1.00 56.25 417 PRO A CA 1
ATOM 3269 C C . PRO A 1 417 ? 9.529 -11.403 11.047 1.00 56.25 417 PRO A C 1
ATOM 3271 O O . PRO A 1 417 ? 8.619 -12.100 10.596 1.00 56.25 417 PRO A O 1
ATOM 3274 N N . CYS A 1 418 ? 9.463 -10.780 12.233 1.00 59.66 418 CYS A N 1
ATOM 3275 C CA . CYS A 1 418 ? 8.260 -10.749 13.073 1.00 59.66 418 CYS A CA 1
ATOM 3276 C C . CYS A 1 418 ? 7.074 -10.185 12.282 1.00 59.66 418 CYS A C 1
ATOM 3278 O O . CYS A 1 418 ? 7.221 -9.143 11.641 1.00 59.66 418 CYS A O 1
ATOM 3280 N N . ARG A 1 419 ? 5.922 -10.861 12.344 1.00 65.31 419 ARG A N 1
ATOM 3281 C CA . ARG A 1 419 ? 4.675 -10.417 11.718 1.00 65.31 419 ARG A CA 1
ATOM 3282 C C . ARG A 1 419 ? 3.656 -10.119 12.798 1.00 65.31 419 ARG A C 1
ATOM 3284 O O . ARG A 1 419 ? 3.241 -11.023 13.514 1.00 65.31 419 ARG A O 1
ATOM 3291 N N . ILE A 1 420 ? 3.288 -8.853 12.902 1.00 70.19 420 ILE A N 1
ATOM 3292 C CA . ILE A 1 420 ? 2.134 -8.439 13.690 1.00 70.19 420 ILE A CA 1
ATOM 3293 C C . ILE A 1 420 ? 0.930 -8.569 12.766 1.00 70.19 420 ILE A C 1
ATOM 3295 O O . ILE A 1 420 ? 0.967 -8.042 11.654 1.00 70.19 420 ILE A O 1
ATOM 3299 N N . HIS A 1 421 ? -0.084 -9.294 13.222 1.00 79.81 421 HIS A N 1
ATOM 3300 C CA . HIS A 1 421 ? -1.360 -9.408 12.533 1.00 79.81 421 HIS A CA 1
ATOM 3301 C C . HIS A 1 421 ? -2.249 -8.246 12.983 1.00 79.81 421 HIS A C 1
ATOM 3303 O O . HIS A 1 421 ? -2.479 -8.066 14.179 1.00 79.81 421 HIS A O 1
ATOM 3309 N N . ASN A 1 422 ? -2.696 -7.424 12.035 1.00 85.75 422 ASN A N 1
ATOM 3310 C CA . ASN A 1 422 ? -3.626 -6.321 12.274 1.00 85.75 422 ASN A CA 1
ATOM 3311 C C . ASN A 1 422 ? -5.061 -6.852 12.414 1.00 85.75 422 ASN A C 1
ATOM 3313 O O . ASN A 1 422 ? -5.907 -6.609 11.556 1.00 85.75 422 ASN A O 1
ATOM 3317 N N . ASP A 1 423 ? -5.303 -7.614 13.482 1.00 83.88 423 ASP A N 1
ATOM 3318 C CA . ASP A 1 423 ? -6.587 -8.233 13.804 1.00 83.88 423 ASP A CA 1
ATOM 3319 C C . ASP A 1 423 ? -6.840 -8.312 15.328 1.00 83.88 423 ASP A C 1
ATOM 3321 O O . ASP A 1 423 ? -6.019 -7.920 16.170 1.00 83.88 423 ASP A O 1
ATOM 3325 N N . ASP A 1 424 ? -7.988 -8.883 15.695 1.00 81.31 424 ASP A N 1
ATOM 3326 C CA . ASP A 1 424 ? -8.411 -9.110 17.081 1.00 81.31 424 ASP A CA 1
ATOM 3327 C C . ASP A 1 424 ? -7.441 -9.929 17.924 1.00 81.31 424 ASP A C 1
ATOM 3329 O O . ASP A 1 424 ? -7.485 -9.862 19.157 1.00 81.31 424 ASP A O 1
ATOM 3333 N N . SER A 1 425 ? -6.622 -10.776 17.303 1.00 79.94 425 SER A N 1
ATOM 3334 C CA . SER A 1 425 ? -5.733 -11.664 18.043 1.00 79.94 425 SER A CA 1
ATOM 3335 C C . SER A 1 425 ? -4.630 -10.885 18.759 1.00 79.94 425 SER A C 1
ATOM 3337 O O . SER A 1 425 ? -4.126 -11.364 19.780 1.00 79.94 425 SER A O 1
ATOM 3339 N N . MET A 1 426 ? -4.304 -9.681 18.270 1.00 79.00 426 MET A N 1
ATOM 3340 C CA . MET A 1 426 ? -3.231 -8.846 18.806 1.00 79.00 426 MET A CA 1
ATOM 3341 C C . MET A 1 426 ? -3.677 -7.464 19.279 1.00 79.00 426 MET A C 1
ATOM 3343 O O . MET A 1 426 ? -3.087 -6.977 20.236 1.00 79.00 426 MET A O 1
ATOM 3347 N N . LEU A 1 427 ? -4.680 -6.846 18.649 1.00 88.75 427 LEU A N 1
ATOM 3348 C CA . LEU A 1 427 ? -4.985 -5.417 18.847 1.00 88.75 427 LEU A CA 1
ATOM 3349 C C . LEU A 1 427 ? -6.254 -5.146 19.676 1.00 88.75 427 LEU A C 1
ATOM 3351 O O . LEU A 1 427 ? -6.592 -4.001 19.991 1.00 88.75 427 LEU A O 1
ATOM 3355 N N . SER A 1 428 ? -6.988 -6.207 20.020 1.00 90.62 428 SER A N 1
ATOM 3356 C CA . SER A 1 428 ? -8.176 -6.084 20.862 1.00 90.62 428 SER A CA 1
ATOM 3357 C C . SER A 1 428 ? -7.816 -5.838 22.326 1.00 90.62 428 SER A C 1
ATOM 3359 O O . SER A 1 428 ? -6.864 -6.404 22.873 1.00 90.62 428 SER A O 1
ATOM 3361 N N . SER A 1 429 ? -8.664 -5.063 22.992 1.00 93.12 429 SER A N 1
ATOM 3362 C CA . SER A 1 429 ? -8.641 -4.844 24.432 1.00 93.12 429 SER A CA 1
ATOM 3363 C C . SER A 1 429 ? -9.744 -5.645 25.113 1.00 93.12 429 SER A C 1
ATOM 3365 O O . SER A 1 429 ? -10.843 -5.810 24.587 1.00 93.12 429 SER A O 1
ATOM 3367 N N . SER A 1 430 ? -9.472 -6.147 26.316 1.00 92.62 430 SER A N 1
ATOM 3368 C CA . SER A 1 430 ? -10.462 -6.855 27.125 1.00 92.62 430 SER A CA 1
ATOM 3369 C C . SER A 1 430 ? -10.181 -6.736 28.620 1.00 92.62 430 SER A C 1
ATOM 3371 O O . SER A 1 430 ? -9.048 -6.894 29.079 1.00 92.62 430 SER A O 1
ATOM 3373 N N . LEU A 1 431 ? -11.234 -6.509 29.403 1.00 92.38 431 LEU A N 1
ATOM 3374 C CA . LEU A 1 431 ? -11.181 -6.534 30.859 1.00 92.38 431 LEU A CA 1
ATOM 3375 C C . LEU A 1 431 ? -12.444 -7.151 31.462 1.00 92.38 431 LEU A C 1
ATOM 3377 O O . LEU A 1 431 ? -13.520 -7.144 30.867 1.00 92.38 431 LEU A O 1
ATOM 3381 N N . VAL A 1 432 ? -12.305 -7.678 32.678 1.00 94.00 432 VAL A N 1
ATOM 3382 C CA . VAL A 1 432 ? -13.433 -8.154 33.484 1.00 94.00 432 VAL A CA 1
ATOM 3383 C C . VAL A 1 432 ? -13.695 -7.142 34.586 1.00 94.00 432 VAL A C 1
ATOM 3385 O O . VAL A 1 432 ? -12.828 -6.894 35.421 1.00 94.00 432 VAL A O 1
ATOM 3388 N N . PHE A 1 433 ? -14.897 -6.577 34.606 1.00 94.69 433 PHE A N 1
ATOM 3389 C CA . PHE A 1 433 ? -15.327 -5.595 35.588 1.00 94.69 433 PHE A CA 1
ATOM 3390 C C . PHE A 1 433 ? -16.375 -6.182 36.539 1.00 94.69 433 PHE A C 1
ATOM 3392 O O . PHE A 1 433 ? -17.377 -6.750 36.108 1.00 94.69 433 PHE A O 1
ATOM 3399 N N . VAL A 1 434 ? -16.148 -6.030 37.846 1.00 95.81 434 VAL A N 1
ATOM 3400 C CA . VAL A 1 434 ? -17.103 -6.396 38.902 1.00 95.81 434 VAL A CA 1
ATOM 3401 C C . VAL A 1 434 ? -17.345 -5.159 39.769 1.00 95.81 434 VAL A C 1
ATOM 3403 O O . VAL A 1 434 ? -16.519 -4.857 40.638 1.00 95.81 434 VAL A O 1
ATOM 3406 N N . PRO A 1 435 ? -18.433 -4.401 39.547 1.00 94.06 435 PRO A N 1
ATOM 3407 C CA . PRO A 1 435 ? -18.670 -3.163 40.274 1.00 94.06 435 PRO A CA 1
ATOM 3408 C C . PRO A 1 435 ? -18.944 -3.435 41.758 1.00 94.06 435 PRO A C 1
ATOM 3410 O O . PRO A 1 435 ? -19.651 -4.378 42.128 1.00 94.06 435 PRO A O 1
ATOM 3413 N N . GLY A 1 436 ? -18.409 -2.571 42.623 1.00 90.88 436 GLY A N 1
ATOM 3414 C CA . GLY A 1 436 ? -18.728 -2.572 44.054 1.00 90.88 436 GLY A CA 1
ATOM 3415 C C . GLY A 1 436 ? -20.125 -2.022 44.353 1.00 90.88 436 GLY A C 1
ATOM 3416 O O . GLY A 1 436 ? -20.761 -2.442 45.318 1.00 90.88 436 GLY A O 1
ATOM 3417 N N . GLU A 1 437 ? -20.647 -1.146 43.495 1.00 91.81 437 GLU A N 1
ATOM 3418 C CA . GLU A 1 437 ? -21.939 -0.479 43.659 1.00 91.81 437 GLU A CA 1
ATOM 3419 C C . GLU A 1 437 ? -22.755 -0.561 42.368 1.00 91.81 437 GLU A C 1
ATOM 3421 O O . GLU A 1 437 ? -22.205 -0.612 41.273 1.00 91.81 437 GLU A O 1
ATOM 3426 N N . SER A 1 438 ? -24.083 -0.603 42.487 1.00 95.19 438 SER A N 1
ATOM 3427 C CA . SER A 1 438 ? -24.947 -0.532 41.308 1.00 95.19 438 SER A CA 1
ATOM 3428 C C . SER A 1 438 ? -25.033 0.920 40.854 1.00 95.19 438 SER A C 1
ATOM 3430 O O . SER A 1 438 ? -25.600 1.741 41.576 1.00 95.19 438 SER A O 1
ATOM 3432 N N . ALA A 1 439 ? -24.476 1.234 39.688 1.00 93.88 439 ALA A N 1
ATOM 3433 C CA . ALA A 1 439 ? -24.361 2.602 39.199 1.00 93.88 439 ALA A CA 1
ATOM 3434 C C . ALA A 1 439 ? -24.300 2.665 37.665 1.00 93.88 439 ALA A C 1
ATOM 3436 O O . ALA A 1 439 ? -24.228 1.645 36.975 1.00 93.88 439 ALA A O 1
ATOM 3437 N N . HIS A 1 440 ? -24.341 3.898 37.163 1.00 91.69 440 HIS A N 1
ATOM 3438 C CA . HIS A 1 440 ? -24.008 4.228 35.784 1.00 91.69 440 HIS A CA 1
ATOM 3439 C C . HIS A 1 440 ? -22.488 4.352 35.664 1.00 91.69 440 HIS A C 1
ATOM 3441 O O . HIS A 1 440 ? -21.870 5.105 36.422 1.00 91.69 440 HIS A O 1
ATOM 3447 N N . TYR A 1 441 ? -21.913 3.602 34.731 1.00 95.12 441 TYR A N 1
ATOM 3448 C CA . TYR A 1 441 ? -20.491 3.618 34.407 1.00 95.12 441 TYR A CA 1
ATOM 3449 C C . TYR A 1 441 ? -20.310 3.970 32.935 1.00 95.12 441 TYR A C 1
ATOM 3451 O O . TYR A 1 441 ? -21.239 3.818 32.140 1.00 95.12 441 TYR A O 1
ATOM 3459 N N . PHE A 1 442 ? -19.105 4.401 32.582 1.00 95.50 442 PHE A N 1
ATOM 3460 C CA . PHE A 1 442 ? -18.731 4.710 31.207 1.00 95.50 442 PHE A CA 1
ATOM 3461 C C . PHE A 1 442 ? -17.556 3.839 30.790 1.00 95.50 442 PHE A C 1
ATOM 3463 O O . PHE A 1 442 ? -16.703 3.479 31.606 1.00 95.50 442 PHE A O 1
ATOM 3470 N N . ILE A 1 443 ? -17.534 3.488 29.517 1.00 95.81 443 ILE A N 1
ATOM 3471 C CA . ILE A 1 443 ? -16.449 2.799 28.847 1.00 95.81 443 ILE A CA 1
ATOM 3472 C C . ILE A 1 443 ? -15.840 3.835 27.916 1.00 95.81 443 ILE A C 1
ATOM 3474 O O . ILE A 1 443 ? -16.504 4.278 26.989 1.00 95.81 443 ILE A O 1
ATOM 3478 N N . GLU A 1 444 ? -14.609 4.242 28.203 1.00 94.94 444 GLU A N 1
ATOM 3479 C CA . GLU A 1 444 ? -13.792 5.024 27.275 1.00 94.94 444 GLU A CA 1
ATOM 3480 C C . GLU A 1 444 ? -13.041 4.035 26.386 1.00 94.94 444 GLU A C 1
ATOM 3482 O O . GLU A 1 444 ? -12.280 3.204 26.906 1.00 94.94 444 GLU A O 1
ATOM 3487 N N . VAL A 1 445 ? -13.240 4.136 25.076 1.00 94.69 445 VAL A N 1
ATOM 3488 C CA . VAL A 1 445 ? -12.427 3.460 24.066 1.00 94.69 445 VAL A CA 1
ATOM 3489 C C . VAL A 1 445 ? -11.682 4.511 23.256 1.00 94.69 445 VAL A C 1
ATOM 3491 O O . VAL A 1 445 ? -12.201 5.574 22.948 1.00 94.69 445 VAL A O 1
ATOM 3494 N N . LYS A 1 446 ? -10.414 4.242 22.963 1.00 93.25 446 LYS A N 1
ATOM 3495 C CA . LYS A 1 446 ? -9.593 5.082 22.084 1.00 93.25 446 LYS A CA 1
ATOM 3496 C C . LYS A 1 446 ? -8.450 4.279 21.501 1.00 93.25 446 LYS A C 1
ATOM 3498 O O . LYS A 1 446 ? -8.183 3.162 21.951 1.00 93.25 446 LYS A O 1
ATOM 3503 N N . THR A 1 447 ? -7.682 4.887 20.602 1.00 92.44 447 THR A N 1
ATOM 3504 C CA . THR A 1 447 ? -6.432 4.289 20.132 1.00 92.44 447 THR A CA 1
ATOM 3505 C C . THR A 1 447 ? -5.473 3.976 21.290 1.00 92.44 447 THR A C 1
ATOM 3507 O O . THR A 1 447 ? -5.164 4.841 22.120 1.00 92.44 447 THR A O 1
ATOM 3510 N N . SER A 1 448 ? -4.903 2.770 21.300 1.00 91.31 448 SER A N 1
ATOM 3511 C CA . SER A 1 448 ? -3.895 2.359 22.273 1.00 91.31 448 SER A CA 1
ATOM 3512 C C . SER A 1 448 ? -2.682 3.308 22.261 1.00 91.31 448 SER A C 1
ATOM 3514 O O . SER A 1 448 ? -2.057 3.549 21.216 1.00 91.31 448 SER A O 1
ATOM 3516 N N . PRO A 1 449 ? -2.268 3.846 23.427 1.00 88.06 449 PRO A N 1
ATOM 3517 C CA . PRO A 1 449 ? -1.051 4.650 23.529 1.00 88.06 449 PRO A CA 1
ATOM 3518 C C . PRO A 1 449 ? 0.219 3.798 23.393 1.00 88.06 449 PRO A C 1
ATOM 3520 O O . PRO A 1 449 ? 1.315 4.347 23.290 1.00 88.06 449 PRO A O 1
ATOM 3523 N N . SER A 1 450 ? 0.090 2.469 23.448 1.00 85.75 450 SER A N 1
ATOM 3524 C CA . SER A 1 450 ? 1.189 1.505 23.336 1.00 85.75 450 SER A CA 1
ATOM 3525 C C . SER A 1 450 ? 1.237 0.809 21.978 1.00 85.75 450 SER A C 1
ATOM 3527 O O . SER A 1 450 ? 2.026 -0.123 21.833 1.00 85.75 450 SER A O 1
ATOM 3529 N N . LYS A 1 451 ? 0.449 1.280 20.997 1.00 85.94 451 LYS A N 1
ATOM 3530 C CA . LYS A 1 451 ? 0.341 0.618 19.700 1.00 85.94 451 LYS A CA 1
ATOM 3531 C C . LYS A 1 451 ? 1.696 0.358 19.038 1.00 85.94 451 LYS A C 1
ATOM 3533 O O . LYS A 1 451 ? 2.579 1.232 19.066 1.00 85.94 451 LYS A O 1
ATOM 3538 N N . PRO A 1 452 ? 1.882 -0.813 18.415 1.00 84.12 452 PRO A N 1
ATOM 3539 C CA . PRO A 1 452 ? 3.077 -1.082 17.639 1.00 84.12 452 PRO A CA 1
ATOM 3540 C C . PRO A 1 452 ? 3.085 -0.244 16.354 1.00 84.12 452 PRO A C 1
ATOM 3542 O O . PRO A 1 452 ? 2.048 0.145 15.832 1.00 84.12 452 PRO A O 1
ATOM 3545 N N . ALA A 1 453 ? 4.270 -0.030 15.775 1.00 83.50 453 ALA A N 1
ATOM 3546 C CA . ALA A 1 453 ? 4.410 0.679 14.494 1.00 83.50 453 ALA A CA 1
ATOM 3547 C C . ALA A 1 453 ? 3.750 -0.045 13.301 1.00 83.50 453 ALA A C 1
ATOM 3549 O O . ALA A 1 453 ? 3.619 0.546 12.235 1.00 83.50 453 ALA A O 1
ATOM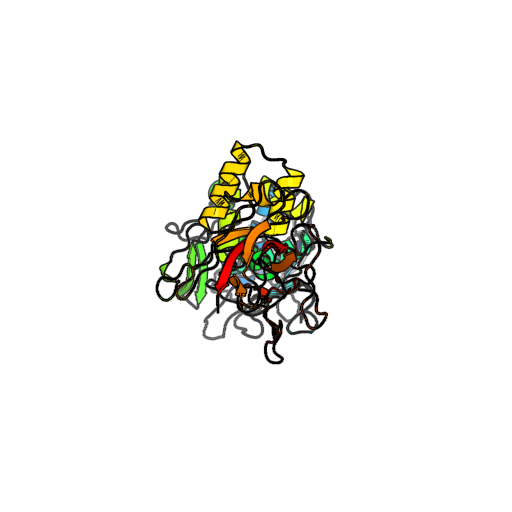 3550 N N . ALA A 1 454 ? 3.392 -1.321 13.474 1.00 84.62 454 ALA A N 1
ATOM 3551 C CA . ALA A 1 454 ? 2.678 -2.115 12.482 1.00 84.62 454 ALA A CA 1
ATOM 3552 C C . ALA A 1 454 ? 1.168 -1.836 12.452 1.00 84.62 454 ALA A C 1
ATOM 3554 O O . ALA A 1 454 ? 0.531 -2.188 11.460 1.00 84.62 454 ALA A O 1
ATOM 3555 N N . ALA A 1 455 ? 0.626 -1.240 13.521 1.00 89.38 455 ALA A N 1
ATOM 3556 C CA . ALA A 1 455 ? -0.788 -0.929 13.690 1.00 89.38 455 ALA A CA 1
ATOM 3557 C C . ALA A 1 455 ? -1.083 0.555 13.440 1.00 89.38 455 ALA A C 1
ATOM 3559 O O . ALA A 1 455 ? -0.186 1.405 13.398 1.00 89.38 455 ALA A O 1
ATOM 3560 N N . GLY A 1 456 ? -2.363 0.840 13.254 1.00 89.00 456 GLY A N 1
ATOM 3561 C CA . GLY A 1 456 ? -2.918 2.143 12.939 1.00 89.00 456 GLY A CA 1
ATOM 3562 C C . GLY A 1 456 ? -3.400 2.917 14.160 1.00 89.00 456 GLY A C 1
ATOM 3563 O O . GLY A 1 456 ? -3.381 2.448 15.300 1.00 89.00 456 GLY A O 1
ATOM 3564 N N . ARG A 1 457 ? -3.801 4.164 13.926 1.00 90.12 457 ARG A N 1
ATOM 3565 C CA . ARG A 1 457 ? -4.638 4.928 14.860 1.00 90.12 457 ARG A CA 1
ATOM 3566 C C . ARG A 1 457 ? -6.114 4.763 14.561 1.00 90.12 457 ARG A C 1
ATOM 3568 O O . ARG A 1 457 ? -6.919 4.903 15.476 1.00 90.12 457 ARG A O 1
ATOM 3575 N N . TYR A 1 458 ? -6.427 4.536 13.298 1.00 93.56 458 TYR A N 1
ATOM 3576 C CA . TYR A 1 458 ? -7.764 4.570 12.763 1.00 93.56 458 TYR A CA 1
ATOM 3577 C C . TYR A 1 458 ? -8.270 3.164 12.491 1.00 93.56 458 TYR A C 1
ATOM 3579 O O . TYR A 1 458 ? -7.521 2.187 12.504 1.00 93.56 458 TYR A O 1
ATOM 3587 N N . GLY A 1 459 ? -9.561 3.078 12.215 1.00 93.88 459 GLY A N 1
ATOM 3588 C CA . GLY A 1 459 ? -10.199 1.872 11.739 1.00 93.88 459 GLY A CA 1
ATOM 3589 C C . GLY A 1 459 ? -11.539 1.650 12.391 1.00 93.88 459 GLY A C 1
ATOM 3590 O O . GLY A 1 459 ? -12.193 2.593 12.809 1.00 93.88 459 GLY A O 1
ATOM 3591 N N . SER A 1 460 ? -11.959 0.394 12.470 1.00 93.94 460 SER A N 1
ATOM 3592 C CA . SER A 1 460 ? -13.195 0.038 13.162 1.00 93.94 460 SER A CA 1
ATOM 3593 C C . SER A 1 460 ? -12.927 -0.982 14.240 1.00 93.94 460 SER A C 1
ATOM 3595 O O . SER A 1 460 ? -12.020 -1.800 14.103 1.00 93.94 460 SER A O 1
ATOM 3597 N N . TYR A 1 461 ? -13.794 -1.009 15.236 1.00 94.94 461 TYR A N 1
ATOM 3598 C CA . TYR A 1 461 ? -13.889 -2.078 16.215 1.00 94.94 461 TYR A CA 1
ATOM 3599 C C . TYR A 1 461 ? -15.361 -2.293 16.573 1.00 94.94 461 TYR A C 1
ATOM 3601 O O . TYR A 1 461 ? -16.222 -1.486 16.239 1.00 94.94 461 TYR A O 1
ATOM 3609 N N . SER A 1 462 ? -15.671 -3.394 17.239 1.00 95.31 462 SER A N 1
ATOM 3610 C CA . SER A 1 462 ? -16.984 -3.658 17.812 1.00 95.31 462 SER A CA 1
ATOM 3611 C C . SER A 1 462 ? -16.870 -3.789 19.325 1.00 95.31 462 SER A C 1
ATOM 3613 O O . SER A 1 462 ? -16.095 -4.606 19.819 1.00 95.31 462 SER A O 1
ATOM 3615 N N . LEU A 1 463 ? -17.637 -2.995 20.071 1.00 95.94 463 LEU A N 1
ATOM 3616 C CA . LEU A 1 463 ? -17.680 -3.018 21.528 1.00 95.94 463 LEU A CA 1
ATOM 3617 C C . LEU A 1 463 ? -18.717 -4.022 22.027 1.00 95.94 463 LEU A C 1
ATOM 3619 O O . LEU A 1 463 ? -19.877 -4.003 21.612 1.00 95.94 463 LEU A O 1
ATOM 3623 N N . ARG A 1 464 ? -18.324 -4.867 22.981 1.00 95.69 464 ARG A N 1
ATOM 3624 C CA . ARG A 1 464 ? -19.216 -5.823 23.643 1.00 95.69 464 ARG A CA 1
ATOM 3625 C C . ARG A 1 464 ? -19.156 -5.704 25.162 1.00 95.69 464 ARG A C 1
ATOM 3627 O O . ARG A 1 464 ? -18.076 -5.641 25.739 1.00 95.69 464 ARG A O 1
ATOM 3634 N N . ILE A 1 465 ? -20.332 -5.767 25.801 1.00 96.94 465 ILE A N 1
ATOM 3635 C CA . ILE A 1 465 ? -20.515 -5.807 27.263 1.00 96.94 465 ILE A CA 1
ATOM 3636 C C . ILE A 1 465 ? -21.272 -7.089 27.644 1.00 96.94 465 ILE A C 1
ATOM 3638 O O . ILE A 1 465 ? -22.502 -7.103 27.722 1.00 96.94 465 ILE A O 1
ATOM 3642 N N . LEU A 1 466 ? -20.549 -8.182 27.878 1.00 96.69 466 LEU A N 1
ATOM 3643 C CA . LEU A 1 466 ? -21.126 -9.485 28.218 1.00 96.69 466 LEU A CA 1
ATOM 3644 C C . LEU A 1 466 ? -21.232 -9.668 29.738 1.00 96.69 466 LEU A C 1
ATOM 3646 O O . LEU A 1 466 ? -20.219 -9.727 30.426 1.00 96.69 466 LEU A O 1
ATOM 3650 N N . GLU A 1 467 ? -22.445 -9.831 30.259 1.00 96.38 467 GLU A N 1
ATOM 3651 C CA . GLU A 1 467 ? -22.672 -10.245 31.647 1.00 96.38 467 GLU A CA 1
ATOM 3652 C C . GLU A 1 467 ? -22.441 -11.764 31.791 1.00 96.38 467 GLU A C 1
ATOM 3654 O O . GLU A 1 467 ? -23.061 -12.558 31.072 1.00 96.38 467 GLU A O 1
ATOM 3659 N N . GLN A 1 468 ? -21.531 -12.154 32.694 1.00 92.06 468 GLN A N 1
ATOM 3660 C CA . GLN A 1 468 ? -21.082 -13.539 32.922 1.00 92.06 468 GLN A CA 1
ATOM 3661 C C . GLN A 1 468 ? -21.753 -14.228 34.112 1.00 92.06 468 GLN A C 1
ATOM 3663 O O . GLN A 1 468 ? -21.943 -13.574 35.166 1.00 92.06 468 GLN A O 1
#

Sequence (468 aa):
GSYELSGRGINLYVRVMSMTAPAAGSEIEIRSYSGAVYAVRQDVDEDGDVTLDFNISNQNRMAGAFNILDVYTNASLFVNEVSTSPLQPLKVYWQPASIRYGTYFCQTNYKGGSCPRGKGIYLLGGSDSGGDTDEYDDDVLYHEYAHYLEAMVGAQDSPGGRHYLTDNDSDLRLAWSEGLGGFFPGAVKSWLKEFHPDRLSTHPSNNSTYFVDTVGSTAAISIDMANPSRVFCLWGEDCFVYSSSEVAVAKVLHGLRETFGMQAIWNVFRGYMPSGTVHPSTLESFWDGWIQQRSPDAQELSLLHDIFEDRLIYYQSDDFESDDDHEDSRKLAACTGNCPGERHYLYNHNGSDLDLIAFDAQSGRSYLIETLDLSNGADTQIRILDAMQNVVIDQNGQTMVNNDRPGTVYCYQYDNPCRIHNDDSMLSSSLVFVPGESAHYFIEVKTSPSKPAAAGRYGSYSLRILEQ

Secondary structure (DSSP, 8-state):
--------SS-EEEEEESB--GGGSS-EEEE-TTSPBPEEEEEE--SSS--------TTSTTHHHHHHHHHHHHHHHHHHHH--SPPPPEEEE--TT--SS-SEEESSEETTEE-BTBSEEE----BTTB-B-GGG-HHHHHHHHHHHHHHHHS----------TT-SSS-HHHHHHHHHHHHHHHHHHHHHHHH-GGG--S-TTS-TTEEEEEETTEEEEEEESSS--GGGSGGG---S-STT-HHHHHHHHHHHHHHH-HHHHHHHHHHTS-TT-SS-SSHHHHHHHHHHHH---HHHHHHHHHHHHTTT---S--S-GGGGSTTTPEEPPPB-SS-PPEEEEE--STT--EEEEEEEE-TT--EEEEEEEEETT--EEEEEE-TTSPBPB-TTS-BSEESS-TT--S--TT-SS----SSHHHH--EEEE--SS-EEEEEEEEE-TT--TTS-S-EEEEEEEEE-

Radius of gyration: 27.25 Å; chains: 1; bounding box: 69×45×90 Å

Foldseek 3Di:
DDDDDDDDDDKDKDKDWLWDDVVLLATEFEAEPVRDTDIDMDIDPDPDDDDDDDDPDPVPLCSLSNLLSLLVSLLSVLVVVQDPDRFDHAYEYEDAADPPDDWAFAAADDLRHGDPVHGHTYHGNHHPVAWFHCSNQSLSSQLRVLLSVCVGFFAQPAPDDDDDQQAQFFQQLVLLSLLSSLQRQLSSLVVCVVPPVVSRDDDPPDRSQWRFGDTGPDTPDTARLLDGDCPPPPPSDDTLAASNHSSVSSNLLVLCCVPPNPNLQSCLRRVQGGHPDPARRGVQSSVVSSCVVPVDDPVRVVSSCVSRVVRQYDQDADPQQVQVDPVSAEEDEADEDDWWFAKGKWHDDVNWDKGKYKYWDAAQWKKKKKKFPWGNQFAKKKFKAAPVRDTDQDPVRHGRIWRWPPPADQADPPDVVGTGTSHNSHRMTIDMDHDNHGHMMIIMMIGRPPRDSSGDRIHMIGIHIYTD